Protein 5YOW (pdb70)

CATH classification: 2.60.40.3770

InterPro domains:
  IPR009878 Phlebovirus glycoprotein G2, fusion domain [PF07245] (567-874)
  IPR010826 Phlebovirus glycoprotein G1 [PF07243] (198-560)
  IPR043603 Phlebovirus glycoprotein G2, C-terminal domain [PF19019] (911-1069)

Solvent-accessible surface area: 21110 Å² total; per-residue (Å²): 52,28,17,111,6,14,110,43,100,57,128,52,114,55,71,162,140,203,128,135,46,64,70,12,8,107,0,62,0,52,54,0,28,13,29,35,13,2,6,0,44,7,4,103,110,73,59,123,62,38,162,13,0,72,0,40,0,104,27,2,17,6,79,21,132,98,34,79,45,10,40,1,2,13,14,93,16,71,17,9,32,25,45,76,35,58,159,39,44,56,0,100,97,5,43,22,142,141,18,64,48,121,21,40,7,130,54,27,96,64,159,41,81,136,32,5,12,14,56,5,9,28,35,101,11,47,16,11,97,107,21,69,5,191,19,85,32,61,0,0,9,0,34,6,15,9,2,36,8,81,59,79,71,3,6,73,0,6,0,3,72,58,38,76,45,8,6,57,4,27,5,22,14,27,98,45,90,85,76,74,63,88,21,103,90,51,107,55,66,162,26,59,156,9,4,14,8,20,8,78,19,37,69,46,113,58,141,76,67,86,89,6,0,12,0,61,17,42,94,65,37,94,4,2,3,2,76,3,5,73,44,52,107,23,111,83,54,51,3,1,6,6,10,2,91,42,64,85,10,0,56,83,0,82,55,110,13,9,76,39,57,22,75,0,1,11,40,74,53,119,65,114,64,29,40,50,91,73,116,34,41,48,8,66,60,38,14,118,157,13,78,5,79,23,36,21,81,38,0,90,0,31,64,80,84,113,2,50,0,33,10,48,19,20,40,66,3,22,1,54,0,24,0,26,8,125,48,30,135,19,103,69,33,78,108,93,5,72,4,97,17,97,34,74,75,4,48,38,18,46,64,33,93,57,7,0,29,0,6,0,83,1,96,1,64,24,47,23,16,0,64,1,130,11,133,48,45,85,9,2,20,54,4,100,102,27,78,65,57,31,149,19,45,2,52,4,108,116,43,90,3,77,28,114,0,37,2,50,0,24,63,100,74,47,153,26,87,0,121,24,87,8,105,108,177

Organism: Heartland virus (NCBI:txid1216928)

Structure (mmCIF, N/CA/C/O backbone):
data_5YOW
#
_entry.id   5YOW
#
_cell.length_a   117.875
_cell.length_b   117.875
_cell.length_c   117.875
_cell.angle_alpha   90.00
_cell.angle_beta   90.00
_cell.angle_gamma   90.00
#
_symmetry.space_group_name_H-M   'P 21 3'
#
loop_
_entity.id
_entity.type
_entity.pdbx_description
1 polymer 'Glycoprotein polyprotein'
2 branched alpha-L-fucopyranose-(1-3)-[2-acetamido-2-deoxy-beta-D-glucopyranose-(1-4)][alpha-L-fucopyranose-(1-6)]2-acetamido-2-deoxy-beta-D-glucopyranose
3 water water
#
loop_
_atom_site.group_PDB
_atom_site.id
_atom_site.type_symbol
_atom_site.label_atom_id
_atom_site.label_alt_id
_atom_site.label_comp_id
_atom_site.label_asym_id
_atom_site.label_entity_id
_atom_site.label_seq_id
_atom_site.pdbx_PDB_ins_code
_atom_site.Cartn_x
_atom_site.Cartn_y
_atom_site.Cartn_z
_atom_site.occupancy
_atom_site.B_iso_or_equiv
_atom_site.auth_seq_id
_atom_site.auth_comp_id
_atom_site.auth_asym_id
_atom_site.auth_atom_id
_atom_site.pdbx_PDB_model_num
ATOM 1 N N . GLN A 1 2 ? 145.467 118.852 115.363 1.00 51.95 0 GLN A N 1
ATOM 2 C CA . GLN A 1 2 ? 144.311 119.225 114.534 1.00 53.84 0 GLN A CA 1
ATOM 3 C C . GLN A 1 2 ? 143.616 120.538 114.960 1.00 46.44 0 GLN A C 1
ATOM 4 O O . GLN A 1 2 ? 143.416 121.438 114.135 1.00 39.29 0 GLN A O 1
ATOM 10 N N . CYS A 1 3 ? 143.241 120.636 116.236 1.00 40.67 1 CYS A N 1
ATOM 11 C CA . CYS A 1 3 ? 143.049 121.930 116.897 1.00 46.22 1 CYS A CA 1
ATOM 12 C C . CYS A 1 3 ? 141.882 122.726 116.301 1.00 44.93 1 CYS A C 1
ATOM 13 O O . CYS A 1 3 ? 142.025 123.883 115.903 1.00 45.87 1 CYS A O 1
ATOM 16 N N . ASP A 1 4 ? 140.713 122.107 116.271 1.00 41.99 2 ASP A N 1
ATOM 17 C CA . ASP A 1 4 ? 139.528 122.838 115.851 1.00 38.48 2 ASP A CA 1
ATOM 18 C C . ASP A 1 4 ? 139.026 123.745 116.968 1.00 43.49 2 ASP A C 1
ATOM 19 O O . ASP A 1 4 ? 139.175 123.445 118.155 1.00 40.93 2 ASP A O 1
ATOM 24 N N . GLU A 1 5 ? 138.429 124.868 116.576 1.00 34.58 3 GLU A N 1
ATOM 25 C CA . GLU A 1 5 ? 137.766 125.746 117.535 1.00 31.92 3 GLU A CA 1
ATOM 26 C C . GLU A 1 5 ? 136.424 125.123 117.907 1.00 33.93 3 GLU A C 1
ATOM 27 O O . GLU A 1 5 ? 135.478 125.147 117.109 1.00 39.52 3 GLU A O 1
ATOM 33 N N . LEU A 1 6 ? 136.334 124.580 119.117 1.00 35.23 4 LEU A N 1
ATOM 34 C CA . LEU A 1 6 ? 135.135 123.859 119.537 1.00 34.12 4 LEU A CA 1
ATOM 35 C C . LEU A 1 6 ? 134.661 124.200 120.943 1.00 27.69 4 LEU A C 1
ATOM 36 O O . LEU A 1 6 ? 133.484 123.983 121.241 1.00 31.64 4 LEU A O 1
ATOM 41 N N . VAL A 1 7 ? 135.503 124.739 121.815 1.00 26.25 5 VAL A N 1
ATOM 42 C CA . VAL A 1 7 ? 135.085 125.079 123.171 1.00 29.69 5 VAL A CA 1
ATOM 43 C C . VAL A 1 7 ? 134.439 126.464 123.100 1.00 36.48 5 VAL A C 1
ATOM 44 O O . VAL A 1 7 ? 135.117 127.460 122.852 1.00 33.94 5 VAL A O 1
ATOM 48 N N . HIS A 1 8 ? 133.134 126.534 123.320 1.00 24.86 6 HIS A N 1
ATOM 49 C CA . HIS A 1 8 ? 132.448 127.804 123.205 1.00 29.55 6 HIS A CA 1
ATOM 50 C C . HIS A 1 8 ? 131.961 128.346 124.531 1.00 32.25 6 HIS A C 1
ATOM 51 O O . HIS A 1 8 ? 131.362 129.424 124.552 1.00 28.89 6 HIS A O 1
ATOM 58 N N . ALA A 1 9 ? 132.230 127.655 125.640 1.00 33.97 7 ALA A N 1
ATOM 59 C CA . ALA A 1 9 ? 132.095 128.286 126.948 1.00 34.46 7 ALA A CA 1
ATOM 60 C C . ALA A 1 9 ? 133.125 127.701 127.896 1.00 34.77 7 ALA A C 1
ATOM 61 O O . ALA A 1 9 ? 133.454 126.517 127.814 1.00 31.11 7 ALA A O 1
ATOM 63 N N . GLU A 1 10 ? 133.627 128.545 128.790 1.00 33.76 8 GLU A N 1
ATOM 64 C CA . GLU A 1 10 ? 134.545 128.126 129.843 1.00 33.24 8 GLU A CA 1
ATOM 65 C C . GLU A 1 10 ? 134.145 128.848 131.116 1.00 32.33 8 GLU A C 1
ATOM 66 O O . GLU A 1 10 ? 133.985 130.074 131.112 1.00 30.37 8 GLU A O 1
ATOM 72 N N . SER A 1 11 ? 133.950 128.091 132.186 1.00 32.45 9 SER A N 1
ATOM 73 C CA . SER A 1 11 ? 133.361 128.656 133.380 1.00 30.47 9 SER A CA 1
ATOM 74 C C . SER A 1 11 ? 134.117 128.157 134.596 1.00 34.45 9 SER A C 1
ATOM 75 O O . SER A 1 11 ? 134.908 127.207 134.529 1.00 37.57 9 SER A O 1
ATOM 78 N N . LYS A 1 12 ? 133.846 128.805 135.723 1.00 37.28 10 LYS A N 1
ATOM 79 C CA . LYS A 1 12 ? 134.426 128.450 137.023 1.00 41.97 10 LYS A CA 1
ATOM 80 C C . LYS A 1 12 ? 133.253 128.495 137.992 1.00 48.91 10 LYS A C 1
ATOM 81 O O . LYS A 1 12 ? 132.740 129.572 138.300 1.00 64.51 10 LYS A O 1
ATOM 87 N N . SER A 1 13 ? 132.759 127.342 138.400 1.00 38.44 11 SER A N 1
ATOM 88 C CA . SER A 1 13 ? 131.663 127.311 139.348 1.00 32.63 11 SER A CA 1
ATOM 89 C C . SER A 1 13 ? 132.148 126.735 140.664 1.00 38.97 11 SER A C 1
ATOM 90 O O . SER A 1 13 ? 133.140 126.007 140.720 1.00 42.40 11 SER A O 1
ATOM 93 N N . ILE A 1 14 ? 131.415 127.055 141.716 1.00 42.86 12 ILE A N 1
ATOM 94 C CA . ILE A 1 14 ? 131.604 126.466 143.028 1.00 43.54 12 ILE A CA 1
ATOM 95 C C . ILE A 1 14 ? 130.664 125.278 143.136 1.00 42.11 12 ILE A C 1
ATOM 96 O O . ILE A 1 14 ? 129.449 125.420 142.983 1.00 38.15 12 ILE A O 1
ATOM 101 N N . THR A 1 15 ? 131.214 124.103 143.384 1.00 38.52 13 THR A N 1
ATOM 102 C CA . THR A 1 15 ? 130.403 122.910 143.550 1.00 34.49 13 THR A CA 1
ATOM 103 C C . THR A 1 15 ? 130.642 122.335 144.940 1.00 38.66 13 THR A C 1
ATOM 104 O O . THR A 1 15 ? 131.766 122.360 145.447 1.00 44.47 13 THR A O 1
ATOM 108 N N . CYS A 1 16 ? 129.570 121.830 145.544 1.00 43.45 14 CYS A N 1
ATOM 109 C CA . CYS A 1 16 ? 129.534 121.444 146.943 1.00 49.84 14 CYS A CA 1
ATOM 110 C C . CYS A 1 16 ? 129.037 120.014 147.091 1.00 51.32 14 CYS A C 1
ATOM 111 O O . CYS A 1 16 ? 128.191 119.548 146.329 1.00 51.33 14 CYS A O 1
ATOM 114 N N . LYS A 1 17 ? 129.564 119.339 148.105 1.00 58.95 15 LYS A N 1
ATOM 115 C CA . LYS A 1 17 ? 129.149 118.003 148.500 1.00 64.91 15 LYS A CA 1
ATOM 116 C C . LYS A 1 17 ? 128.464 118.084 149.856 1.00 72.40 15 LYS A C 1
ATOM 117 O O . LYS A 1 17 ? 128.959 118.761 150.765 1.00 73.06 15 LYS A O 1
ATOM 123 N N . SER A 1 18 ? 127.327 117.404 149.980 1.00 75.96 16 SER A N 1
ATOM 124 C CA . SER A 1 18 ? 126.550 117.348 151.226 1.00 87.85 16 SER A CA 1
ATOM 125 C C . SER A 1 18 ? 126.404 118.712 151.907 1.00 95.10 16 SER A C 1
ATOM 126 O O . SER A 1 18 ? 126.946 118.944 152.991 1.00 100.14 16 SER A O 1
ATOM 129 N N . GLU A 1 23 ? 127.998 119.998 157.733 1.00 108.99 21 GLU A N 1
ATOM 130 C CA . GLU A 1 23 ? 128.384 121.236 157.060 1.00 111.33 21 GLU A CA 1
ATOM 131 C C . GLU A 1 23 ? 128.297 121.114 155.531 1.00 113.13 21 GLU A C 1
ATOM 132 O O . GLU A 1 23 ? 127.222 120.875 154.975 1.00 114.23 21 GLU A O 1
ATOM 138 N N . LYS A 1 24 ? 129.441 121.275 154.868 1.00 108.65 22 LYS A N 1
ATOM 139 C CA . LYS A 1 24 ? 129.535 121.332 153.417 1.00 104.88 22 LYS A CA 1
ATOM 140 C C . LYS A 1 24 ? 131.006 121.315 153.022 1.00 101.92 22 LYS A C 1
ATOM 141 O O . LYS A 1 24 ? 131.871 121.787 153.768 1.00 111.17 22 LYS A O 1
ATOM 147 N N . GLU A 1 25 ? 131.277 120.771 151.844 1.00 87.21 23 GLU A N 1
ATOM 148 C CA . GLU A 1 25 ? 132.617 120.743 151.266 1.00 74.96 23 GLU A CA 1
ATOM 149 C C . GLU A 1 25 ? 132.485 121.365 149.879 1.00 63.34 23 GLU A C 1
ATOM 150 O O . GLU A 1 25 ? 131.967 120.713 148.969 1.00 60.24 23 GLU A O 1
ATOM 156 N N . CYS A 1 26 ? 132.917 122.616 149.719 1.00 55.81 24 CYS A N 1
ATOM 157 C CA . CYS A 1 26 ? 132.740 123.351 148.472 1.00 55.59 24 CYS A CA 1
ATOM 158 C C . CYS A 1 26 ? 134.098 123.652 147.852 1.00 53.00 24 CYS A C 1
ATOM 159 O O . CYS A 1 26 ? 135.033 124.027 148.555 1.00 49.93 24 CYS A O 1
ATOM 162 N N . SER A 1 27 ? 134.194 123.502 146.531 1.00 47.36 25 SER A N 1
ATOM 163 C CA . SER A 1 27 ? 135.429 123.803 145.818 1.00 48.72 25 SER A CA 1
ATOM 164 C C . SER A 1 27 ? 135.099 124.302 144.416 1.00 43.06 25 SER A C 1
ATOM 165 O O . SER A 1 27 ? 133.960 124.226 143.947 1.00 46.80 25 SER A O 1
ATOM 168 N N . VAL A 1 28 ? 136.124 124.810 143.757 1.00 40.03 26 VAL A N 1
ATOM 169 C CA . VAL A 1 28 ? 136.007 125.417 142.440 1.00 46.66 26 VAL A CA 1
ATOM 170 C C . VAL A 1 28 ? 136.198 124.333 141.384 1.00 45.92 26 VAL A C 1
ATOM 171 O O . VAL A 1 28 ? 137.176 123.571 141.425 1.00 46.11 26 VAL A O 1
ATOM 175 N N . THR A 1 29 ? 135.268 124.263 140.440 1.00 35.74 27 THR A N 1
ATOM 176 C CA . THR A 1 29 ? 135.358 123.355 139.307 1.00 40.76 27 THR A CA 1
ATOM 177 C C . THR A 1 29 ? 135.428 124.183 138.035 1.00 44.35 27 THR A C 1
ATOM 178 O O . THR A 1 29 ? 134.541 125.009 137.782 1.00 47.73 27 THR A O 1
ATOM 182 N N . GLY A 1 30 ? 136.477 123.975 137.241 1.00 35.84 28 GLY A N 1
ATOM 183 C CA . GLY A 1 30 ? 136.485 124.496 135.884 1.00 36.38 28 GLY A CA 1
ATOM 184 C C . GLY A 1 30 ? 135.616 123.617 134.997 1.00 34.90 28 GLY A C 1
ATOM 185 O O . GLY A 1 30 ? 135.594 122.394 135.134 1.00 33.35 28 GLY A O 1
ATOM 186 N N . ARG A 1 31 ? 134.894 124.250 134.075 1.00 35.09 29 ARG A N 1
ATOM 187 C CA . ARG A 1 31 ? 134.069 123.504 133.130 1.00 34.06 29 ARG A CA 1
ATOM 188 C C . ARG A 1 31 ? 134.116 124.128 131.750 1.00 34.68 29 ARG A C 1
ATOM 189 O O . ARG A 1 31 ? 133.966 125.343 131.615 1.00 35.89 29 ARG A O 1
ATOM 197 N N . ALA A 1 32 ? 134.265 123.283 130.734 1.00 29.47 30 ALA A N 1
ATOM 198 C CA . ALA A 1 32 ? 134.366 123.710 129.347 1.00 32.57 30 ALA A CA 1
ATOM 199 C C . ALA A 1 32 ? 133.280 123.015 128.545 1.00 31.74 30 ALA A C 1
ATOM 200 O O . ALA A 1 32 ? 133.160 121.788 128.579 1.00 34.96 30 ALA A O 1
ATOM 202 N N . LEU A 1 33 ? 132.492 123.798 127.829 1.00 24.22 31 LEU A N 1
ATOM 203 C CA . LEU A 1 33 ? 131.365 123.276 127.074 1.00 24.08 31 LEU A CA 1
ATOM 204 C C . LEU A 1 33 ? 131.702 123.289 125.594 1.00 31.95 31 LEU A C 1
ATOM 205 O O . LEU A 1 33 ? 132.143 124.318 125.067 1.00 29.06 31 LEU A O 1
ATOM 210 N N . LEU A 1 34 ? 131.484 122.149 124.934 1.00 26.48 32 LEU A N 1
ATOM 211 C CA . LEU A 1 34 ? 131.641 121.979 123.491 1.00 29.28 32 LEU A CA 1
ATOM 212 C C . LEU A 1 34 ? 130.246 121.700 122.977 1.00 28.37 32 LEU A C 1
ATOM 213 O O . LEU A 1 34 ? 129.787 120.546 122.988 1.00 30.51 32 LEU A O 1
ATOM 218 N N . PRO A 1 35 ? 129.507 122.719 122.558 1.00 29.85 33 PRO A N 1
ATOM 219 C CA . PRO A 1 35 ? 128.082 122.518 122.229 1.00 28.53 33 PRO A CA 1
ATOM 220 C C . PRO A 1 35 ? 127.829 121.641 121.006 1.00 32.70 33 PRO A C 1
ATOM 221 O O . PRO A 1 35 ? 126.763 121.014 120.939 1.00 29.79 33 PRO A O 1
ATOM 225 N N . ALA A 1 36 ? 128.732 121.615 120.020 1.00 28.54 34 ALA A N 1
ATOM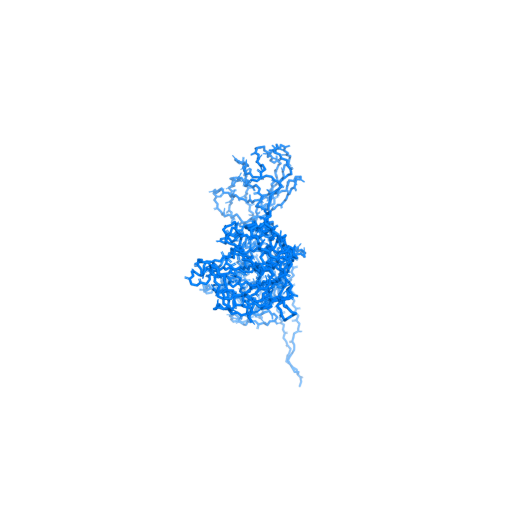 226 C CA . ALA A 1 36 ? 128.423 120.980 118.732 1.00 30.26 34 ALA A CA 1
ATOM 227 C C . ALA A 1 36 ? 129.727 120.562 118.057 1.00 28.52 34 ALA A C 1
ATOM 228 O O . ALA A 1 36 ? 130.496 121.414 117.611 1.00 33.50 34 ALA A O 1
ATOM 230 N N . VAL A 1 37 ? 129.982 119.265 117.985 1.00 27.04 35 VAL A N 1
ATOM 231 C CA . VAL A 1 37 ? 131.179 118.758 117.343 1.00 26.06 35 VAL A CA 1
ATOM 232 C C . VAL A 1 37 ? 130.722 117.826 116.221 1.00 33.79 35 VAL A C 1
ATOM 233 O O . VAL A 1 37 ? 130.037 116.833 116.476 1.00 32.55 35 VAL A O 1
ATOM 237 N N . ASN A 1 38 ? 131.116 118.140 114.981 1.00 31.59 36 ASN A N 1
ATOM 238 C CA . ASN A 1 38 ? 130.791 117.311 113.834 1.00 33.00 36 ASN A CA 1
ATOM 239 C C . ASN A 1 38 ? 131.796 116.179 113.692 1.00 33.56 36 ASN A C 1
ATOM 240 O O . ASN A 1 38 ? 132.957 116.324 114.090 1.00 33.22 36 ASN A O 1
ATOM 245 N N . PRO A 1 39 ? 131.355 115.063 113.113 1.00 30.07 37 PRO A N 1
ATOM 246 C CA . PRO A 1 39 ? 132.285 113.970 112.802 1.00 28.89 37 PRO A CA 1
ATOM 247 C C . PRO A 1 39 ? 133.524 114.466 112.059 1.00 35.75 37 PRO A C 1
ATOM 248 O O . PRO A 1 39 ? 133.449 115.319 111.170 1.00 31.55 37 PRO A O 1
ATOM 252 N N . GLY A 1 40 ? 134.673 113.915 112.436 1.00 34.04 38 GLY A N 1
ATOM 253 C CA . GLY A 1 40 ? 135.935 114.357 111.928 1.00 32.14 38 GLY A CA 1
ATOM 254 C C . GLY A 1 40 ? 136.570 115.490 112.701 1.00 38.34 38 GLY A C 1
ATOM 255 O O . GLY A 1 40 ? 137.774 115.694 112.577 1.00 35.62 38 GLY A O 1
ATOM 256 N N . GLN A 1 41 ? 135.813 116.237 113.497 1.00 38.54 39 GLN A N 1
ATOM 257 C CA . GLN A 1 41 ? 136.405 117.377 114.181 1.00 33.42 39 GLN A CA 1
ATOM 258 C C . GLN A 1 41 ? 137.032 116.940 115.503 1.00 39.90 39 GLN A C 1
ATOM 259 O O . GLN A 1 41 ? 136.590 115.970 116.129 1.00 37.43 39 GLN A O 1
ATOM 265 N N . GLU A 1 42 ? 138.055 117.681 115.934 1.00 35.66 40 GLU A N 1
ATOM 266 C CA . GLU A 1 42 ? 138.784 117.338 117.152 1.00 39.19 40 GLU A CA 1
ATOM 267 C C . GLU A 1 42 ? 139.249 118.601 117.861 1.00 31.27 40 GLU A C 1
ATOM 268 O O . GLU A 1 42 ? 139.781 119.503 117.227 1.00 35.21 40 GLU A O 1
ATOM 274 N N . ALA A 1 43 ? 139.044 118.663 119.161 1.00 31.62 41 ALA A N 1
ATOM 275 C CA . ALA A 1 43 ? 139.519 119.770 119.978 1.00 37.24 41 ALA A CA 1
ATOM 276 C C . ALA A 1 43 ? 140.792 119.361 120.706 1.00 36.49 41 ALA A C 1
ATOM 277 O O . ALA A 1 43 ? 141.053 118.174 120.913 1.00 37.93 41 ALA A O 1
ATOM 279 N N . CYS A 1 44 ? 141.591 120.359 121.096 1.00 36.98 42 CYS A N 1
ATOM 280 C CA . CYS A 1 44 ? 142.839 120.112 121.817 1.00 40.22 42 CYS A CA 1
ATOM 281 C C . CYS A 1 44 ? 142.855 121.017 123.044 1.00 38.65 42 CYS A C 1
ATOM 282 O O . CYS A 1 44 ? 142.895 122.244 122.913 1.00 40.97 42 CYS A O 1
ATOM 285 N N . LEU A 1 45 ? 142.788 120.411 124.228 1.00 32.62 43 LEU A N 1
ATOM 286 C CA . LEU A 1 45 ? 142.634 121.132 125.488 1.00 33.25 43 LEU A CA 1
ATOM 287 C C . LEU A 1 45 ? 143.895 120.944 126.315 1.00 35.21 43 LEU A C 1
ATOM 288 O O . LEU A 1 45 ? 144.268 119.808 126.626 1.00 36.23 43 LEU A O 1
ATOM 293 N N . HIS A 1 46 ? 144.540 122.050 126.677 1.00 34.80 44 HIS A N 1
ATOM 294 C CA . HIS A 1 46 ? 145.792 122.015 127.417 1.00 40.00 44 HIS A CA 1
ATOM 295 C C . HIS A 1 46 ? 145.514 122.399 128.862 1.00 42.24 44 HIS A C 1
ATOM 296 O O . HIS A 1 46 ? 144.962 123.467 129.124 1.00 43.05 44 HIS A O 1
ATOM 303 N N . PHE A 1 47 ? 145.884 121.523 129.788 1.00 39.27 45 PHE A N 1
ATOM 304 C CA . PHE A 1 47 ? 145.692 121.753 131.210 1.00 45.51 45 PHE A CA 1
ATOM 305 C C . PHE A 1 47 ? 147.048 121.976 131.857 1.00 50.49 45 PHE A C 1
ATOM 306 O O . PHE A 1 47 ? 147.988 121.216 131.612 1.00 51.82 45 PHE A O 1
ATOM 314 N N . SER A 1 48 ? 147.155 123.020 132.665 1.00 51.17 46 SER A N 1
ATOM 315 C CA . SER A 1 48 ? 148.380 123.296 133.400 1.00 57.85 46 SER 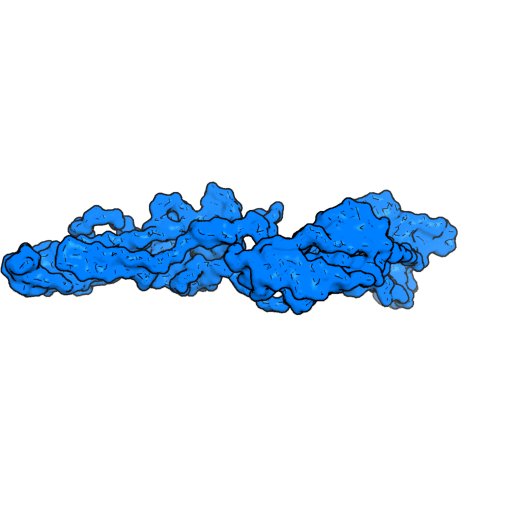A CA 1
ATOM 316 C C . SER A 1 48 ? 148.024 123.565 134.847 1.00 61.37 46 SER A C 1
ATOM 317 O O . SER A 1 48 ? 147.092 124.321 135.134 1.00 55.08 46 SER A O 1
ATOM 320 N N . MET A 1 49 ? 148.737 122.958 135.734 1.00 71.67 47 MET A N 1
ATOM 321 C CA . MET A 1 49 ? 148.502 123.402 137.091 1.00 82.29 47 MET A CA 1
ATOM 322 C C . MET A 1 49 ? 149.261 124.705 137.328 1.00 90.82 47 MET A C 1
ATOM 323 O O . MET A 1 49 ? 150.218 125.004 136.609 1.00 87.71 47 MET A O 1
ATOM 328 N N . PRO A 1 50 ? 148.793 125.539 138.273 1.00 103.70 48 PRO A N 1
ATOM 329 C CA . PRO A 1 50 ? 149.475 126.811 138.560 1.00 108.89 48 PRO A CA 1
ATOM 330 C C . PRO A 1 50 ? 150.994 126.722 138.617 1.00 113.24 48 PRO A C 1
ATOM 331 O O . PRO A 1 50 ? 151.684 127.634 138.147 1.00 113.76 48 PRO A O 1
ATOM 335 N N . GLY A 1 51 ? 151.526 125.633 139.180 1.00 116.22 49 GLY A N 1
ATOM 336 C CA . GLY A 1 51 ? 152.967 125.428 139.172 1.00 118.94 49 GLY A CA 1
ATOM 337 C C . GLY A 1 51 ? 153.529 125.108 137.798 1.00 120.32 49 GLY A C 1
ATOM 338 O O . GLY A 1 51 ? 154.665 125.483 137.489 1.00 119.17 49 GLY A O 1
ATOM 339 N N . SER A 1 52 ? 152.752 124.392 136.962 1.00 121.39 50 SER A N 1
ATOM 340 C CA . SER A 1 52 ? 153.046 124.132 135.553 1.00 117.99 50 SER A CA 1
ATOM 341 C C . SER A 1 52 ? 154.249 123.195 135.440 1.00 114.53 50 SER A C 1
ATOM 342 O O . SER A 1 52 ? 154.799 122.803 136.478 1.00 118.21 50 SER A O 1
ATOM 345 N N . PRO A 1 53 ? 154.724 122.807 134.231 1.00 106.70 51 PRO A N 1
ATOM 346 C CA . PRO A 1 53 ? 154.753 123.269 132.832 1.00 103.90 51 PRO A CA 1
ATOM 347 C C . PRO A 1 53 ? 153.426 123.269 132.087 1.00 103.35 51 PRO A C 1
ATOM 348 O O . PRO A 1 53 ? 152.619 124.177 132.250 1.00 106.14 51 PRO A O 1
ATOM 352 N N . ASP A 1 54 ? 153.232 122.276 131.227 1.00 99.52 52 ASP A N 1
ATOM 353 C CA . ASP A 1 54 ? 151.961 122.125 130.534 1.00 96.42 52 ASP A CA 1
ATOM 354 C C . ASP A 1 54 ? 151.863 120.733 129.930 1.00 90.71 52 ASP A C 1
ATOM 355 O O . ASP A 1 54 ? 152.805 120.252 129.289 1.00 81.68 52 ASP A O 1
ATOM 360 N N . SER A 1 55 ? 150.733 120.074 130.155 1.00 91.03 53 SER A N 1
ATOM 361 C CA . SER A 1 55 ? 150.523 118.748 129.605 1.00 88.29 53 SER A CA 1
ATOM 362 C C . SER A 1 55 ? 150.418 118.812 128.083 1.00 80.89 53 SER A C 1
ATOM 363 O O . SER A 1 55 ? 150.021 119.833 127.505 1.00 79.27 53 SER A O 1
ATOM 366 N N . LYS A 1 56 ? 150.782 117.707 127.432 1.00 70.97 54 LYS A N 1
ATOM 367 C CA . LYS A 1 56 ? 150.238 117.444 126.109 1.00 66.88 54 LYS A CA 1
ATOM 368 C C . LYS A 1 56 ? 148.708 117.493 126.184 1.00 60.09 54 LYS A C 1
ATOM 369 O O . LYS A 1 56 ? 148.107 117.364 127.257 1.00 54.09 54 LYS A O 1
ATOM 375 N N . CYS A 1 57 ? 148.062 117.711 125.051 1.00 53.27 55 CYS A N 1
ATOM 376 C CA . CYS A 1 57 ? 146.682 118.073 125.287 1.00 51.57 55 CYS A CA 1
ATOM 377 C C . CYS A 1 57 ? 145.783 116.845 125.386 1.00 49.39 55 CYS A C 1
ATOM 378 O O . CYS A 1 57 ? 146.156 115.716 125.040 1.00 44.83 55 CYS A O 1
ATOM 381 N N . LEU A 1 58 ? 144.616 117.083 125.971 1.00 38.95 56 LEU A N 1
ATOM 382 C CA . LEU A 1 58 ? 143.488 116.175 125.885 1.00 35.87 56 LEU A CA 1
ATOM 383 C C . LEU A 1 58 ? 142.805 116.401 124.547 1.00 36.17 56 LEU A C 1
ATOM 384 O O . LEU A 1 58 ? 142.392 117.525 124.238 1.00 33.31 56 LEU A O 1
ATOM 389 N N . LYS A 1 59 ? 142.718 115.364 123.728 1.00 34.04 57 LYS A N 1
ATOM 390 C CA . LYS A 1 59 ? 142.086 115.509 122.424 1.00 31.76 57 LYS A CA 1
ATOM 391 C C . LYS A 1 59 ? 140.725 114.831 122.459 1.00 32.07 57 LYS A C 1
ATOM 392 O O . LYS A 1 59 ? 140.586 113.712 122.972 1.00 32.99 57 LYS A O 1
ATOM 398 N N . ILE A 1 60 ? 139.720 115.531 121.943 1.00 31.59 58 ILE A N 1
ATOM 399 C CA . ILE A 1 60 ? 138.350 115.061 121.931 1.00 32.60 58 ILE A CA 1
ATOM 400 C C . ILE A 1 60 ? 137.895 115.136 120.485 1.00 31.60 58 ILE A C 1
ATOM 401 O O . ILE A 1 60 ? 137.768 116.236 119.927 1.00 32.67 58 ILE A O 1
ATOM 406 N N . LYS A 1 61 ? 137.674 113.985 119.872 1.00 33.48 59 LYS A N 1
ATOM 407 C CA . LYS A 1 61 ? 137.240 113.905 118.482 1.00 37.04 59 LYS A CA 1
ATOM 408 C C . LYS A 1 61 ? 135.940 113.111 118.388 1.00 37.90 59 LYS A C 1
ATOM 409 O O . LYS A 1 61 ? 135.776 112.102 119.076 1.00 32.00 59 LYS A O 1
ATOM 415 N N . VAL A 1 62 ? 135.010 113.567 117.550 1.00 29.74 60 VAL A N 1
ATOM 416 C CA . VAL A 1 62 ? 133.849 112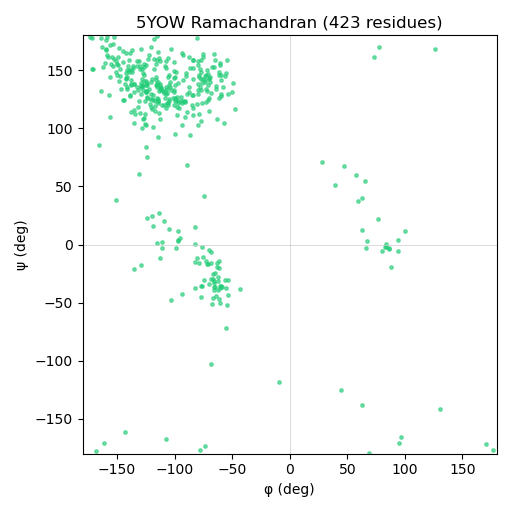.758 117.176 1.00 28.55 60 VAL A CA 1
ATOM 417 C C . VAL A 1 62 ? 134.238 111.944 115.938 1.00 33.26 60 VAL A C 1
ATOM 418 O O . VAL A 1 62 ? 134.509 112.505 114.871 1.00 35.38 60 VAL A O 1
ATOM 422 N N . LYS A 1 63 ? 134.310 110.615 116.077 1.00 31.54 61 LYS A N 1
ATOM 423 C CA . LYS A 1 63 ? 134.628 109.801 114.908 1.00 37.73 61 LYS A CA 1
ATOM 424 C C . LYS A 1 63 ? 133.415 109.661 114.001 1.00 41.76 61 LYS A C 1
ATOM 425 O O . LYS A 1 63 ? 133.528 109.791 112.777 1.00 34.31 61 LYS A O 1
ATOM 431 N N . SER A 1 64 ? 132.248 109.389 114.582 1.00 35.54 62 SER A N 1
ATOM 432 C CA . SER A 1 64 ? 131.050 109.246 113.775 1.00 37.34 62 SER A CA 1
ATOM 433 C C . SER A 1 64 ? 129.822 109.374 114.661 1.00 35.93 62 SER A C 1
ATOM 434 O O . SER A 1 64 ? 129.849 109.038 115.853 1.00 31.24 62 SER A O 1
ATOM 437 N N . ILE A 1 65 ? 128.736 109.822 114.045 1.00 32.40 63 ILE A N 1
ATOM 438 C CA . ILE A 1 65 ? 127.414 109.803 114.651 1.00 33.30 63 ILE A CA 1
ATOM 439 C C . ILE A 1 65 ? 126.496 109.087 113.671 1.00 38.55 63 ILE A C 1
ATOM 440 O O . ILE A 1 65 ? 126.145 109.634 112.614 1.00 38.39 63 ILE A O 1
ATOM 445 N N . ASN A 1 66 ? 126.091 107.879 114.028 1.00 39.06 64 ASN A N 1
ATOM 446 C CA . ASN A 1 66 ? 125.433 106.975 113.107 1.00 32.99 64 ASN A CA 1
ATOM 447 C C . ASN A 1 66 ? 123.989 106.731 113.522 1.00 32.64 64 ASN A C 1
ATOM 448 O O . ASN A 1 66 ? 123.595 106.954 114.665 1.00 32.42 64 ASN A O 1
ATOM 453 N N . LEU A 1 67 ? 123.212 106.273 112.551 1.00 32.66 65 LEU A N 1
ATOM 454 C CA . LEU A 1 67 ? 121.818 105.908 112.717 1.00 32.25 65 LEU A CA 1
ATOM 455 C C . LEU A 1 67 ? 121.708 104.390 112.847 1.00 37.44 65 LEU A C 1
ATOM 456 O O . LEU A 1 67 ? 122.100 103.662 111.926 1.00 43.16 65 LEU A O 1
ATOM 461 N N . ARG A 1 68 ? 121.175 103.911 113.971 1.00 36.85 66 ARG A N 1
ATOM 462 C CA . ARG A 1 68 ? 120.957 102.480 114.179 1.00 39.19 66 ARG A CA 1
ATOM 463 C C . ARG A 1 68 ? 119.484 102.144 114.033 1.00 36.41 66 ARG A C 1
ATOM 464 O O . ARG A 1 68 ? 118.618 102.836 114.575 1.00 34.56 66 ARG A O 1
ATOM 472 N N . CYS A 1 69 ? 119.211 101.042 113.348 1.00 40.94 67 CYS A N 1
ATOM 473 C CA . CYS A 1 69 ? 117.846 100.643 113.031 1.00 37.65 67 CYS A CA 1
ATOM 474 C C . CYS A 1 69 ? 117.184 100.060 114.276 1.00 37.22 67 CYS A C 1
ATOM 475 O O . CYS A 1 69 ? 117.690 99.100 114.856 1.00 41.19 67 CYS A O 1
ATOM 478 N N . LYS A 1 70 ? 116.069 100.650 114.702 1.00 39.84 68 LYS A N 1
ATOM 479 C CA . LYS A 1 70 ? 115.248 100.093 115.770 1.00 44.21 68 LYS A CA 1
ATOM 480 C C . LYS A 1 70 ? 114.103 99.334 115.105 1.00 42.56 68 LYS A C 1
ATOM 481 O O . LYS A 1 70 ? 113.212 99.942 114.504 1.00 45.61 68 LYS A O 1
ATOM 487 N N . GLN A 1 71 ? 114.120 98.010 115.228 1.00 42.93 69 GLN A N 1
ATOM 488 C CA . GLN A 1 71 ? 113.260 97.161 114.411 1.00 46.73 69 GLN A CA 1
ATOM 489 C C . GLN A 1 71 ? 111.813 97.102 114.909 1.00 46.74 69 GLN A C 1
ATOM 490 O O . GLN A 1 71 ? 111.549 97.075 116.117 1.00 47.08 69 GLN A O 1
ATOM 496 N N . ALA A 1 72 ? 110.877 97.037 113.962 1.00 45.66 70 ALA A N 1
ATOM 497 C CA . ALA A 1 72 ? 109.547 96.498 114.236 1.00 43.75 70 ALA A CA 1
ATOM 498 C C . ALA A 1 72 ? 109.644 94.970 114.375 1.00 44.73 70 ALA A C 1
ATOM 499 O O . ALA A 1 72 ? 110.734 94.385 114.390 1.00 45.70 70 ALA A O 1
ATOM 501 N N . SER A 1 73 ? 108.491 94.307 114.489 1.00 37.18 71 SER A N 1
ATOM 502 C CA . SER A 1 73 ? 108.469 92.846 114.431 1.00 38.98 71 SER A CA 1
ATOM 503 C C . SER A 1 73 ? 108.983 92.368 113.070 1.00 42.88 71 SER A C 1
ATOM 504 O O . SER A 1 73 ? 108.796 93.037 112.049 1.00 40.62 71 SER A O 1
ATOM 507 N N . SER A 1 74 ? 109.625 91.199 113.057 1.00 37.94 72 SER A N 1
ATOM 508 C CA . SER A 1 74 ? 110.144 90.582 111.835 1.00 36.34 72 SER A CA 1
ATOM 509 C C . SER A 1 74 ? 109.154 89.589 111.201 1.00 39.48 72 SER A C 1
ATOM 510 O O . SER A 1 74 ? 108.176 89.157 111.812 1.00 35.24 72 SER A O 1
ATOM 513 N N . TYR A 1 75 ? 109.424 89.246 109.940 1.00 36.67 73 TYR A N 1
ATOM 514 C CA . TYR A 1 75 ? 108.739 88.154 109.263 1.00 37.78 73 TYR A CA 1
ATOM 515 C C . TYR A 1 75 ? 109.670 87.621 108.179 1.00 40.01 73 TYR A C 1
ATOM 516 O O . TYR A 1 75 ? 110.747 88.182 107.927 1.00 36.74 73 TYR A O 1
ATOM 525 N N . TYR A 1 76 ? 109.268 86.507 107.556 1.00 32.46 74 TYR A N 1
ATOM 526 C CA . TYR A 1 76 ? 110.058 85.859 106.513 1.00 31.07 74 TYR A CA 1
ATOM 527 C C . TYR A 1 76 ? 109.308 85.879 105.180 1.00 35.29 74 TYR A C 1
ATOM 528 O O . TYR A 1 76 ? 108.084 85.717 105.138 1.00 34.08 74 TYR A O 1
ATOM 537 N N . VAL A 1 77 ? 110.043 86.036 104.084 1.00 32.79 75 VAL A N 1
ATOM 538 C CA . VAL A 1 77 ? 109.385 86.094 102.787 1.00 29.44 75 VAL A CA 1
ATOM 539 C C . VAL A 1 77 ? 110.044 85.086 101.858 1.00 32.76 75 VAL A C 1
ATOM 540 O O . VAL A 1 77 ? 111.261 84.870 101.923 1.00 34.06 75 VAL A O 1
ATOM 544 N N . PRO A 1 78 ? 109.261 84.430 101.011 1.00 34.32 76 PRO A N 1
ATOM 545 C CA . PRO A 1 78 ? 109.805 83.509 100.009 1.00 32.48 76 PRO A CA 1
ATOM 546 C C . PRO A 1 78 ? 110.050 84.225 98.682 1.00 33.56 76 PRO A C 1
ATOM 547 O O . PRO A 1 78 ? 109.530 85.311 98.423 1.00 33.36 76 PRO A O 1
ATOM 551 N N . GLU A 1 79 ? 110.849 83.585 97.830 1.00 36.88 77 GLU A N 1
ATOM 552 C CA . GLU A 1 79 ? 110.860 83.927 96.403 1.00 32.47 77 GLU A CA 1
ATOM 553 C C . GLU A 1 79 ? 109.748 83.110 95.756 1.00 36.04 77 GLU A C 1
ATOM 554 O O . GLU A 1 79 ? 109.931 81.950 95.384 1.00 40.92 77 GLU A O 1
ATOM 560 N N . ALA A 1 80 ? 108.581 83.721 95.648 1.00 34.27 78 ALA A N 1
ATOM 561 C CA . ALA A 1 80 ? 107.354 83.018 95.323 1.00 37.85 78 ALA A CA 1
ATOM 562 C C . ALA A 1 80 ? 107.153 82.974 93.820 1.00 40.24 78 ALA A C 1
ATOM 563 O O . ALA A 1 80 ? 107.508 83.909 93.103 1.00 34.04 78 ALA A O 1
ATOM 565 N N . LYS A 1 81 ? 106.585 81.861 93.357 1.00 37.99 79 LYS A N 1
ATOM 566 C CA . LYS A 1 81 ? 106.229 81.648 91.961 1.00 39.93 79 LYS A CA 1
ATOM 567 C C . LYS A 1 81 ? 104.772 81.193 91.870 1.00 41.49 79 LYS A C 1
ATOM 568 O O . LYS A 1 81 ? 104.325 80.350 92.656 1.00 41.36 79 LYS A O 1
ATOM 574 N N . ALA A 1 82 ? 104.049 81.749 90.897 1.00 31.23 80 ALA A N 1
ATOM 575 C CA . ALA A 1 82 ? 102.634 81.486 90.707 1.00 38.27 80 ALA A CA 1
ATOM 576 C C . ALA A 1 82 ? 102.408 80.160 89.985 1.00 40.28 80 ALA A C 1
ATOM 577 O O . ALA A 1 82 ? 103.124 79.821 89.042 1.00 35.87 80 ALA A O 1
ATOM 579 N N . ARG A 1 83 ? 101.418 79.396 90.445 1.00 40.43 81 ARG A N 1
ATOM 580 C CA . ARG A 1 83 ? 101.004 78.172 89.765 1.00 36.72 81 ARG A CA 1
ATOM 581 C C . ARG A 1 83 ? 99.476 78.101 89.714 1.00 45.98 81 ARG A C 1
ATOM 582 O O . ARG A 1 83 ? 98.780 78.685 90.552 1.00 42.61 81 ARG A O 1
ATOM 590 N N . CYS A 1 84 ? 98.966 77.391 88.705 1.00 41.54 82 CYS A N 1
ATOM 591 C CA . CYS A 1 84 ? 97.543 77.194 88.484 1.00 41.30 82 CYS A CA 1
ATOM 592 C C . CYS A 1 84 ? 97.328 75.768 87.989 1.00 40.31 82 CYS A C 1
ATOM 593 O O . CYS A 1 84 ? 98.177 75.213 87.280 1.00 37.29 82 CYS A O 1
ATOM 596 N N . THR A 1 85 ? 96.187 75.175 88.354 1.00 38.09 83 THR A N 1
ATOM 597 C CA . THR A 1 85 ? 95.761 73.935 87.710 1.00 38.19 83 THR A CA 1
ATOM 598 C C . THR A 1 85 ? 94.241 73.878 87.680 1.00 43.50 83 THR A C 1
ATOM 599 O O . THR A 1 85 ? 93.558 74.600 88.406 1.00 43.73 83 THR A O 1
ATOM 603 N N . SER A 1 86 ? 93.720 73.022 86.806 1.00 37.61 84 SER A N 1
ATOM 604 C CA . SER A 1 86 ? 92.290 72.766 86.761 1.00 41.31 84 SER A CA 1
ATOM 605 C C . SER A 1 86 ? 92.071 71.391 86.170 1.00 40.70 84 SER A C 1
ATOM 606 O O . SER A 1 86 ? 92.929 70.864 85.459 1.00 37.54 84 SER A O 1
ATOM 609 N N . VAL A 1 87 ? 90.930 70.803 86.515 1.00 35.81 85 VAL A N 1
ATOM 610 C CA . VAL A 1 87 ? 90.417 69.590 85.873 1.00 33.65 85 VAL A CA 1
ATOM 611 C C . VAL A 1 87 ? 88.912 69.752 85.777 1.00 31.79 85 VAL A C 1
ATOM 612 O O . VAL A 1 87 ? 88.283 70.325 86.671 1.00 34.08 85 VAL A O 1
ATOM 616 N N . ARG A 1 88 ? 88.340 69.280 84.674 1.00 36.37 86 ARG A N 1
ATOM 617 C CA . ARG A 1 88 ? 86.922 69.392 84.402 1.00 35.56 86 ARG A CA 1
ATOM 618 C C . ARG A 1 88 ? 86.313 67.995 84.430 1.00 41.75 86 ARG A C 1
ATOM 619 O O . ARG A 1 88 ? 86.878 67.056 83.860 1.00 40.05 86 ARG A O 1
ATOM 627 N N . ARG A 1 89 ? 85.185 67.844 85.118 1.00 36.72 87 ARG A N 1
ATOM 628 C CA . ARG A 1 89 ? 84.480 66.564 85.178 1.00 35.52 87 ARG A CA 1
ATOM 629 C C . ARG A 1 89 ? 83.048 66.788 84.724 1.00 32.11 87 ARG A C 1
ATOM 630 O O . ARG A 1 89 ? 82.392 67.740 85.164 1.00 34.25 87 ARG A O 1
ATOM 638 N N . CYS A 1 90 ? 82.578 65.945 83.817 1.00 34.96 88 CYS A N 1
ATOM 639 C CA . CYS A 1 90 ? 81.216 66.058 83.326 1.00 42.70 88 CYS A CA 1
ATOM 640 C C . CYS A 1 90 ? 80.236 65.886 84.471 1.00 39.95 88 CYS A C 1
ATOM 641 O O . CYS A 1 90 ? 80.544 65.265 85.492 1.00 34.77 88 CYS A O 1
ATOM 644 N N . ARG A 1 91 ? 79.036 66.428 84.291 1.00 34.92 89 ARG A N 1
ATOM 645 C CA . ARG A 1 91 ? 78.020 66.195 85.308 1.00 33.22 89 ARG A CA 1
ATOM 646 C C . ARG A 1 91 ? 77.696 64.705 85.351 1.00 35.98 89 ARG A C 1
ATOM 647 O O . ARG A 1 91 ? 77.579 64.056 84.311 1.00 32.09 89 ARG A O 1
ATOM 655 N N . TRP A 1 92 ? 77.591 64.166 86.569 1.00 39.62 90 TRP A N 1
ATOM 656 C CA . TRP A 1 92 ? 77.414 62.755 86.935 1.00 43.43 90 TRP A CA 1
ATOM 657 C C . TRP A 1 92 ? 78.741 62.003 86.973 1.00 48.25 90 TRP A C 1
ATOM 658 O O . TRP A 1 92 ? 78.741 60.821 87.327 1.00 49.16 90 TRP A O 1
ATOM 669 N N . ALA A 1 93 ? 79.867 62.633 86.649 1.00 45.01 91 ALA A N 1
ATOM 670 C CA . ALA A 1 93 ? 81.172 61.990 86.765 1.00 47.83 91 ALA A CA 1
ATOM 671 C C . ALA A 1 93 ? 81.915 62.504 87.991 1.00 50.46 91 ALA A C 1
ATOM 672 O O . ALA A 1 93 ? 81.873 63.697 88.295 1.00 43.97 91 ALA A O 1
ATOM 674 N N . GLY A 1 94 ? 82.594 61.596 88.694 1.00 53.17 92 GLY A N 1
ATOM 675 C CA . GLY A 1 94 ? 83.485 62.014 89.768 1.00 49.44 92 GLY A CA 1
ATOM 676 C C . GLY A 1 94 ? 82.739 62.711 90.885 1.00 51.19 92 GLY A C 1
ATOM 677 O O . GLY A 1 94 ? 81.638 62.308 91.275 1.00 50.55 92 GLY A O 1
ATOM 678 N N . ASP A 1 95 ? 83.331 63.793 91.400 1.00 57.53 93 ASP A N 1
ATOM 679 C CA . ASP A 1 95 ? 82.645 64.576 92.421 1.00 71.08 93 ASP A CA 1
ATOM 680 C C . ASP A 1 95 ? 81.410 65.273 91.869 1.00 70.42 93 ASP A C 1
ATOM 681 O O . ASP A 1 95 ? 80.468 65.540 92.625 1.00 78.10 93 ASP A O 1
ATOM 686 N N . CYS A 1 96 ? 81.380 65.537 90.559 1.00 58.05 94 CYS A N 1
ATOM 687 C CA . CYS A 1 96 ? 80.352 66.364 89.928 1.00 45.63 94 CYS A CA 1
ATOM 688 C C . CYS A 1 96 ? 79.025 65.633 89.802 1.00 43.45 94 CYS A C 1
ATOM 689 O O . CYS A 1 96 ? 78.347 65.724 88.765 1.00 39.08 94 CYS A O 1
ATOM 692 N N . GLN A 1 97 ? 78.649 64.904 90.851 1.00 45.35 95 GLN A N 1
ATOM 693 C CA . GLN A 1 97 ? 77.446 64.082 90.771 1.00 53.02 95 GLN A CA 1
ATOM 694 C C . GLN A 1 97 ? 76.204 64.928 90.537 1.00 50.10 95 GLN A C 1
ATOM 695 O O . GLN A 1 97 ? 75.251 64.453 89.912 1.00 57.28 95 GLN A O 1
ATOM 701 N N . SER A 1 98 ? 76.212 66.185 90.978 1.00 43.17 96 SER A N 1
ATOM 702 C CA . SER A 1 98 ? 75.017 67.021 90.899 1.00 50.18 96 SER A CA 1
ATOM 703 C C . SER A 1 98 ? 75.395 68.495 90.762 1.00 50.80 96 SER A C 1
ATOM 704 O O . SER A 1 98 ? 74.725 69.372 91.313 1.00 52.74 96 SER A O 1
ATOM 707 N N . GLY A 1 99 ? 76.449 68.784 89.995 1.00 51.20 97 GLY A N 1
ATOM 708 C CA . GLY A 1 99 ? 77.030 70.115 89.947 1.00 40.59 97 GLY A CA 1
ATOM 709 C C . GLY A 1 99 ? 78.198 70.220 90.914 1.00 39.35 97 GLY A C 1
ATOM 710 O O . GLY A 1 99 ? 78.680 69.226 91.462 1.00 40.74 97 GLY A O 1
ATOM 711 N N . CYS A 1 100 ? 78.686 71.439 91.099 1.00 34.10 98 CYS A N 1
ATOM 712 C CA . CYS A 1 100 ? 79.802 71.643 92.017 1.00 33.61 98 CYS A CA 1
ATOM 713 C C . CYS A 1 100 ? 79.396 71.176 93.410 1.00 43.01 98 CYS A C 1
ATOM 714 O O . CYS A 1 100 ? 78.332 71.565 93.904 1.00 35.81 98 CYS A O 1
ATOM 717 N N . PRO A 1 101 ? 80.180 70.323 94.060 1.00 41.08 99 PRO A N 1
ATOM 718 C CA . PRO A 1 101 ? 79.799 69.901 95.404 1.00 38.85 99 PRO A CA 1
ATOM 719 C C . PRO A 1 101 ? 79.932 71.045 96.391 1.00 38.22 99 PRO A C 1
ATOM 720 O O . PRO A 1 101 ? 80.877 71.841 96.344 1.00 35.37 99 PRO A O 1
ATOM 724 N N . THR A 1 102 ? 78.955 71.119 97.298 1.00 38.74 100 THR A N 1
ATOM 725 C CA . THR A 1 102 ? 78.850 72.268 98.182 1.00 38.77 100 THR A CA 1
ATOM 726 C C . THR A 1 102 ? 80.104 72.443 99.038 1.00 38.21 100 THR A C 1
ATOM 727 O O . THR A 1 102 ? 80.521 73.572 99.298 1.00 40.72 100 THR A O 1
ATOM 731 N N . TYR A 1 103 ? 80.733 71.351 99.466 1.00 35.17 101 TYR A N 1
ATOM 732 C CA . TYR A 1 103 ? 81.890 71.486 100.344 1.00 30.72 101 TYR A CA 1
ATOM 733 C C . TYR A 1 103 ? 83.130 72.035 99.624 1.00 30.31 101 TYR A C 1
ATOM 734 O O . TYR A 1 103 ? 84.087 72.421 100.286 1.00 33.06 101 TYR A O 1
ATOM 743 N N . PHE A 1 104 ? 83.177 72.016 98.294 1.00 29.62 102 PHE A N 1
ATOM 744 C CA . PHE A 1 104 ? 84.443 72.264 97.619 1.00 29.22 102 PHE A CA 1
ATOM 745 C C . PHE A 1 104 ? 84.687 73.755 97.617 1.00 31.12 102 PHE A C 1
ATOM 746 O O . PHE A 1 104 ? 83.997 74.500 96.908 1.00 37.18 102 PHE A O 1
ATOM 754 N N . SER A 1 105 ? 85.699 74.183 98.355 1.00 32.24 103 SER A N 1
ATOM 755 C CA . SER A 1 105 ? 85.872 75.592 98.678 1.00 35.79 103 SER A CA 1
ATOM 756 C C . SER A 1 105 ? 87.368 75.889 98.664 1.00 31.96 103 SER A C 1
ATOM 757 O O . SER A 1 105 ? 88.162 75.143 98.082 1.00 41.32 103 SER A O 1
ATOM 760 N N . SER A 1 106 ? 87.788 76.993 99.300 1.00 34.90 104 SER A N 1
ATOM 761 C CA . SER A 1 106 ? 89.118 77.505 98.970 1.00 38.34 104 SER A CA 1
ATOM 762 C C . SER A 1 106 ? 90.233 76.633 99.511 1.00 39.39 104 SER A C 1
ATOM 763 O O . SER A 1 106 ? 91.368 76.743 99.029 1.00 36.11 104 SER A O 1
ATOM 766 N N . ASN A 1 107 ? 89.943 75.749 100.473 1.00 35.72 105 ASN A N 1
ATOM 767 C CA . ASN A 1 107 ? 90.961 74.851 101.010 1.00 32.47 105 ASN A CA 1
ATOM 768 C C . ASN A 1 107 ? 90.805 73.429 100.500 1.00 30.46 105 ASN A C 1
ATOM 769 O O . ASN A 1 107 ? 91.418 72.509 101.052 1.00 37.31 105 ASN A O 1
ATOM 774 N N . SER A 1 108 ? 89.992 73.224 99.479 1.00 37.02 106 SER A N 1
ATOM 775 C CA . SER A 1 108 ? 89.697 71.883 99.005 1.00 37.41 106 SER A CA 1
ATOM 776 C C . SER A 1 108 ? 90.691 71.464 97.927 1.00 34.53 106 SER A C 1
ATOM 777 O O . SER A 1 108 ? 91.156 72.275 97.122 1.00 33.58 106 SER A O 1
ATOM 780 N N . PHE A 1 109 ? 90.980 70.175 97.888 1.00 40.19 107 PHE A N 1
ATOM 781 C CA . PHE A 1 109 ? 91.885 69.617 96.900 1.00 35.48 107 PHE A CA 1
ATOM 782 C C . PHE A 1 109 ? 91.177 68.501 96.143 1.00 35.80 107 PHE A C 1
ATOM 783 O O . PHE A 1 109 ? 90.543 67.639 96.749 1.00 38.62 107 PHE A O 1
ATOM 791 N N . SER A 1 110 ? 91.249 68.544 94.819 1.00 35.32 108 SER A N 1
ATOM 792 C CA . SER A 1 110 ? 90.740 67.453 93.999 1.00 36.76 108 SER A CA 1
ATOM 793 C C . SER A 1 110 ? 91.830 66.402 93.810 1.00 48.11 108 SER A C 1
ATOM 794 O O . SER A 1 110 ? 92.966 66.736 93.455 1.00 42.79 108 SER A O 1
ATOM 797 N N . ASP A 1 111 ? 91.477 65.137 94.049 1.00 48.41 109 ASP A N 1
ATOM 798 C CA . ASP A 1 111 ? 92.352 64.026 93.690 1.00 49.44 109 ASP A CA 1
ATOM 799 C C . ASP A 1 111 ? 92.584 63.937 92.186 1.00 49.19 109 ASP A C 1
ATOM 800 O O . ASP A 1 111 ? 93.540 63.289 91.752 1.00 47.77 109 ASP A O 1
ATOM 805 N N . ASP A 1 112 ? 91.729 64.551 91.376 1.00 47.08 110 ASP A N 1
ATOM 806 C CA . ASP A 1 112 ? 91.911 64.465 89.936 1.00 51.35 110 ASP A CA 1
ATOM 807 C C . ASP A 1 112 ? 93.028 65.368 89.430 1.00 53.85 110 ASP A C 1
ATOM 808 O O . ASP A 1 112 ? 93.314 65.358 88.228 1.00 51.24 110 ASP A O 1
ATOM 813 N N . TRP A 1 113 ? 93.665 66.143 90.304 1.00 52.49 111 TRP A N 1
ATOM 814 C CA . TRP A 1 113 ? 94.589 67.170 89.849 1.00 54.58 111 TRP A CA 1
ATOM 815 C C . TRP A 1 113 ? 95.945 66.593 89.459 1.00 66.53 111 TRP A C 1
ATOM 816 O O . TRP A 1 113 ? 96.452 65.657 90.088 1.00 58.43 111 TRP A O 1
ATOM 827 N N . ALA A 1 114 ? 96.549 67.209 88.444 1.00 82.38 112 ALA A N 1
ATOM 828 C CA . ALA A 1 114 ? 97.805 66.759 87.861 1.00 103.67 112 ALA A CA 1
ATOM 829 C C . ALA A 1 114 ? 99.029 67.436 88.468 1.00 115.62 112 ALA A C 1
ATOM 830 O O . ALA A 1 114 ? 100.032 66.764 88.730 1.00 120.38 112 ALA A O 1
ATOM 832 N N . ASN A 1 115 ? 98.972 68.748 88.698 1.00 119.43 113 ASN A N 1
ATOM 833 C CA . ASN A 1 115 ? 100.167 69.543 88.948 1.00 122.36 113 ASN A CA 1
ATOM 834 C C . ASN A 1 115 ? 100.670 69.367 90.385 1.00 122.79 113 ASN A C 1
ATOM 835 O O . ASN A 1 115 ? 100.142 68.573 91.172 1.00 122.52 113 ASN A O 1
ATOM 840 N N . ARG A 1 116 ? 101.725 70.123 90.716 1.00 123.33 114 ARG A N 1
ATOM 841 C CA . ARG A 1 116 ? 102.336 70.155 92.044 1.00 122.11 114 ARG A CA 1
ATOM 842 C C . ARG A 1 116 ? 101.322 70.526 93.105 1.00 119.81 114 ARG A C 1
ATOM 843 O O . ARG A 1 116 ? 101.004 71.709 93.231 1.00 127.30 114 ARG A O 1
ATOM 851 N N . MET A 1 117 ? 100.839 69.591 93.915 1.00 109.08 115 MET A N 1
ATOM 852 C CA . MET A 1 117 ? 99.909 70.000 94.965 1.00 93.60 115 MET A CA 1
ATOM 853 C C . MET A 1 117 ? 100.402 69.547 96.331 1.00 88.96 115 MET A C 1
ATOM 854 O O . MET A 1 117 ? 100.011 68.492 96.841 1.00 95.27 115 MET A O 1
ATOM 859 N N . ASP A 1 118 ? 101.282 70.363 96.910 1.00 77.98 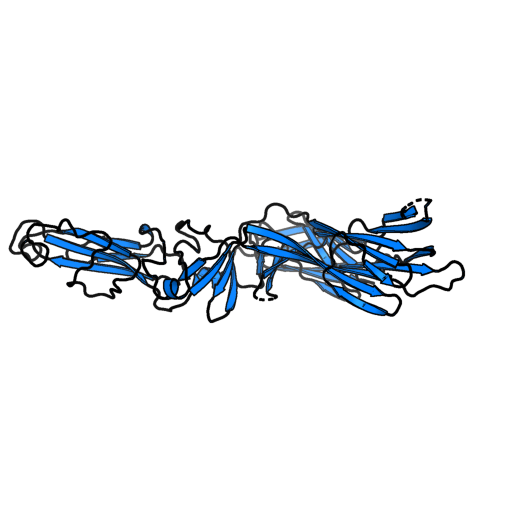116 ASP A N 1
ATOM 860 C CA . ASP A 1 118 ? 101.470 70.387 98.351 1.00 76.54 116 ASP A CA 1
ATOM 861 C C . ASP A 1 118 ? 100.150 70.834 98.974 1.00 68.86 116 ASP A C 1
ATOM 862 O O . ASP A 1 118 ? 99.758 72.006 98.862 1.00 65.41 116 ASP A O 1
ATOM 867 N N . ARG A 1 119 ? 99.447 69.900 99.617 1.00 52.20 117 ARG A N 1
ATOM 868 C CA . ARG A 1 119 ? 98.177 70.227 100.247 1.00 47.99 117 ARG A CA 1
ATOM 869 C C . ARG A 1 119 ? 98.341 71.139 101.449 1.00 46.65 117 ARG A C 1
ATOM 870 O O . ARG A 1 119 ? 97.334 71.566 102.029 1.00 43.66 117 ARG A O 1
ATOM 878 N N . ALA A 1 120 ? 99.572 71.421 101.852 1.00 48.84 118 ALA A N 1
ATOM 879 C CA . ALA A 1 120 ? 99.838 72.343 102.942 1.00 49.49 118 ALA A CA 1
ATOM 880 C C . ALA A 1 120 ? 100.207 73.742 102.447 1.00 47.09 118 ALA A C 1
ATOM 881 O O . ALA A 1 120 ? 100.394 74.657 103.265 1.00 42.67 118 ALA A O 1
ATOM 883 N N . GLY A 1 121 ? 100.297 73.935 101.134 1.00 40.38 119 GLY A N 1
ATOM 884 C CA . GLY A 1 121 ? 100.734 75.206 100.610 1.00 37.15 119 GLY A CA 1
ATOM 885 C C . GLY A 1 121 ? 99.661 76.270 100.654 1.00 42.05 119 GLY A C 1
ATOM 886 O O . GLY A 1 121 ? 98.462 75.992 100.710 1.00 39.96 119 GLY A O 1
ATOM 887 N N . LEU A 1 122 ? 100.127 77.517 100.610 1.00 35.11 120 LEU A N 1
ATOM 888 C CA . LEU A 1 122 ? 99.245 78.670 100.539 1.00 32.78 120 LEU A CA 1
ATOM 889 C C . LEU A 1 122 ? 98.612 78.779 99.150 1.00 33.83 120 LEU A C 1
ATOM 890 O O . LEU A 1 122 ? 99.308 78.700 98.129 1.00 34.50 120 LEU A O 1
ATOM 895 N N . GLY A 1 123 ? 97.307 79.009 99.102 1.00 32.81 121 GLY A N 1
ATOM 896 C CA . GLY A 1 123 ? 96.639 79.118 97.822 1.00 35.70 121 GLY A CA 1
ATOM 897 C C . GLY A 1 123 ? 95.134 79.153 97.991 1.00 40.01 121 GLY A C 1
ATOM 898 O O . GLY A 1 123 ? 94.609 79.250 99.111 1.00 34.73 121 GLY A O 1
ATOM 899 N N . MET A 1 124 ? 94.446 79.082 96.852 1.00 34.00 122 MET A N 1
ATOM 900 C CA . MET A 1 124 ? 92.992 79.184 96.863 1.00 34.18 122 MET A CA 1
ATOM 901 C C . MET A 1 124 ? 92.404 78.272 95.798 1.00 38.96 122 MET A C 1
ATOM 902 O O . MET A 1 124 ? 92.758 78.367 94.614 1.00 32.07 122 MET A O 1
ATOM 907 N N . SER A 1 125 ? 91.511 77.383 96.235 1.00 37.81 123 SER A N 1
ATOM 908 C CA . SER A 1 125 ? 90.813 76.456 95.356 1.00 30.09 123 SER A CA 1
ATOM 909 C C . SER A 1 125 ? 89.385 76.921 95.123 1.00 31.62 123 SER A C 1
ATOM 910 O O . SER A 1 125 ? 88.864 77.806 95.824 1.00 34.46 123 SER A O 1
ATOM 913 N N . GLY A 1 126 ? 88.730 76.286 94.150 1.00 30.05 124 GLY A N 1
ATOM 914 C CA . GLY A 1 126 ? 87.293 76.458 94.039 1.00 33.44 124 GLY A CA 1
ATOM 915 C C . GLY A 1 126 ? 86.756 75.533 92.971 1.00 32.03 124 GLY A C 1
ATOM 916 O O . GLY A 1 126 ? 87.507 74.789 92.337 1.00 31.06 124 GLY A O 1
ATOM 917 N N . CYS A 1 127 ? 85.430 75.563 92.774 1.00 29.62 125 CYS A N 1
ATOM 918 C CA . CYS A 1 127 ? 84.957 74.918 91.564 1.00 37.94 125 CYS A CA 1
ATOM 919 C C . CYS A 1 127 ? 83.861 75.753 90.936 1.00 39.45 125 CYS A C 1
ATOM 920 O O . CYS A 1 127 ? 83.103 76.461 91.611 1.00 37.54 125 CYS A O 1
ATOM 923 N N . SER A 1 128 ? 83.825 75.662 89.619 1.00 33.71 126 SER A N 1
ATOM 924 C CA . SER A 1 128 ? 83.106 76.567 88.755 1.00 36.65 126 SER A CA 1
ATOM 925 C C . SER A 1 128 ? 82.345 75.705 87.779 1.00 34.17 126 SER A C 1
ATOM 926 O O . SER A 1 128 ? 82.679 74.537 87.576 1.00 32.02 126 SER A O 1
ATOM 929 N N . ASP A 1 129 ? 81.294 76.274 87.214 1.00 36.63 127 ASP A N 1
ATOM 930 C CA . ASP A 1 129 ? 80.555 75.588 86.171 1.00 38.56 127 ASP A CA 1
ATOM 931 C C . ASP A 1 129 ? 81.334 75.662 84.866 1.00 40.38 127 ASP A C 1
ATOM 932 O O . ASP A 1 129 ? 81.964 76.673 84.564 1.00 45.61 127 ASP A O 1
ATOM 937 N N . GLY A 1 130 ? 81.350 74.550 84.129 1.00 36.39 128 GLY A N 1
ATOM 938 C CA . GLY A 1 130 ? 81.904 74.502 82.795 1.00 38.08 128 GLY A CA 1
ATOM 939 C C . GLY A 1 130 ? 80.810 74.070 81.826 1.00 35.63 128 GLY A C 1
ATOM 940 O O . GLY A 1 130 ? 79.725 73.648 82.235 1.00 35.84 128 GLY A O 1
ATOM 941 N N . CYS A 1 131 ? 81.098 74.177 80.538 1.00 40.49 129 CYS A N 1
ATOM 942 C CA . CYS A 1 131 ? 80.083 73.811 79.557 1.00 43.47 129 CYS A CA 1
ATOM 943 C C . CYS A 1 131 ? 79.911 72.301 79.508 1.00 38.83 129 CYS A C 1
ATOM 944 O O . CYS A 1 131 ? 80.855 71.542 79.713 1.00 42.39 129 CYS A O 1
ATOM 947 N N . GLY A 1 132 ? 78.678 71.866 79.271 1.00 41.88 130 GLY A N 1
ATOM 948 C CA . GLY A 1 132 ? 78.350 70.467 79.162 1.00 48.67 130 GLY A CA 1
ATOM 949 C C . GLY A 1 132 ? 78.046 70.067 77.733 1.00 46.28 130 GLY A C 1
ATOM 950 O O . GLY A 1 132 ? 78.320 70.797 76.780 1.00 40.08 130 GLY A O 1
ATOM 951 N N . GLY A 1 133 ? 77.492 68.865 77.593 1.00 43.48 131 GLY A N 1
ATOM 952 C CA . GLY A 1 133 ? 77.039 68.407 76.297 1.00 43.35 131 GLY A CA 1
ATOM 953 C C . GLY A 1 133 ? 78.158 67.929 75.386 1.00 44.01 131 GLY A C 1
ATOM 954 O O . GLY A 1 133 ? 79.354 68.078 75.654 1.00 42.11 131 GLY A O 1
ATOM 955 N N . ALA A 1 134 ? 77.734 67.308 74.280 1.00 39.42 132 ALA A N 1
ATOM 956 C CA . ALA A 1 134 ? 78.669 66.753 73.308 1.00 45.70 132 ALA A CA 1
ATOM 957 C C . ALA A 1 134 ? 79.651 67.806 72.814 1.00 48.24 132 ALA A C 1
ATOM 958 O O . ALA A 1 134 ? 80.822 67.503 72.566 1.00 47.88 132 ALA A O 1
ATOM 960 N N . ALA A 1 135 ? 79.180 69.042 72.641 1.00 43.58 133 ALA A N 1
ATOM 961 C CA . ALA A 1 135 ? 80.046 70.116 72.165 1.00 51.35 133 ALA A CA 1
ATOM 962 C C . ALA A 1 135 ? 81.263 70.298 73.060 1.00 52.71 133 ALA A C 1
ATOM 963 O O . ALA A 1 135 ? 82.325 70.705 72.579 1.00 49.73 133 ALA A O 1
ATOM 965 N N . CYS A 1 136 ? 81.131 70.001 74.356 1.00 47.58 134 CYS A N 1
ATOM 966 C CA . CYS A 1 136 ? 82.238 70.078 75.303 1.00 46.52 134 CYS A CA 1
ATOM 967 C C . CYS A 1 136 ? 82.633 68.697 75.830 1.00 49.88 134 CYS A C 1
ATOM 968 O O . CYS A 1 136 ? 83.143 68.570 76.945 1.00 52.80 134 CYS A O 1
ATOM 971 N N . GLY A 1 137 ? 82.395 67.649 75.044 1.00 49.72 135 GLY A N 1
ATOM 972 C CA . GLY A 1 137 ? 82.918 66.338 75.380 1.00 42.36 135 GLY A CA 1
ATOM 973 C C . GLY A 1 137 ? 82.191 65.599 76.476 1.00 48.18 135 GLY A C 1
ATOM 974 O O . GLY A 1 137 ? 82.775 64.704 77.099 1.00 49.31 135 GLY A O 1
ATOM 975 N N . CYS A 1 138 ? 80.932 65.933 76.738 1.00 44.07 136 CYS A N 1
ATOM 976 C CA . CYS A 1 138 ? 80.197 65.336 77.840 1.00 40.17 136 CYS A CA 1
ATOM 977 C C . CYS A 1 138 ? 78.891 64.767 77.322 1.00 48.35 136 CYS A C 1
ATOM 978 O O . CYS A 1 138 ? 78.242 65.377 76.476 1.00 46.56 136 CYS A O 1
ATOM 981 N N . PHE A 1 139 ? 78.505 63.601 77.840 1.00 52.79 137 PHE A N 1
ATOM 982 C CA . PHE A 1 139 ? 77.203 63.044 77.499 1.00 48.26 137 PHE A CA 1
ATOM 983 C C . PHE A 1 139 ? 76.082 63.891 78.073 1.00 47.42 137 PHE A C 1
ATOM 984 O O . PHE A 1 139 ? 75.136 64.250 77.363 1.00 51.90 137 PHE A O 1
ATOM 992 N N . ASN A 1 140 ? 76.149 64.183 79.368 1.00 43.57 138 ASN A N 1
ATOM 993 C CA . ASN A 1 140 ? 75.126 64.981 80.028 1.00 43.43 138 ASN A CA 1
ATOM 994 C C . ASN A 1 140 ? 75.232 66.444 79.590 1.00 47.81 138 ASN A C 1
ATOM 995 O O . ASN A 1 140 ? 76.314 67.041 79.628 1.00 43.79 138 ASN A O 1
ATOM 1000 N N . ALA A 1 141 ? 74.095 67.039 79.229 1.00 45.24 139 ALA A N 1
ATOM 1001 C CA . ALA A 1 141 ? 74.105 68.380 78.668 1.00 43.82 139 ALA A CA 1
ATOM 1002 C C . ALA A 1 141 ? 74.161 69.458 79.734 1.00 38.44 139 ALA A C 1
ATOM 1003 O O . ALA A 1 141 ? 74.440 70.611 79.402 1.00 42.77 139 ALA A O 1
ATOM 1005 N N . ALA A 1 142 ? 73.889 69.117 80.998 1.00 38.33 140 ALA A N 1
ATOM 1006 C CA . ALA A 1 142 ? 73.985 70.092 82.081 1.00 36.59 140 ALA A CA 1
ATOM 1007 C C . ALA A 1 142 ? 75.436 70.533 82.274 1.00 33.86 140 ALA A C 1
ATOM 1008 O O . ALA A 1 142 ? 76.367 69.898 81.762 1.00 36.40 140 ALA A O 1
ATOM 1010 N N . PRO A 1 143 ? 75.654 71.642 82.982 1.00 39.08 141 PRO A N 1
ATOM 1011 C CA . PRO A 1 143 ? 77.025 72.153 83.144 1.00 43.56 141 PRO A CA 1
ATOM 1012 C C . PRO A 1 143 ? 77.953 71.146 83.822 1.00 40.28 141 PRO A C 1
ATOM 1013 O O . PRO A 1 143 ? 77.552 70.412 84.727 1.00 35.74 141 PRO A O 1
ATOM 1017 N N . SER A 1 144 ? 79.198 71.100 83.348 1.00 32.81 142 SER A N 1
ATOM 1018 C CA . SER A 1 144 ? 80.240 70.298 83.970 1.00 35.36 142 SER A CA 1
ATOM 1019 C C . SER A 1 144 ? 80.809 71.049 85.174 1.00 39.27 142 SER A C 1
ATOM 1020 O O . SER A 1 144 ? 80.410 72.178 85.476 1.00 36.96 142 SER A O 1
ATOM 1023 N N . CYS A 1 145 ? 81.750 70.420 85.876 1.00 31.51 143 CYS A N 1
ATOM 1024 C CA . CYS A 1 145 ? 82.428 71.021 87.016 1.00 30.60 143 CYS A CA 1
ATOM 1025 C C . CYS A 1 145 ? 83.888 71.277 86.663 1.00 34.93 143 CYS A C 1
ATOM 1026 O O . CYS A 1 145 ? 84.554 70.394 86.126 1.00 33.09 143 CYS A O 1
ATOM 1029 N N . ILE A 1 146 ? 84.396 72.457 86.988 1.00 32.53 144 ILE A N 1
ATOM 1030 C CA . ILE A 1 146 ? 85.819 72.742 86.852 1.00 28.56 144 ILE A CA 1
ATOM 1031 C C . ILE A 1 146 ? 86.392 72.923 88.246 1.00 36.31 144 ILE A C 1
ATOM 1032 O O . ILE A 1 146 ? 86.099 73.909 88.929 1.00 34.67 144 ILE A O 1
ATOM 1037 N N . PHE A 1 147 ? 87.179 71.955 88.691 1.00 28.80 145 PHE A N 1
ATOM 1038 C CA . PHE A 1 147 ? 87.863 72.043 89.977 1.00 28.75 145 PHE A CA 1
ATOM 1039 C C . PHE A 1 147 ? 89.227 72.671 89.739 1.00 38.34 145 PHE A C 1
ATOM 1040 O O . PHE A 1 147 ? 90.009 72.147 88.939 1.00 35.82 145 PHE A O 1
ATOM 1048 N N . TRP A 1 148 ? 89.526 73.771 90.430 1.00 31.86 146 TRP A N 1
ATOM 1049 C CA . TRP A 1 148 ? 90.731 74.532 90.107 1.00 31.46 146 TRP A CA 1
ATOM 1050 C C . TRP A 1 148 ? 91.421 75.011 91.373 1.00 37.86 146 TRP A C 1
ATOM 1051 O O . TRP A 1 148 ? 90.810 75.130 92.438 1.00 32.72 146 TRP A O 1
ATOM 1062 N N . ARG A 1 149 ? 92.711 75.316 91.239 1.00 31.43 147 ARG A N 1
ATOM 1063 C CA . ARG A 1 149 ? 93.428 75.976 92.313 1.00 33.02 147 ARG A CA 1
ATOM 1064 C C . ARG A 1 149 ? 94.516 76.885 91.742 1.00 36.00 147 ARG A C 1
ATOM 1065 O O . ARG A 1 149 ? 95.208 76.525 90.783 1.00 33.99 147 ARG A O 1
ATOM 1073 N N . LYS A 1 150 ? 94.685 78.046 92.364 1.00 30.77 148 LYS A N 1
ATOM 1074 C CA . LYS A 1 150 ? 95.846 78.899 92.144 1.00 32.92 148 LYS A CA 1
ATOM 1075 C C . LYS A 1 150 ? 96.613 78.997 93.452 1.00 34.81 148 LYS A C 1
ATOM 1076 O O . LYS A 1 150 ? 96.011 79.137 94.524 1.00 32.76 148 LYS A O 1
ATOM 1082 N N . TRP A 1 151 ? 97.938 78.903 93.377 1.00 34.20 149 TRP A N 1
ATOM 1083 C CA . TRP A 1 151 ? 98.734 78.906 94.596 1.00 35.12 149 TRP A CA 1
ATOM 1084 C C . TRP A 1 151 ? 100.123 79.466 94.309 1.00 41.37 149 TRP A C 1
ATOM 1085 O O . TRP A 1 151 ? 100.446 79.844 93.180 1.00 34.85 149 TRP A O 1
ATOM 1096 N N . VAL A 1 152 ? 100.942 79.547 95.353 1.00 36.90 150 VAL A N 1
ATOM 1097 C CA . VAL A 1 152 ? 102.316 80.021 95.223 1.00 38.00 150 VAL A CA 1
ATOM 1098 C C . VAL A 1 152 ? 103.228 78.959 95.796 1.00 42.43 150 VAL A C 1
ATOM 1099 O O . VAL A 1 152 ? 102.911 78.337 96.814 1.00 43.45 150 VAL A O 1
ATOM 1103 N N . GLU A 1 153 ? 104.352 78.744 95.138 1.00 34.02 151 GLU A N 1
ATOM 1104 C CA . GLU A 1 153 ? 105.368 77.872 95.683 1.00 44.48 151 GLU A CA 1
ATOM 1105 C C . GLU A 1 153 ? 106.698 78.608 95.660 1.00 42.01 151 GLU A C 1
ATOM 1106 O O . GLU A 1 153 ? 106.839 79.676 95.045 1.00 38.78 151 GLU A O 1
ATOM 1112 N N . ASN A 1 154 ? 107.672 78.009 96.351 1.00 39.19 152 ASN A N 1
ATOM 1113 C CA . ASN A 1 154 ? 109.023 78.541 96.511 1.00 39.58 152 ASN A CA 1
ATOM 1114 C C . ASN A 1 154 ? 110.010 77.489 96.012 1.00 44.40 152 ASN A C 1
ATOM 1115 O O . ASN A 1 154 ? 110.688 76.830 96.818 1.00 44.96 152 ASN A O 1
ATOM 1120 N N . PRO A 1 155 ? 110.139 77.322 94.690 1.00 49.21 153 PRO A N 1
ATOM 1121 C CA . PRO A 1 155 ? 111.026 76.262 94.174 1.00 44.91 153 PRO A CA 1
ATOM 1122 C C . PRO A 1 155 ? 112.486 76.443 94.549 1.00 51.64 153 PRO A C 1
ATOM 1123 O O . PRO A 1 155 ? 113.185 75.439 94.725 1.00 52.16 153 PRO A O 1
ATOM 1127 N N . SER A 1 156 ? 112.976 77.683 94.686 1.00 46.02 154 SER A N 1
ATOM 1128 C CA . SER A 1 156 ? 114.383 77.878 95.018 1.00 38.36 154 SER A CA 1
ATOM 1129 C C . SER A 1 156 ? 114.676 77.701 96.503 1.00 47.54 154 SER A C 1
ATOM 1130 O O . SER A 1 156 ? 115.852 77.618 96.866 1.00 54.64 154 SER A O 1
ATOM 1133 N N . ASN A 1 157 ? 113.651 77.625 97.359 1.00 40.92 155 ASN A N 1
ATOM 1134 C CA . ASN A 1 157 ? 113.785 77.529 98.815 1.00 45.65 155 ASN A CA 1
ATOM 1135 C C . ASN A 1 157 ? 114.461 78.753 99.420 1.00 43.20 155 ASN A C 1
ATOM 1136 O O . ASN A 1 157 ? 114.829 78.734 100.592 1.00 53.30 155 ASN A O 1
ATOM 1141 N N . ARG A 1 158 ? 114.607 79.821 98.650 1.00 44.38 156 ARG A N 1
ATOM 1142 C CA . ARG A 1 158 ? 115.230 81.042 99.135 1.00 42.21 156 ARG A CA 1
ATOM 1143 C C . ARG A 1 158 ? 114.266 81.842 99.995 1.00 43.10 156 ARG A C 1
ATOM 1144 O O . ARG A 1 158 ? 113.087 81.989 99.649 1.00 40.46 156 ARG A O 1
ATOM 1152 N N . VAL A 1 159 ? 114.767 82.332 101.134 1.00 42.93 157 VAL A N 1
ATOM 1153 C CA . VAL A 1 159 ? 113.977 83.000 102.163 1.00 36.49 157 VAL A CA 1
ATOM 1154 C C . VAL A 1 159 ? 114.760 84.204 102.661 1.00 40.68 157 VAL A C 1
ATOM 1155 O O . VAL A 1 159 ? 115.969 84.110 102.879 1.00 41.22 157 VAL A O 1
ATOM 1159 N N . TRP A 1 160 ? 114.075 85.327 102.870 1.00 34.88 158 TRP A N 1
ATOM 1160 C CA . TRP A 1 160 ? 114.670 86.479 103.526 1.00 34.29 158 TRP A CA 1
ATOM 1161 C C . TRP A 1 160 ? 113.968 86.750 104.850 1.00 36.32 158 TRP A C 1
ATOM 1162 O O . TRP A 1 160 ? 112.735 86.734 104.930 1.00 32.74 158 TRP A O 1
ATOM 1173 N N . LYS A 1 161 ? 114.753 87.010 105.884 1.00 34.93 159 LYS A N 1
ATOM 1174 C CA . LYS A 1 161 ? 114.211 87.642 107.078 1.00 31.17 159 LYS A CA 1
ATOM 1175 C C . LYS A 1 161 ? 114.098 89.139 106.827 1.00 34.97 159 LYS A C 1
ATOM 1176 O O . LYS A 1 161 ? 115.053 89.769 106.376 1.00 38.93 159 LYS A O 1
ATOM 1182 N N . VAL A 1 162 ? 112.930 89.695 107.108 1.00 30.19 160 VAL A N 1
ATOM 1183 C CA . VAL A 1 162 ? 112.612 91.092 106.840 1.00 31.73 160 VAL A CA 1
ATOM 1184 C C . VAL A 1 162 ? 112.316 91.730 108.187 1.00 36.44 160 VAL A C 1
ATOM 1185 O O . VAL A 1 162 ? 111.446 91.252 108.927 1.00 35.52 160 VAL A O 1
ATOM 1189 N N . SER A 1 163 ? 113.034 92.797 108.518 1.00 33.20 161 SER A N 1
ATOM 1190 C CA . SER A 1 163 ? 112.795 93.498 109.779 1.00 32.19 161 SER A CA 1
ATOM 1191 C C . SER A 1 163 ? 112.615 94.981 109.495 1.00 28.21 161 SER A C 1
ATOM 1192 O O . SER A 1 163 ? 113.609 95.691 109.273 1.00 33.94 161 SER A O 1
ATOM 1195 N N . PRO A 1 164 ? 111.378 95.467 109.458 1.00 33.12 162 PRO A N 1
ATOM 1196 C CA . PRO A 1 164 ? 111.157 96.895 109.239 1.00 33.67 162 PRO A CA 1
ATOM 1197 C C . PRO A 1 164 ? 111.904 97.693 110.302 1.00 42.99 162 PRO A C 1
ATOM 1198 O O . PRO A 1 164 ? 112.042 97.251 111.448 1.00 36.60 162 PRO A O 1
ATOM 1202 N N . CYS A 1 165 ? 112.424 98.853 109.906 1.00 34.17 163 CYS A N 1
ATOM 1203 C CA . CYS A 1 165 ? 113.049 99.759 110.865 1.00 40.85 163 CYS A CA 1
ATOM 1204 C C . CYS A 1 165 ? 111.978 100.745 111.323 1.00 40.55 163 CYS A C 1
ATOM 1205 O O . CYS A 1 165 ? 111.610 101.660 110.586 1.00 50.03 163 CYS A O 1
ATOM 1208 N N . ALA A 1 166 ? 111.440 100.535 112.528 1.00 38.99 164 ALA A N 1
ATOM 1209 C CA . ALA A 1 166 ? 110.395 101.423 113.038 1.00 42.09 164 ALA A CA 1
ATOM 1210 C C . ALA A 1 166 ? 110.916 102.835 113.279 1.00 52.40 164 ALA A C 1
ATOM 1211 O O . ALA A 1 166 ? 110.162 103.808 113.140 1.00 54.16 164 ALA A O 1
ATOM 1213 N N . SER A 1 167 ? 112.191 102.966 113.636 1.00 45.60 165 SER A N 1
ATOM 1214 C CA . SER A 1 167 ? 112.852 104.261 113.699 1.00 44.55 165 SER A CA 1
ATOM 1215 C C . SER A 1 167 ? 114.344 104.011 113.723 1.00 41.70 165 SER A C 1
ATOM 1216 O O . SER A 1 167 ? 114.810 102.872 113.852 1.00 44.76 165 SER A O 1
ATOM 1219 N N . TRP A 1 168 ? 115.091 105.084 113.575 1.00 37.72 166 TRP A N 1
ATOM 1220 C CA . TRP A 1 168 ? 116.534 105.038 113.674 1.00 36.54 166 TRP A CA 1
ATOM 1221 C C . TRP A 1 168 ? 116.946 105.880 114.871 1.00 42.63 166 TRP A C 1
ATOM 1222 O O . TRP A 1 168 ? 116.327 106.912 115.153 1.00 38.53 166 TRP A O 1
ATOM 1233 N N . VAL A 1 169 ? 117.951 105.413 115.602 1.00 35.06 167 VAL A N 1
ATOM 1234 C CA . VAL A 1 169 ? 118.405 106.059 116.824 1.00 31.94 167 VAL A CA 1
ATOM 1235 C C . VAL A 1 169 ? 119.870 106.433 116.634 1.00 36.09 167 VAL A C 1
ATOM 1236 O O . VAL A 1 169 ? 120.629 105.676 116.023 1.00 28.32 167 VAL A O 1
ATOM 1240 N N . LEU A 1 170 ? 120.254 107.612 117.118 1.00 30.65 168 LEU A N 1
ATOM 1241 C CA . LEU A 1 170 ? 121.633 108.057 116.962 1.00 28.98 168 LEU A CA 1
ATOM 1242 C C . LEU A 1 170 ? 122.530 107.275 117.909 1.00 32.78 168 LEU A C 1
ATOM 1243 O O . LEU A 1 170 ? 122.139 106.947 119.033 1.00 31.75 168 LEU A O 1
ATOM 1248 N N . ALA A 1 171 ? 123.752 107.002 117.456 1.00 34.54 169 ALA A N 1
ATOM 1249 C CA . ALA A 1 171 ? 124.768 106.338 118.267 1.00 34.01 169 ALA A CA 1
ATOM 1250 C C . ALA A 1 171 ? 126.116 106.933 117.894 1.00 38.41 169 ALA A C 1
ATOM 1251 O O . ALA A 1 171 ? 126.497 106.919 116.718 1.00 39.02 169 ALA A O 1
ATOM 1253 N N . ALA A 1 172 ? 126.820 107.447 118.892 1.00 36.14 170 ALA A N 1
ATOM 1254 C CA . ALA A 1 172 ? 128.051 108.194 118.698 1.00 34.16 170 ALA A CA 1
ATOM 1255 C C . ALA A 1 172 ? 129.250 107.300 118.953 1.00 31.98 170 ALA A C 1
ATOM 1256 O O . ALA A 1 172 ? 129.223 106.442 119.838 1.00 35.19 170 ALA A O 1
ATOM 1258 N N . ILE A 1 173 ? 130.304 107.509 118.176 1.00 28.74 171 ILE A N 1
ATOM 1259 C CA . ILE A 1 173 ? 131.612 106.964 118.482 1.00 32.66 171 ILE A CA 1
ATOM 1260 C C . ILE A 1 173 ? 132.582 108.129 118.592 1.00 32.38 171 ILE A C 1
ATOM 1261 O O . ILE A 1 173 ? 132.692 108.952 117.667 1.00 33.27 171 ILE A O 1
ATOM 1266 N N . ILE A 1 174 ? 133.266 108.213 119.726 1.00 29.08 172 ILE A N 1
ATOM 1267 C CA . ILE A 1 174 ? 134.212 109.287 119.985 1.00 28.43 172 ILE A CA 1
ATOM 1268 C C . ILE A 1 174 ? 135.583 108.672 120.153 1.00 36.81 172 ILE A C 1
ATOM 1269 O O . ILE A 1 174 ? 135.721 107.476 120.416 1.00 37.96 172 ILE A O 1
ATOM 1274 N N . GLU A 1 175 ? 136.602 109.508 119.969 1.00 33.74 173 GLU A N 1
ATOM 1275 C CA . GLU A 1 175 ? 137.991 109.109 120.131 1.00 38.79 173 GLU A CA 1
ATOM 1276 C C . GLU A 1 175 ? 138.645 110.149 121.016 1.00 36.62 173 GLU A C 1
ATOM 1277 O O . GLU A 1 175 ? 138.591 111.343 120.715 1.00 37.43 173 GLU A O 1
ATOM 1283 N N . LEU A 1 176 ? 139.213 109.702 122.123 1.00 31.28 174 LEU A N 1
ATOM 1284 C CA . LEU A 1 176 ? 139.858 110.578 123.083 1.00 38.60 174 LEU A CA 1
ATOM 1285 C C . LEU A 1 176 ? 141.340 110.240 123.125 1.00 43.15 174 LEU A C 1
ATOM 1286 O O . LEU A 1 176 ? 141.715 109.064 123.102 1.00 42.46 174 LEU A O 1
ATOM 1291 N N . THR A 1 177 ? 142.177 111.266 123.155 1.00 38.13 175 THR A N 1
ATOM 1292 C CA . THR A 1 177 ? 143.609 111.076 123.347 1.00 40.61 175 THR A CA 1
ATOM 1293 C C . THR A 1 177 ? 143.956 111.767 124.654 1.00 37.13 175 THR A C 1
ATOM 1294 O O . THR A 1 177 ? 143.811 112.989 124.770 1.00 35.99 175 THR A O 1
ATOM 1298 N N . LEU A 1 178 ? 144.382 110.985 125.643 1.00 37.12 176 LEU A N 1
ATOM 1299 C CA . LEU A 1 178 ? 144.766 111.557 126.922 1.00 37.59 176 LEU A CA 1
ATOM 1300 C C . LEU A 1 178 ? 146.171 112.137 126.827 1.00 47.35 176 LEU A C 1
ATOM 1301 O O . LEU A 1 178 ? 146.945 111.763 125.942 1.00 44.65 176 LEU A O 1
ATOM 1306 N N . PRO A 1 179 ? 146.515 113.081 127.712 1.00 45.78 177 PRO A N 1
ATOM 1307 C CA . PRO A 1 179 ? 147.869 113.665 127.675 1.00 47.89 177 PRO A CA 1
ATOM 1308 C C . PRO A 1 179 ? 148.980 112.626 127.731 1.00 50.77 177 PRO A C 1
ATOM 1309 O O . PRO A 1 179 ? 150.046 112.827 127.142 1.00 46.22 177 PRO A O 1
ATOM 1313 N N . SER A 1 180 ? 148.733 111.497 128.388 1.00 46.90 178 SER A N 1
ATOM 1314 C CA . SER A 1 180 ? 149.649 110.370 128.355 1.00 50.76 178 SER A CA 1
ATOM 1315 C C . SER A 1 180 ? 149.849 109.806 126.955 1.00 54.68 178 SER A C 1
ATOM 1316 O O . SER A 1 180 ? 150.756 108.998 126.760 1.00 50.34 178 SER A O 1
ATOM 1319 N N . GLY A 1 181 ? 148.999 110.159 125.988 1.00 49.33 179 GLY A N 1
ATOM 1320 C CA . GLY A 1 181 ? 149.064 109.547 124.679 1.00 47.08 179 GLY A CA 1
ATOM 1321 C C . GLY A 1 181 ? 148.157 108.350 124.465 1.00 47.15 179 GLY A C 1
ATOM 1322 O O . GLY A 1 181 ? 148.093 107.846 123.339 1.00 45.13 179 GLY A O 1
ATOM 1323 N N . GLU A 1 182 ? 147.457 107.873 125.496 1.00 48.71 180 GLU A N 1
ATOM 1324 C CA . GLU A 1 182 ? 146.530 106.762 125.302 1.00 49.00 180 GLU A CA 1
ATOM 1325 C C . GLU A 1 182 ? 145.332 107.211 124.458 1.00 43.28 180 GLU A C 1
ATOM 1326 O O . GLU A 1 182 ? 144.700 108.238 124.734 1.00 40.82 180 GLU A O 1
ATOM 1332 N N . VAL A 1 183 ? 145.024 106.438 123.429 1.00 42.54 181 VAL A N 1
ATOM 1333 C CA . VAL A 1 183 ? 143.880 106.682 122.561 1.00 47.34 181 VAL A CA 1
ATOM 1334 C C . VAL A 1 183 ? 142.761 105.753 122.989 1.00 46.21 181 VAL A C 1
ATOM 1335 O O . VAL A 1 183 ? 142.984 104.555 123.165 1.00 45.46 181 VAL A O 1
ATOM 1339 N N . LYS A 1 184 ? 141.563 106.300 123.169 1.00 41.31 182 LYS A N 1
ATOM 1340 C CA . LYS A 1 184 ? 140.407 105.518 123.575 1.00 41.36 182 LYS A CA 1
ATOM 1341 C C . LYS A 1 184 ? 139.305 105.773 122.567 1.00 41.16 182 LYS A C 1
ATOM 1342 O O . LYS A 1 184 ? 138.915 106.924 122.348 1.00 35.84 182 LYS A O 1
ATOM 1348 N N . THR A 1 185 ? 138.811 104.713 121.956 1.00 37.59 183 THR A N 1
ATOM 1349 C CA . THR A 1 185 ? 137.720 104.808 120.997 1.00 38.97 183 THR A CA 1
ATOM 1350 C C . THR A 1 185 ? 136.526 104.092 121.602 1.00 45.98 183 THR A C 1
ATOM 1351 O O . THR A 1 185 ? 136.633 102.919 121.975 1.00 51.52 183 THR A O 1
ATOM 1355 N N . LEU A 1 186 ? 135.404 104.796 121.733 1.00 36.32 184 LEU A N 1
ATOM 1356 C CA . LEU A 1 186 ? 134.309 104.211 122.488 1.00 35.30 184 LEU A CA 1
ATOM 1357 C C . LEU A 1 186 ? 133.003 104.906 122.142 1.00 32.49 184 LEU A C 1
ATOM 1358 O O . LEU A 1 186 ? 132.972 106.048 121.659 1.00 33.26 184 LEU A O 1
ATOM 1363 N N . GLU A 1 187 ? 131.928 104.185 122.369 1.00 27.73 185 GLU A N 1
ATOM 1364 C CA . GLU A 1 187 ? 130.631 104.820 122.470 1.00 31.12 185 GLU A CA 1
ATOM 1365 C C . GLU A 1 187 ? 130.480 105.315 123.896 1.00 36.85 185 GLU A C 1
ATOM 1366 O O . GLU A 1 187 ? 130.533 104.508 124.822 1.00 33.43 185 GLU A O 1
ATOM 1372 N N . PRO A 1 188 ? 130.343 106.616 124.120 1.00 39.02 186 PRO A N 1
ATOM 1373 C CA . PRO A 1 188 ? 130.245 107.121 125.488 1.00 36.74 186 PRO A CA 1
ATOM 1374 C C . PRO A 1 188 ? 128.871 106.844 126.080 1.00 32.55 186 PRO A C 1
ATOM 1375 O O . PRO A 1 188 ? 127.913 106.531 125.380 1.00 35.76 186 PRO A O 1
ATOM 1379 N N . VAL A 1 189 ? 128.808 106.971 127.400 1.00 33.72 187 VAL A N 1
ATOM 1380 C CA . VAL A 1 189 ? 127.573 106.838 128.160 1.00 38.37 187 VAL A CA 1
ATOM 1381 C C . VAL A 1 189 ? 126.959 108.231 128.279 1.00 32.33 187 VAL A C 1
ATOM 1382 O O . VAL A 1 189 ? 127.476 109.081 129.005 1.00 35.47 187 VAL A O 1
ATOM 1386 N N . THR A 1 190 ? 125.852 108.463 127.583 1.00 31.20 188 THR A N 1
ATOM 1387 C CA . THR A 1 190 ? 125.273 109.802 127.556 1.00 25.15 188 THR A CA 1
ATOM 1388 C C . THR A 1 190 ? 124.905 110.279 128.956 1.00 24.82 188 THR A C 1
ATOM 1389 O O . THR A 1 190 ? 124.255 109.564 129.719 1.00 34.11 188 THR A O 1
ATOM 1393 N N . GLY A 1 191 ? 125.347 111.491 129.300 1.00 28.24 189 GLY A N 1
ATOM 1394 C CA . GLY A 1 191 ? 124.920 112.123 130.524 1.00 32.20 189 GLY A CA 1
ATOM 1395 C C . GLY A 1 191 ? 125.685 111.709 131.768 1.00 34.91 189 GLY A C 1
ATOM 1396 O O . GLY A 1 191 ? 125.386 112.216 132.855 1.00 35.42 189 GLY A O 1
ATOM 1397 N N . GLN A 1 192 ? 126.671 110.826 131.659 1.00 40.98 190 GLN A N 1
ATOM 1398 C CA . GLN A 1 192 ? 127.428 110.400 132.835 1.00 42.75 190 GLN A CA 1
ATOM 1399 C C . GLN A 1 192 ? 128.848 110.936 132.758 1.00 33.39 190 GLN A C 1
ATOM 1400 O O . GLN A 1 192 ? 129.578 110.631 131.806 1.00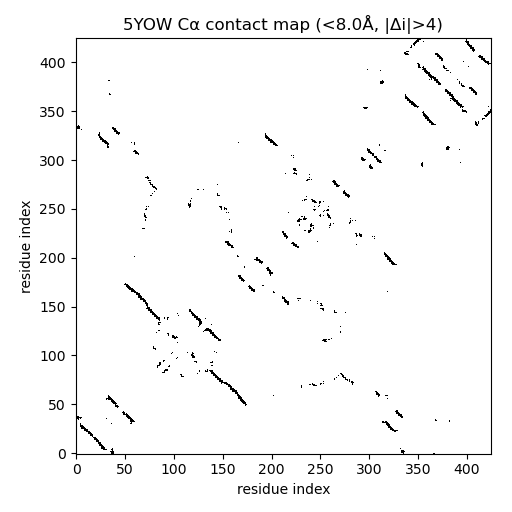 38.23 190 GLN A O 1
ATOM 1406 N N . ALA A 1 193 ? 129.226 111.744 133.753 1.00 27.96 191 ALA A N 1
ATOM 1407 C CA . ALA A 1 193 ? 130.581 112.256 133.876 1.00 34.29 191 ALA A CA 1
ATOM 1408 C C . ALA A 1 193 ? 131.544 111.093 134.049 1.00 41.75 191 ALA A C 1
ATOM 1409 O O . ALA A 1 193 ? 131.340 110.233 134.913 1.00 43.33 191 ALA A O 1
ATOM 1411 N N . THR A 1 194 ? 132.569 111.031 133.196 1.00 32.79 192 THR A N 1
ATOM 1412 C CA . THR A 1 194 ? 133.515 109.923 133.229 1.00 32.02 192 THR A CA 1
ATOM 1413 C C . THR A 1 194 ? 134.890 110.476 133.575 1.00 32.34 192 THR A C 1
ATOM 1414 O O . THR A 1 194 ? 135.419 111.338 132.862 1.00 32.17 192 THR A O 1
ATOM 1418 N N . GLN A 1 195 ? 135.448 110.015 134.683 1.00 30.95 193 GLN A N 1
ATOM 1419 C CA . GLN A 1 195 ? 136.767 110.481 135.094 1.00 34.13 193 GLN A CA 1
ATOM 1420 C C . GLN A 1 195 ? 137.812 109.936 134.135 1.00 34.20 193 GLN A C 1
ATOM 1421 O O . GLN A 1 195 ? 137.906 108.722 133.958 1.00 35.54 193 GLN A O 1
ATOM 1427 N N . MET A 1 196 ? 138.628 110.818 133.557 1.00 37.90 194 MET A N 1
ATOM 1428 C CA . MET A 1 196 ? 139.582 110.441 132.512 1.00 36.31 194 MET A CA 1
ATOM 1429 C C . MET A 1 196 ? 141.013 110.340 133.018 1.00 33.73 194 MET A C 1
ATOM 1430 O O . MET A 1 196 ? 141.713 109.377 132.714 1.00 32.16 194 MET A O 1
ATOM 1435 N N . PHE A 1 197 ? 141.459 111.343 133.757 1.00 31.61 195 PHE A N 1
ATOM 1436 C CA . PHE A 1 197 ? 142.767 111.356 134.383 1.00 32.32 195 PHE A CA 1
ATOM 1437 C C . PHE A 1 197 ? 142.668 112.359 135.524 1.00 31.78 195 PHE A C 1
ATOM 1438 O O . PHE A 1 197 ? 141.624 112.992 135.721 1.00 34.10 195 PHE A O 1
ATOM 1446 N N . LYS A 1 198 ? 143.757 112.511 136.259 1.00 33.01 196 LYS A N 1
ATOM 1447 C CA . LYS A 1 198 ? 143.773 113.314 137.480 1.00 37.21 196 LYS A CA 1
ATOM 1448 C C . LYS A 1 198 ? 143.111 114.676 137.287 1.00 40.55 196 LYS A C 1
ATOM 1449 O O . LYS A 1 198 ? 143.567 115.499 136.487 1.00 39.88 196 LYS A O 1
ATOM 1455 N N . GLY A 1 199 ? 142.014 114.904 138.008 1.00 37.99 197 GLY A N 1
ATOM 1456 C CA . GLY A 1 199 ? 141.321 116.167 137.997 1.00 29.95 197 GLY A CA 1
ATOM 1457 C C . GLY A 1 199 ? 140.385 116.418 136.819 1.00 37.59 197 GLY A C 1
ATOM 1458 O O . GLY A 1 199 ? 139.690 117.442 136.824 1.00 32.74 197 GLY A O 1
ATOM 1459 N N . VAL A 1 200 ? 140.328 115.537 135.817 1.00 30.06 198 VAL A N 1
ATOM 1460 C CA . VAL A 1 200 ? 139.579 115.814 134.594 1.00 30.20 198 VAL A CA 1
ATOM 1461 C C . VAL A 1 200 ? 138.562 114.714 134.347 1.00 28.50 198 VAL A C 1
ATOM 1462 O O . VAL A 1 200 ? 138.871 113.520 134.478 1.00 28.38 198 VAL A O 1
ATOM 1466 N N . ALA A 1 201 ? 137.324 115.132 134.048 1.00 32.16 199 ALA A N 1
ATOM 1467 C CA . ALA A 1 201 ? 136.230 114.245 133.688 1.00 31.34 199 ALA A CA 1
ATOM 1468 C C . ALA A 1 201 ? 135.560 114.807 132.450 1.00 34.54 199 ALA A C 1
ATOM 1469 O O . ALA A 1 201 ? 135.616 116.011 132.197 1.00 31.61 199 ALA A O 1
ATOM 1471 N N . ILE A 1 202 ? 134.942 113.930 131.678 1.00 29.01 200 ILE A N 1
ATOM 1472 C CA . ILE A 1 202 ? 134.234 114.322 130.466 1.00 32.21 200 ILE A CA 1
ATOM 1473 C C . ILE A 1 202 ? 132.823 113.752 130.524 1.00 31.95 200 ILE A C 1
ATOM 1474 O O . ILE A 1 202 ? 132.639 112.588 130.885 1.00 34.74 200 ILE A O 1
ATOM 1479 N N . THR A 1 203 ? 131.831 114.569 130.154 1.00 30.23 201 THR A N 1
ATOM 1480 C CA . THR A 1 203 ? 130.446 114.130 129.991 1.00 31.78 201 THR A CA 1
ATOM 1481 C C . THR A 1 203 ? 130.068 114.260 128.523 1.00 29.74 201 THR A C 1
ATOM 1482 O O . THR A 1 203 ? 130.177 115.353 127.956 1.00 34.10 201 THR A O 1
ATOM 1486 N N . TYR A 1 204 ? 129.593 113.172 127.916 1.00 29.93 202 TYR A N 1
ATOM 1487 C CA . TYR A 1 204 ? 128.924 113.284 126.615 1.00 29.90 202 TYR A CA 1
ATOM 1488 C C . TYR A 1 204 ? 127.456 113.632 126.843 1.00 31.44 202 TYR A C 1
ATOM 1489 O O . TYR A 1 204 ? 126.721 112.876 127.494 1.00 29.51 202 TYR A O 1
ATOM 1498 N N . LEU A 1 205 ? 127.019 114.773 126.312 1.00 27.57 203 LEU A N 1
ATOM 1499 C CA . LEU A 1 205 ? 125.686 115.262 126.609 1.00 31.14 203 LEU A CA 1
ATOM 1500 C C . LEU A 1 205 ? 124.653 114.904 125.543 1.00 33.71 203 LEU A C 1
ATOM 1501 O O . LEU A 1 205 ? 123.503 115.329 125.662 1.00 33.30 203 LEU A O 1
ATOM 1506 N N . GLY A 1 206 ? 125.011 114.158 124.505 1.00 30.60 204 GLY A N 1
ATOM 1507 C CA . GLY A 1 206 ? 124.021 113.714 123.539 1.00 27.46 204 GLY A CA 1
ATOM 1508 C C . GLY A 1 206 ? 124.391 114.080 122.115 1.00 30.46 204 GLY A C 1
ATOM 1509 O O . GLY A 1 206 ? 125.298 114.866 121.848 1.00 29.06 204 GLY A O 1
ATOM 1510 N N . SER A 1 207 ? 123.638 113.487 121.193 1.00 32.27 205 SER A N 1
ATOM 1511 C CA . SER A 1 207 ? 123.795 113.700 119.761 1.00 30.00 205 SER A CA 1
ATOM 1512 C C . SER A 1 207 ? 122.544 114.353 119.215 1.00 30.48 205 SER A C 1
ATOM 1513 O O . SER A 1 207 ? 121.457 114.202 119.770 1.00 29.11 205 SER A O 1
ATOM 1516 N N . SER A 1 208 ? 122.706 115.057 118.100 1.00 25.03 206 SER A N 1
ATOM 1517 C CA . SER A 1 208 ? 121.626 115.779 117.454 1.00 36.17 206 SER A CA 1
ATOM 1518 C C . SER A 1 208 ? 121.773 115.594 115.954 1.00 31.73 206 SER A C 1
ATOM 1519 O O . SER A 1 208 ? 122.886 115.416 115.458 1.00 33.63 206 SER A O 1
ATOM 1522 N N . ILE A 1 209 ? 120.655 115.618 115.232 1.00 29.19 207 ILE A N 1
ATOM 1523 C CA . ILE A 1 209 ? 120.693 115.438 113.781 1.00 30.24 207 ILE A CA 1
ATOM 1524 C C . ILE A 1 209 ? 119.683 116.380 113.153 1.00 33.87 207 ILE A C 1
ATOM 1525 O O . ILE A 1 209 ? 118.630 116.660 113.735 1.00 30.67 207 ILE A O 1
ATOM 1530 N N . GLU A 1 210 ? 120.040 116.902 111.982 1.00 23.81 208 GLU A N 1
ATOM 1531 C CA . GLU A 1 210 ? 119.229 117.850 111.243 1.00 31.49 208 GLU A CA 1
ATOM 1532 C C . GLU A 1 210 ? 118.380 117.189 110.149 1.00 39.45 208 GLU A C 1
ATOM 1533 O O . GLU A 1 210 ? 117.818 117.897 109.307 1.00 35.25 208 GLU A O 1
ATOM 1539 N N . ILE A 1 211 ? 118.280 115.860 110.145 1.00 48.47 209 ILE A N 1
ATOM 1540 C CA . ILE A 1 211 ? 117.534 115.099 109.133 1.00 47.65 209 ILE A CA 1
ATOM 1541 C C . ILE A 1 211 ? 116.245 114.602 109.772 1.00 50.23 209 ILE A C 1
ATOM 1542 O O . ILE A 1 211 ? 116.287 113.873 110.766 1.00 48.49 209 ILE A O 1
ATOM 1547 N N . VAL A 1 212 ? 115.109 114.976 109.190 1.00 45.85 210 VAL A N 1
ATOM 1548 C CA . VAL A 1 212 ? 113.783 114.779 109.773 1.00 51.53 210 VAL A CA 1
ATOM 1549 C C . VAL A 1 212 ? 113.007 113.742 108.960 1.00 50.61 210 VAL A C 1
ATOM 1550 O O . VAL A 1 212 ? 112.971 113.810 107.726 1.00 54.45 210 VAL A O 1
ATOM 1554 N N . GLY A 1 213 ? 112.390 112.791 109.648 1.00 53.63 211 GLY A N 1
ATOM 1555 C CA . GLY A 1 213 ? 111.397 111.913 109.045 1.00 57.41 211 GLY A CA 1
ATOM 1556 C C . GLY A 1 213 ? 111.794 111.083 107.838 1.00 53.37 211 GLY A C 1
ATOM 1557 O O . GLY A 1 213 ? 111.158 111.188 106.789 1.00 49.84 211 GLY A O 1
ATOM 1558 N N . MET A 1 214 ? 112.797 110.222 107.987 1.00 53.58 212 MET A N 1
ATOM 1559 C CA . MET A 1 214 ? 113.287 109.412 106.880 1.00 58.16 212 MET A CA 1
ATOM 1560 C C . MET A 1 214 ? 112.230 108.422 106.398 1.00 62.22 212 MET A C 1
ATOM 1561 O O . MET A 1 214 ? 111.297 108.043 107.119 1.00 74.28 212 MET A O 1
ATOM 1566 N N . THR A 1 215 ? 112.421 107.990 105.155 1.00 62.16 213 THR A N 1
ATOM 1567 C CA . THR A 1 215 ? 111.530 107.044 104.501 1.00 67.71 213 THR A CA 1
ATOM 1568 C C . THR A 1 215 ? 111.682 105.648 105.102 1.00 57.98 213 THR A C 1
ATOM 1569 O O . THR A 1 215 ? 112.769 105.235 105.525 1.00 54.46 213 THR A O 1
ATOM 1573 N N . ARG A 1 216 ? 110.571 104.920 105.141 1.00 48.70 214 ARG A N 1
ATOM 1574 C CA . ARG A 1 216 ? 110.567 103.643 105.829 1.00 53.25 214 ARG A CA 1
ATOM 1575 C C . ARG A 1 216 ? 111.384 102.620 105.045 1.00 46.10 214 ARG A C 1
ATOM 1576 O O . ARG A 1 216 ? 111.205 102.425 103.833 1.00 46.20 214 ARG A O 1
ATOM 1584 N N . LEU A 1 217 ? 112.365 102.052 105.733 1.00 37.73 215 LEU A N 1
ATOM 1585 C CA . LEU A 1 217 ? 113.264 101.053 105.184 1.00 46.42 215 LEU A CA 1
ATOM 1586 C C . LEU A 1 217 ? 113.259 99.826 106.082 1.00 43.89 215 LEU A C 1
ATOM 1587 O O . LEU A 1 217 ? 112.973 99.914 107.279 1.00 38.20 215 LEU A O 1
ATOM 1592 N N . CYS A 1 218 ? 113.595 98.682 105.503 1.00 38.55 216 CYS A N 1
ATOM 1593 C CA . CYS A 1 218 ? 113.527 97.432 106.242 1.00 31.45 216 CYS A CA 1
ATOM 1594 C C . CYS A 1 218 ? 114.781 96.635 105.967 1.00 34.60 216 CYS A C 1
ATOM 1595 O O . CYS A 1 218 ? 115.246 96.575 104.825 1.00 32.66 216 CYS A O 1
ATOM 1598 N N . GLU A 1 219 ? 115.326 96.027 107.014 1.00 29.98 217 GLU A N 1
ATOM 1599 C CA . GLU A 1 219 ? 116.458 95.147 106.809 1.00 37.72 217 GLU A CA 1
ATOM 1600 C C . GLU A 1 219 ? 115.964 93.865 106.176 1.00 35.15 217 GLU A C 1
ATOM 1601 O O . GLU A 1 219 ? 114.894 93.357 106.514 1.00 36.07 217 GLU A O 1
ATOM 1607 N N . MET A 1 220 ? 116.739 93.357 105.241 1.00 32.21 218 MET A N 1
ATOM 1608 C CA . MET A 1 220 ? 116.466 92.077 104.621 1.00 37.76 218 MET A CA 1
ATOM 1609 C C . MET A 1 220 ? 117.734 91.258 104.737 1.00 42.19 218 MET A C 1
ATOM 1610 O O . MET A 1 220 ? 118.826 91.771 104.470 1.00 35.05 218 MET A O 1
ATOM 1615 N N . LYS A 1 221 ? 117.601 90.008 105.166 1.00 37.61 219 LYS A N 1
ATOM 1616 C CA . LYS A 1 221 ? 118.750 89.120 105.249 1.00 41.93 219 LYS A CA 1
ATOM 1617 C C . LYS A 1 221 ? 118.380 87.801 104.601 1.00 38.14 219 LYS A C 1
ATOM 1618 O O . LYS A 1 221 ? 117.478 87.113 105.081 1.00 38.32 219 LYS A O 1
ATOM 1624 N N . GLU A 1 222 ? 119.082 87.429 103.542 1.00 35.18 220 GLU A N 1
ATOM 1625 C CA . GLU A 1 222 ? 118.785 86.139 102.941 1.00 44.84 220 GLU A CA 1
ATOM 1626 C C . GLU A 1 222 ? 119.301 85.025 103.840 1.00 48.03 220 GLU A C 1
ATOM 1627 O O . GLU A 1 222 ? 120.493 84.973 104.159 1.00 43.60 220 GLU A O 1
ATOM 1633 N N . MET A 1 223 ? 118.405 84.137 104.252 1.00 39.72 221 MET A N 1
ATOM 1634 C CA . MET A 1 223 ? 118.775 83.078 105.176 1.00 51.11 221 MET A CA 1
ATOM 1635 C C . MET A 1 223 ? 119.700 82.071 104.511 1.00 57.90 221 MET A C 1
ATOM 1636 O O . MET A 1 223 ? 119.581 81.766 103.321 1.00 58.03 221 MET A O 1
ATOM 1641 N N . GLY A 1 224 ? 120.638 81.554 105.295 1.00 62.99 222 GLY A N 1
ATOM 1642 C CA . GLY A 1 224 ? 121.607 80.632 104.747 1.00 69.07 222 GLY A CA 1
ATOM 1643 C C . GLY A 1 224 ? 122.574 81.231 103.756 1.00 71.12 222 GLY A C 1
ATOM 1644 O O . GLY A 1 224 ? 123.374 80.491 103.179 1.00 80.81 222 GLY A O 1
ATOM 1645 N N . THR A 1 225 ? 122.507 82.535 103.509 1.00 70.33 223 THR A N 1
ATOM 1646 C CA . THR A 1 225 ? 123.583 83.255 102.848 1.00 70.71 223 THR A CA 1
ATOM 1647 C C . THR A 1 225 ? 124.009 84.499 103.611 1.00 66.08 223 THR A C 1
ATOM 1648 O O . THR A 1 225 ? 125.114 84.998 103.367 1.00 67.90 223 THR A O 1
ATOM 1652 N N . GLY A 1 226 ? 123.186 85.001 104.531 1.00 56.99 224 GLY A N 1
ATOM 1653 C CA . GLY A 1 226 ? 123.510 86.142 105.352 1.00 51.67 224 GLY A CA 1
ATOM 1654 C C . GLY A 1 226 ? 123.651 87.462 104.628 1.00 51.40 224 GLY A C 1
ATOM 1655 O O . GLY A 1 226 ? 123.890 88.479 105.285 1.00 61.56 224 GLY A O 1
ATOM 1656 N N . ILE A 1 227 ? 123.524 87.484 103.303 1.00 46.17 225 ILE A N 1
ATOM 1657 C CA . ILE A 1 227 ? 123.664 88.723 102.546 1.00 48.45 225 ILE A CA 1
ATOM 1658 C C . ILE A 1 227 ? 122.471 89.635 102.805 1.00 47.32 225 ILE A C 1
ATOM 1659 O O . ILE A 1 227 ? 121.313 89.194 102.804 1.00 39.08 225 ILE A O 1
ATOM 1664 N N . MET A 1 228 ? 122.756 90.921 102.995 1.00 42.78 226 MET A N 1
ATOM 1665 C CA . MET A 1 228 ? 121.830 91.904 103.533 1.00 43.52 226 MET A CA 1
ATOM 1666 C C . MET A 1 228 ? 121.384 92.866 102.448 1.00 43.65 226 MET A C 1
ATOM 1667 O O . MET A 1 228 ? 122.109 93.126 101.491 1.00 43.47 226 MET A O 1
ATOM 1672 N N . ALA A 1 229 ? 120.197 93.429 102.628 1.00 38.55 227 ALA A N 1
ATOM 1673 C CA . ALA A 1 229 ? 119.712 94.495 101.772 1.00 37.62 227 ALA A CA 1
ATOM 1674 C C . ALA A 1 229 ? 118.909 95.430 102.651 1.00 38.88 227 ALA A C 1
ATOM 1675 O O . ALA A 1 229 ? 118.564 95.097 103.781 1.00 35.87 227 ALA A O 1
ATOM 1677 N N . LEU A 1 230 ? 118.613 96.609 102.133 1.00 32.67 228 LEU A N 1
ATOM 1678 C CA . LEU A 1 230 ? 117.848 97.596 102.883 1.00 35.32 228 LEU A CA 1
ATOM 1679 C C . LEU A 1 230 ? 116.849 98.195 101.909 1.00 35.30 228 LEU A C 1
ATOM 1680 O O . LEU A 1 230 ? 117.260 98.868 100.960 1.00 36.10 228 LEU A O 1
ATOM 1685 N N . ALA A 1 231 ? 115.552 97.971 102.131 1.00 34.79 229 ALA A N 1
ATOM 1686 C CA . ALA A 1 231 ? 114.584 98.333 101.104 1.00 31.30 229 ALA A CA 1
ATOM 1687 C C . ALA A 1 231 ? 113.219 98.502 101.753 1.00 29.61 229 ALA A C 1
ATOM 1688 O O . ALA A 1 231 ? 112.996 98.021 102.865 1.00 28.99 229 ALA A O 1
ATOM 1690 N N . PRO A 1 232 ? 112.287 99.190 101.083 1.00 44.17 230 PRO A N 1
ATOM 1691 C CA . PRO A 1 232 ? 110.915 99.289 101.610 1.00 39.27 230 PRO A CA 1
ATOM 1692 C C . PRO A 1 232 ? 110.269 97.916 101.738 1.00 30.90 230 PRO A C 1
ATOM 1693 O O . PRO A 1 232 ? 110.624 96.979 101.031 1.00 32.94 230 PRO A O 1
ATOM 1697 N N . CYS A 1 233 ? 109.304 97.815 102.643 1.00 29.35 231 CYS A N 1
ATOM 1698 C CA . CYS A 1 233 ? 108.582 96.574 102.892 1.00 29.01 231 CYS A CA 1
ATOM 1699 C C . CYS A 1 233 ? 107.260 96.896 103.570 1.00 38.26 231 CYS A C 1
ATOM 1700 O O . CYS A 1 233 ? 107.036 98.013 104.041 1.00 34.44 231 CYS A O 1
ATOM 1703 N N . ASN A 1 234 ? 106.390 95.885 103.627 1.00 34.22 232 ASN A N 1
ATOM 1704 C CA . ASN A 1 234 ? 105.100 96.009 104.289 1.00 32.21 232 ASN A CA 1
ATOM 1705 C C . ASN A 1 234 ? 105.230 95.908 105.811 1.00 35.21 232 ASN A C 1
ATOM 1706 O O . ASN A 1 234 ? 106.118 95.223 106.351 1.00 30.66 232 ASN A O 1
ATOM 1711 N N . ASP A 1 235 ? 104.309 96.579 106.500 1.00 31.36 233 ASP A N 1
ATOM 1712 C CA . ASP A 1 235 ? 104.166 96.369 107.930 1.00 31.80 233 ASP A CA 1
ATOM 1713 C C . ASP A 1 235 ? 103.826 94.906 108.210 1.00 35.76 233 ASP A C 1
ATOM 1714 O O . ASP A 1 235 ? 103.118 94.255 107.428 1.00 34.31 233 ASP A O 1
ATOM 1719 N N . PRO A 1 236 ? 104.311 94.366 109.329 1.00 37.09 234 PRO A N 1
ATOM 1720 C CA . PRO A 1 236 ? 103.979 92.984 109.684 1.00 34.12 234 PRO A CA 1
ATOM 1721 C C . PRO A 1 236 ? 102.474 92.807 109.804 1.00 40.15 234 PRO A C 1
ATOM 1722 O O . PRO A 1 236 ? 101.774 93.639 110.391 1.00 36.20 234 PRO A O 1
ATOM 1726 N N . GLY A 1 237 ? 101.980 91.713 109.228 1.00 40.55 235 GLY A N 1
ATOM 1727 C CA . GLY A 1 237 ? 100.567 91.402 109.218 1.00 36.39 235 GLY A CA 1
ATOM 1728 C C . GLY A 1 237 ? 99.742 92.076 108.139 1.00 32.53 235 GLY A C 1
ATOM 1729 O O . GLY A 1 237 ? 98.530 91.840 108.083 1.00 38.64 235 GLY A O 1
ATOM 1730 N N . HIS A 1 238 ? 100.338 92.921 107.304 1.00 29.47 236 HIS A N 1
ATOM 1731 C CA . HIS A 1 238 ? 99.614 93.641 106.251 1.00 37.51 236 HIS A CA 1
ATOM 1732 C C . HIS A 1 238 ? 100.204 93.215 104.911 1.00 42.56 236 HIS A C 1
ATOM 1733 O O . HIS A 1 238 ? 101.286 93.667 104.519 1.00 36.01 236 HIS A O 1
ATOM 1740 N N . ALA A 1 239 ? 99.488 92.314 104.238 1.00 38.11 237 ALA A N 1
ATOM 1741 C CA . ALA A 1 239 ? 99.923 91.693 102.984 1.00 35.62 237 ALA A CA 1
ATOM 1742 C C . ALA A 1 239 ? 99.459 92.548 101.808 1.00 36.80 237 ALA A C 1
ATOM 1743 O O . ALA A 1 239 ? 98.572 92.188 101.040 1.00 39.68 237 ALA A O 1
ATOM 1745 N N . ILE A 1 240 ? 100.063 93.721 101.700 1.00 31.73 238 ILE A N 1
ATOM 1746 C CA . ILE A 1 240 ? 99.683 94.671 100.663 1.00 32.78 238 ILE A CA 1
ATOM 1747 C C . ILE A 1 240 ? 100.429 94.310 99.393 1.00 33.01 238 ILE A C 1
ATOM 1748 O O . ILE A 1 240 ? 101.657 94.162 99.406 1.00 33.49 238 ILE A O 1
ATOM 1753 N N . MET A 1 241 ? 99.698 94.187 98.294 1.00 30.05 239 MET A N 1
ATOM 1754 C CA . MET A 1 241 ? 100.301 93.725 97.050 1.00 32.69 239 MET A CA 1
ATOM 1755 C C . MET A 1 241 ? 101.239 94.784 96.475 1.00 32.76 239 MET A C 1
ATOM 1756 O O . MET A 1 241 ? 100.966 95.979 96.556 1.00 32.81 239 MET A O 1
ATOM 1761 N N . GLY A 1 242 ? 102.357 94.339 95.904 1.00 32.74 240 GLY A N 1
ATOM 1762 C CA . GLY A 1 242 ? 103.309 95.230 95.274 1.00 30.39 240 GLY A CA 1
ATOM 1763 C C . GLY A 1 242 ? 104.534 95.578 96.095 1.00 31.32 240 GLY A C 1
ATOM 1764 O O . GLY A 1 242 ? 105.275 96.489 95.717 1.00 35.26 240 GLY A O 1
ATOM 1765 N N . ASN A 1 243 ? 104.769 94.892 97.201 1.00 34.87 241 ASN A N 1
ATOM 1766 C CA . ASN A 1 243 ? 105.865 95.211 98.104 1.00 30.20 241 ASN A CA 1
ATOM 1767 C C . ASN A 1 243 ? 106.469 93.904 98.587 1.00 35.87 241 ASN A C 1
ATOM 1768 O O . ASN A 1 243 ? 105.782 92.877 98.641 1.00 33.97 241 ASN A O 1
ATOM 1773 N N . VAL A 1 244 ? 107.756 93.953 98.944 1.00 32.23 242 VAL A N 1
ATOM 1774 C CA . VAL A 1 244 ? 108.296 92.936 99.840 1.00 32.83 242 VAL A CA 1
ATOM 1775 C C . VAL A 1 244 ? 107.385 92.831 101.043 1.00 34.87 242 VAL A C 1
ATOM 1776 O O . VAL A 1 244 ? 107.003 93.845 101.635 1.00 30.53 242 VAL A O 1
ATOM 1780 N N . GLY A 1 245 ? 107.000 91.609 101.394 1.00 32.44 243 GLY A N 1
ATOM 1781 C CA . GLY A 1 245 ? 106.016 91.453 102.437 1.00 30.84 243 GLY A CA 1
ATOM 1782 C C . GLY A 1 245 ? 104.595 91.336 101.933 1.00 29.06 243 GLY A C 1
ATOM 1783 O O . GLY A 1 245 ? 103.658 91.321 102.745 1.00 30.86 243 GLY A O 1
ATOM 1784 N N . GLU A 1 246 ? 104.402 91.300 100.616 1.00 30.05 244 GLU A N 1
ATOM 1785 C CA . GLU A 1 246 ? 103.093 90.965 100.071 1.00 31.57 244 GLU A CA 1
ATOM 1786 C C . GLU A 1 246 ? 102.714 89.520 100.416 1.00 33.26 244 GLU A C 1
ATOM 1787 O O . GLU A 1 246 ? 101.526 89.194 100.482 1.00 35.36 244 GLU A O 1
ATOM 1793 N N . ILE A 1 247 ? 103.700 88.672 100.661 1.00 28.76 245 ILE A N 1
ATOM 1794 C CA . ILE A 1 247 ? 103.531 87.376 101.317 1.00 28.70 245 ILE A CA 1
ATOM 1795 C C . ILE A 1 247 ? 104.394 87.399 102.575 1.00 32.12 245 ILE A C 1
ATOM 1796 O O . ILE A 1 247 ? 105.577 87.761 102.511 1.00 32.15 245 ILE A O 1
ATOM 1801 N N . GLN A 1 248 ? 103.812 87.032 103.723 1.00 29.11 246 GLN A N 1
ATOM 1802 C CA . GLN A 1 248 ? 104.566 87.047 104.972 1.00 32.93 246 GLN A CA 1
ATOM 1803 C C . GLN A 1 248 ? 104.415 85.720 105.694 1.00 35.46 246 GLN A C 1
ATOM 1804 O O . GLN A 1 248 ? 103.312 85.166 105.785 1.00 40.76 246 GLN A O 1
ATOM 1810 N N . CYS A 1 249 ? 105.524 85.213 106.209 1.00 33.31 247 CYS A N 1
ATOM 1811 C CA . CYS A 1 249 ? 105.534 83.927 106.891 1.00 35.26 247 CYS A CA 1
ATOM 1812 C C . CYS A 1 249 ? 106.160 84.089 108.270 1.00 34.73 247 CYS A C 1
ATOM 1813 O O . CYS A 1 249 ? 106.979 84.980 108.487 1.00 38.63 247 CYS A O 1
ATOM 1816 N N . SER A 1 250 ? 105.766 83.226 109.199 1.00 37.61 248 SER A N 1
ATOM 1817 C CA . SER A 1 250 ? 106.179 83.338 110.590 1.00 41.85 248 SER A CA 1
ATOM 1818 C C . SER A 1 250 ? 107.372 82.459 110.932 1.00 46.69 248 SER A C 1
ATOM 1819 O O . SER A 1 250 ? 107.775 82.421 112.095 1.00 50.48 248 SER A O 1
ATOM 1822 N N . SER A 1 251 ? 107.951 81.762 109.956 1.00 35.65 249 SER A N 1
ATOM 1823 C CA . SER A 1 251 ? 109.157 80.986 110.209 1.00 37.20 249 SER A CA 1
ATOM 1824 C C . SER A 1 251 ? 109.877 80.749 108.897 1.00 42.45 249 SER A C 1
ATOM 1825 O O . SER A 1 251 ? 109.302 80.895 107.814 1.00 44.45 249 SER A O 1
ATOM 1828 N N . ILE A 1 252 ? 111.146 80.362 109.017 1.00 39.06 250 ILE A N 1
ATOM 1829 C CA . ILE A 1 252 ? 111.957 80.053 107.843 1.00 39.08 250 ILE A CA 1
ATOM 1830 C C . ILE A 1 252 ? 111.336 78.904 107.056 1.00 45.19 250 ILE A C 1
ATOM 1831 O O . ILE A 1 252 ? 111.134 78.995 105.836 1.00 43.20 250 ILE A O 1
ATOM 1836 N N . GLU A 1 253 ? 111.018 77.806 107.747 1.00 44.89 251 GLU A N 1
ATOM 1837 C CA . GLU A 1 253 ? 110.443 76.645 107.072 1.00 44.72 251 GLU A CA 1
ATOM 1838 C C . GLU A 1 253 ? 109.103 76.983 106.436 1.00 41.86 251 GLU A C 1
ATOM 1839 O O . GLU A 1 253 ? 108.790 76.516 105.336 1.00 46.28 251 GLU A O 1
ATOM 1845 N N . SER A 1 254 ? 108.286 77.781 107.115 1.00 38.50 252 SER A N 1
ATOM 1846 C CA . SER A 1 254 ? 107.008 78.160 106.525 1.00 38.51 252 SER A CA 1
ATOM 1847 C C . SER A 1 254 ? 107.214 78.914 105.218 1.00 42.09 252 SER A C 1
ATOM 1848 O O . SER A 1 254 ? 106.434 78.752 104.282 1.00 41.11 252 SER A O 1
ATOM 1851 N N . ALA A 1 255 ? 108.267 79.735 105.143 1.00 39.98 253 ALA A N 1
ATOM 1852 C CA . ALA A 1 255 ? 108.570 80.502 103.938 1.00 35.84 253 ALA A CA 1
ATOM 1853 C C . ALA A 1 255 ? 109.193 79.629 102.859 1.00 40.87 253 ALA A C 1
ATOM 1854 O O . ALA A 1 255 ? 108.969 79.854 101.663 1.00 38.89 253 ALA A O 1
ATOM 1856 N N . LYS A 1 256 ? 110.009 78.652 103.268 1.00 43.58 254 LYS A N 1
ATOM 1857 C CA . LYS A 1 256 ? 110.668 77.759 102.317 1.00 44.42 254 LYS A CA 1
ATOM 1858 C C . LYS A 1 256 ? 109.654 77.019 101.460 1.00 44.73 254 LYS A C 1
ATOM 1859 O O . LYS A 1 256 ? 109.897 76.766 100.275 1.00 48.77 254 LYS A O 1
ATOM 1865 N N . HIS A 1 257 ? 108.521 76.645 102.047 1.00 38.47 255 HIS A N 1
ATOM 1866 C CA . HIS A 1 257 ? 107.495 75.879 101.357 1.00 44.02 255 HIS A CA 1
ATOM 1867 C C . HIS A 1 257 ? 106.176 76.629 101.283 1.00 46.49 255 HIS A C 1
ATOM 1868 O O . HIS A 1 257 ? 105.156 76.015 100.962 1.00 44.17 255 HIS A O 1
ATOM 1875 N N . ILE A 1 258 ? 106.189 77.948 101.529 1.00 38.65 256 ILE A N 1
ATOM 1876 C CA . ILE A 1 258 ? 105.009 78.797 101.687 1.00 37.70 256 ILE A CA 1
ATOM 1877 C C . ILE A 1 258 ? 103.811 78.002 102.216 1.00 38.66 256 ILE A C 1
ATOM 1878 O O . ILE A 1 258 ? 102.838 77.750 101.493 1.00 40.25 256 ILE A O 1
ATOM 1883 N N . ARG A 1 259 ? 103.873 77.612 103.487 1.00 42.25 257 ARG A N 1
ATOM 1884 C CA . ARG A 1 259 ? 102.793 76.845 104.104 1.00 37.13 257 ARG A CA 1
ATOM 1885 C C . ARG A 1 259 ? 101.589 77.728 104.362 1.00 41.89 257 ARG A C 1
ATOM 1886 O O . ARG A 1 259 ? 101.719 78.881 104.782 1.00 40.45 257 ARG A O 1
ATOM 1894 N N . SER A 1 260 ? 100.406 77.158 104.149 1.00 38.18 258 SER A N 1
ATOM 1895 C CA . SER A 1 260 ? 99.169 77.869 104.438 1.00 41.84 258 SER A CA 1
ATOM 1896 C C . SER A 1 260 ? 99.065 78.246 105.916 1.00 41.95 258 SER A C 1
ATOM 1897 O O . SER A 1 260 ? 98.543 79.312 106.263 1.00 42.43 258 SER A O 1
ATOM 1900 N N . ASP A 1 261 ? 99.520 77.380 106.806 1.00 43.42 259 ASP A N 1
ATOM 1901 C CA . ASP A 1 261 ? 99.278 77.666 108.214 1.00 50.63 259 ASP A CA 1
ATOM 1902 C C . ASP A 1 261 ? 100.248 78.696 108.773 1.00 55.74 259 ASP A C 1
ATOM 1903 O O . ASP A 1 261 ? 99.985 79.253 109.841 1.00 65.26 259 ASP A O 1
ATOM 1908 N N . GLY A 1 262 ? 101.350 78.965 108.079 1.00 48.47 260 GLY A N 1
ATOM 1909 C CA . GLY A 1 262 ? 102.330 79.905 108.589 1.00 49.50 260 GLY A CA 1
ATOM 1910 C C . GLY A 1 262 ? 102.517 81.173 107.779 1.00 46.72 260 GLY A C 1
ATOM 1911 O O . GLY A 1 262 ? 103.352 82.001 108.141 1.00 43.75 260 GLY A O 1
ATOM 1912 N N . CYS A 1 263 ? 101.760 81.347 106.695 1.00 42.22 261 CYS A N 1
ATOM 1913 C CA . CYS A 1 263 ? 101.941 82.471 105.793 1.00 32.94 261 CYS A CA 1
ATOM 1914 C C . CYS A 1 263 ? 100.615 83.172 105.530 1.00 34.97 261 CYS A C 1
ATOM 1915 O O . CYS A 1 263 ? 99.543 82.570 105.628 1.00 42.67 261 CYS A O 1
ATOM 1918 N N . ILE A 1 264 ? 100.694 84.464 105.206 1.00 31.99 262 ILE A N 1
ATOM 1919 C CA . ILE A 1 264 ? 99.527 85.227 104.764 1.00 33.76 262 ILE A CA 1
ATOM 1920 C C . ILE A 1 264 ? 99.829 85.830 103.391 1.00 36.47 262 ILE A C 1
ATOM 1921 O O . ILE A 1 264 ? 100.987 85.988 102.998 1.00 35.44 262 ILE A O 1
ATOM 1926 N N . TRP A 1 265 ? 98.769 86.179 102.666 1.00 32.53 263 TRP A N 1
ATOM 1927 C CA . TRP A 1 265 ? 98.913 86.834 101.367 1.00 31.59 263 TRP A CA 1
ATOM 1928 C C . TRP A 1 265 ? 97.577 87.447 100.988 1.00 32.32 263 TRP A C 1
ATOM 1929 O O . TRP A 1 265 ? 96.570 87.264 101.674 1.00 40.42 263 TRP A O 1
ATOM 1940 N N . ASN A 1 266 ? 97.557 88.122 99.850 1.00 31.46 264 ASN A N 1
ATOM 1941 C CA . ASN A 1 266 ? 96.314 88.427 99.158 1.00 33.37 264 ASN A CA 1
ATOM 1942 C C . ASN A 1 266 ? 96.254 87.522 97.934 1.00 36.05 264 ASN A C 1
ATOM 1943 O O . ASN A 1 266 ? 97.156 87.548 97.084 1.00 34.15 264 ASN A O 1
ATOM 1948 N N . ALA A 1 267 ? 95.195 86.720 97.850 1.00 33.73 265 ALA A N 1
ATOM 1949 C CA . ALA A 1 267 ? 95.079 85.744 96.779 1.00 33.21 265 ALA A CA 1
ATOM 1950 C C . ALA A 1 267 ? 95.000 86.378 95.388 1.00 30.29 265 ALA A C 1
ATOM 1951 O O . ALA A 1 267 ? 95.216 85.657 94.402 1.00 34.51 265 ALA A O 1
ATOM 1953 N N . ASP A 1 268 ? 94.727 87.691 95.270 1.00 29.40 266 ASP A N 1
ATOM 1954 C CA . ASP A 1 268 ? 94.781 88.333 93.954 1.00 29.76 266 ASP A CA 1
ATOM 1955 C C . ASP A 1 268 ? 96.198 88.450 93.413 1.00 34.77 266 ASP A C 1
ATOM 1956 O O . ASP A 1 268 ? 96.361 88.902 92.280 1.00 34.39 266 ASP A O 1
ATOM 1961 N N . LEU A 1 269 ? 97.213 88.063 94.181 1.00 33.88 267 LEU A N 1
ATOM 1962 C CA . LEU A 1 269 ? 98.570 88.043 93.644 1.00 34.54 267 LEU A CA 1
ATOM 1963 C C . LEU A 1 269 ? 98.703 87.076 92.470 1.00 39.99 267 LEU A C 1
ATOM 1964 O O . LEU A 1 269 ? 99.653 87.194 91.681 1.00 32.35 267 LEU A O 1
ATOM 1969 N N . VAL A 1 270 ? 97.784 86.111 92.348 1.00 37.06 268 VAL A N 1
ATOM 1970 C CA . VAL A 1 270 ? 97.776 85.143 91.253 1.00 39.25 268 VAL A CA 1
ATOM 1971 C C . VAL A 1 270 ? 96.412 85.209 90.585 1.00 37.43 268 VAL A C 1
ATOM 1972 O O . VAL A 1 270 ? 95.381 85.201 91.268 1.00 34.81 268 VAL A O 1
ATOM 1976 N N . GLY A 1 271 ? 96.407 85.286 89.260 1.00 39.47 269 GLY A N 1
ATOM 1977 C CA . GLY A 1 271 ? 95.182 85.263 88.482 1.00 38.63 269 GLY A CA 1
ATOM 1978 C C . GLY A 1 271 ? 95.002 83.916 87.808 1.00 38.36 269 GLY A C 1
ATOM 1979 O O . GLY A 1 271 ? 95.972 83.260 87.419 1.00 39.52 269 GLY A O 1
ATOM 1980 N N . ILE A 1 272 ? 93.756 83.489 87.686 1.00 39.51 270 ILE A N 1
ATOM 1981 C CA . ILE A 1 272 ? 93.456 82.262 86.972 1.00 40.45 270 ILE A CA 1
ATOM 1982 C C . ILE A 1 272 ? 92.296 82.535 86.021 1.00 36.38 270 ILE A C 1
ATOM 1983 O O . ILE A 1 272 ? 91.354 83.258 86.367 1.00 42.88 270 ILE A O 1
ATOM 1988 N N . GLU A 1 273 ? 92.417 82.043 84.792 1.00 29.74 271 GLU A N 1
ATOM 1989 C CA . GLU A 1 273 ? 91.360 82.164 83.799 1.00 37.39 271 GLU A CA 1
ATOM 1990 C C . GLU A 1 273 ? 90.964 80.757 83.402 1.00 33.11 271 GLU A C 1
ATOM 1991 O O . GLU A 1 273 ? 91.798 80.005 82.897 1.00 36.79 271 GLU A O 1
ATOM 1997 N N . LEU A 1 274 ? 89.707 80.394 83.649 1.00 39.30 272 LEU A N 1
ATOM 1998 C CA . LEU A 1 274 ? 89.236 79.056 83.315 1.00 39.84 272 LEU A CA 1
ATOM 1999 C C . LEU A 1 274 ? 88.810 79.049 81.862 1.00 44.75 272 LEU A C 1
ATOM 2000 O O . LEU A 1 274 ? 88.051 79.924 81.424 1.00 44.02 272 LEU A O 1
ATOM 2005 N N . ARG A 1 275 ? 89.317 78.087 81.114 1.00 32.44 273 ARG A N 1
ATOM 2006 C CA . ARG A 1 275 ? 88.808 77.834 79.788 1.00 40.61 273 ARG A CA 1
ATOM 2007 C C . ARG A 1 275 ? 88.199 76.449 79.814 1.00 51.58 273 ARG A C 1
ATOM 2008 O O . ARG A 1 275 ? 88.198 75.778 80.855 1.00 47.93 273 ARG A O 1
ATOM 2016 N N . VAL A 1 276 ? 87.651 76.032 78.675 1.00 47.07 274 VAL A N 1
ATOM 2017 C CA . VAL A 1 276 ? 86.880 74.800 78.674 1.00 48.77 274 VAL A CA 1
ATOM 2018 C C . VAL A 1 276 ? 87.769 73.637 79.086 1.00 53.23 274 VAL A C 1
ATOM 2019 O O . VAL A 1 276 ? 87.431 72.873 79.999 1.00 52.26 274 VAL A O 1
ATOM 2023 N N . ASP A 1 277 ? 88.966 73.549 78.499 1.00 54.16 275 ASP A N 1
ATOM 2024 C CA . ASP A 1 277 ? 89.843 72.413 78.754 1.00 58.13 275 ASP A CA 1
ATOM 20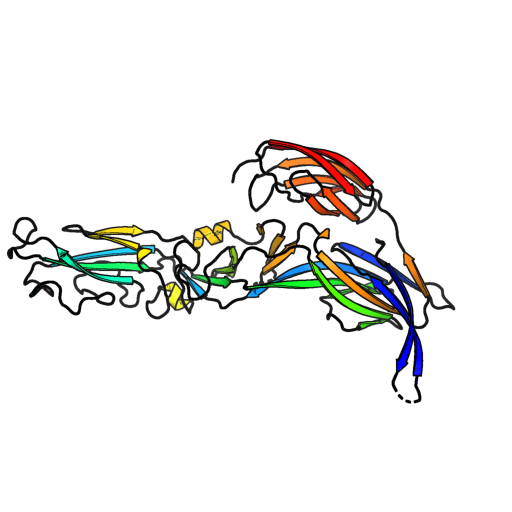25 C C . ASP A 1 277 ? 91.234 72.799 79.261 1.00 55.19 275 ASP A C 1
ATOM 2026 O O . ASP A 1 277 ? 92.164 72.005 79.124 1.00 56.18 275 ASP A O 1
ATOM 2031 N N . ASP A 1 278 ? 91.397 73.975 79.858 1.00 49.35 276 ASP A N 1
ATOM 2032 C CA . ASP A 1 278 ? 92.662 74.347 80.499 1.00 44.53 276 ASP A CA 1
ATOM 2033 C C . ASP A 1 278 ? 92.431 75.605 81.317 1.00 47.51 276 ASP A C 1
ATOM 2034 O O . ASP A 1 278 ? 91.311 76.124 81.415 1.00 45.29 276 ASP A O 1
ATOM 2039 N N . ALA A 1 279 ? 93.507 76.087 81.926 1.00 41.00 277 ALA A N 1
ATOM 2040 C CA . ALA A 1 279 ? 93.414 77.328 82.651 1.00 38.28 277 ALA A CA 1
ATOM 2041 C C . ALA A 1 279 ? 94.663 78.143 82.343 1.00 43.64 277 ALA A C 1
ATOM 2042 O O . ALA A 1 279 ? 95.721 77.607 82.003 1.00 40.36 277 ALA A O 1
ATOM 2044 N N . VAL A 1 280 ? 94.503 79.451 82.382 1.00 39.38 278 VAL A N 1
ATOM 2045 C CA . VAL A 1 280 ? 95.591 80.376 82.141 1.00 42.00 278 VAL A CA 1
ATOM 2046 C C . VAL A 1 280 ? 95.921 81.023 83.470 1.00 37.52 278 VAL A C 1
ATOM 2047 O O . VAL A 1 280 ? 95.020 81.491 84.179 1.00 33.53 278 VAL A O 1
ATOM 2051 N N . CYS A 1 281 ? 97.206 81.020 83.802 1.00 37.93 279 CYS A N 1
ATOM 2052 C CA . CYS A 1 281 ? 97.745 81.520 85.055 1.00 41.08 279 CYS A CA 1
ATOM 2053 C C . CYS A 1 281 ? 98.400 82.880 84.837 1.00 43.73 279 CYS A C 1
ATOM 2054 O O . CYS A 1 281 ? 99.133 83.077 83.862 1.00 45.20 279 CYS A O 1
ATOM 2057 N N . PHE A 1 282 ? 98.131 83.822 85.738 1.00 35.90 280 PHE A N 1
ATOM 2058 C CA . PHE A 1 282 ? 98.712 85.157 85.670 1.00 40.59 280 PHE A CA 1
ATOM 2059 C C . PHE A 1 282 ? 99.427 85.439 86.976 1.00 44.54 280 PHE A C 1
ATOM 2060 O O . PHE A 1 282 ? 98.832 85.310 88.045 1.00 52.60 280 PHE A O 1
ATOM 2068 N N . SER A 1 283 ? 100.690 85.818 86.897 1.00 44.44 281 SER A N 1
ATOM 2069 C CA . SER A 1 283 ? 101.445 86.188 88.085 1.00 45.68 281 SER A CA 1
ATOM 2070 C C . SER A 1 283 ? 101.468 87.699 88.208 1.00 47.29 281 SER A C 1
ATOM 2071 O O . SER A 1 283 ? 101.846 88.398 87.268 1.00 39.41 281 SER A O 1
ATOM 2074 N N . LYS A 1 284 ? 101.013 88.196 89.351 1.00 45.76 282 LYS A N 1
ATOM 2075 C CA . LYS A 1 284 ? 101.207 89.583 89.726 1.00 43.65 282 LYS A CA 1
ATOM 2076 C C . LYS A 1 284 ? 102.200 89.707 90.869 1.00 40.15 282 LYS A C 1
ATOM 2077 O O . LYS A 1 284 ? 102.197 90.710 91.572 1.00 41.08 282 LYS A O 1
ATOM 2083 N N . LEU A 1 285 ? 103.028 88.685 91.073 1.00 37.41 283 LEU A N 1
ATOM 2084 C CA . LEU A 1 285 ? 103.964 88.648 92.184 1.00 34.75 283 LEU A CA 1
ATOM 2085 C C . LEU A 1 285 ? 105.107 89.626 91.974 1.00 43.49 283 LEU A C 1
ATOM 2086 O O . LEU A 1 285 ? 105.518 89.903 90.850 1.00 44.31 283 LEU A O 1
ATOM 2091 N N . THR A 1 286 ? 105.637 90.129 93.081 1.00 41.38 284 THR A N 1
ATOM 2092 C CA . THR A 1 286 ? 106.828 90.968 93.085 1.00 46.83 284 THR A CA 1
ATOM 2093 C C . THR A 1 286 ? 108.017 90.101 93.471 1.00 42.17 284 THR A C 1
ATOM 2094 O O . THR A 1 286 ? 107.975 89.409 94.487 1.00 43.28 284 THR A O 1
ATOM 2098 N N . SER A 1 287 ? 109.054 90.108 92.651 1.00 34.37 285 SER A N 1
ATOM 2099 C CA . SER A 1 287 ? 110.231 89.298 92.945 1.00 35.99 285 SER A CA 1
ATOM 2100 C C . SER A 1 287 ? 110.987 89.866 94.144 1.00 43.03 285 SER A C 1
ATOM 2101 O O . SER A 1 287 ? 111.527 90.973 94.074 1.00 41.56 285 SER A O 1
ATOM 2104 N N . VAL A 1 288 ? 111.040 89.103 95.239 1.00 44.42 286 VAL A N 1
ATOM 2105 C CA . VAL A 1 288 ? 111.818 89.532 96.397 1.00 41.32 286 VAL A CA 1
ATOM 2106 C C . VAL A 1 288 ? 113.291 89.596 96.041 1.00 47.91 286 VAL A C 1
ATOM 2107 O O . VAL A 1 288 ? 113.997 90.548 96.402 1.00 40.82 286 VAL A O 1
ATOM 2111 N N . GLU A 1 289 ? 113.776 88.569 95.336 1.00 46.53 287 GLU A N 1
ATOM 2112 C CA . GLU A 1 289 ? 115.165 88.519 94.901 1.00 46.91 287 GLU A CA 1
ATOM 2113 C C . GLU A 1 289 ? 115.563 89.770 94.139 1.00 47.50 287 GLU A C 1
ATOM 2114 O O . GLU A 1 289 ? 116.639 90.326 94.370 1.00 49.71 287 GLU A O 1
ATOM 2120 N N . ALA A 1 290 ? 114.705 90.240 93.236 1.00 47.22 288 ALA A N 1
ATOM 2121 C CA . ALA A 1 290 ? 115.068 91.407 92.442 1.00 51.79 288 ALA A CA 1
ATOM 2122 C C . ALA A 1 290 ? 115.195 92.648 93.309 1.00 49.41 288 ALA A C 1
ATOM 2123 O O . ALA A 1 290 ? 116.059 93.492 93.061 1.00 45.47 288 ALA A O 1
ATOM 2125 N N . VAL A 1 291 ? 114.337 92.784 94.322 1.00 46.07 289 VAL A N 1
ATOM 2126 C CA . VAL A 1 291 ? 114.424 93.937 95.216 1.00 40.34 289 VAL A CA 1
ATOM 2127 C C . VAL A 1 291 ? 115.722 93.880 96.019 1.00 41.91 289 VAL A C 1
ATOM 2128 O O . VAL A 1 291 ? 116.460 94.863 96.101 1.00 46.63 289 VAL A O 1
ATOM 2132 N N . ALA A 1 292 ? 116.046 92.711 96.580 1.00 42.18 290 ALA A N 1
ATOM 2133 C CA . ALA A 1 292 ? 117.258 92.590 97.390 1.00 45.10 290 ALA A CA 1
ATOM 2134 C C . ALA A 1 292 ? 118.507 92.794 96.547 1.00 49.21 290 ALA A C 1
ATOM 2135 O O . ALA A 1 292 ? 119.476 93.411 97.004 1.00 49.42 290 ALA A O 1
ATOM 2137 N N . ASN A 1 293 ? 118.506 92.272 95.318 1.00 44.21 291 ASN A N 1
ATOM 2138 C CA . ASN A 1 293 ? 119.606 92.526 94.392 1.00 50.75 291 ASN A CA 1
ATOM 2139 C C . ASN A 1 293 ? 119.826 94.026 94.234 1.00 55.21 291 ASN A C 1
ATOM 2140 O O . ASN A 1 293 ? 120.931 94.534 94.449 1.00 59.62 291 ASN A O 1
ATOM 2145 N N . PHE A 1 294 ? 118.760 94.759 93.926 1.00 48.94 292 PHE A N 1
ATOM 2146 C CA . PHE A 1 294 ? 118.848 96.192 93.687 1.00 54.10 292 PHE A CA 1
ATOM 2147 C C . PHE A 1 294 ? 119.178 96.975 94.949 1.00 49.97 292 PHE A C 1
ATOM 2148 O O . PHE A 1 294 ? 119.584 98.136 94.854 1.00 58.13 292 PHE A O 1
ATOM 2156 N N . SER A 1 295 ? 119.032 96.377 96.128 1.00 45.06 293 SER A N 1
ATOM 2157 C CA . SER A 1 295 ? 119.071 97.138 97.373 1.00 48.14 293 SER A CA 1
ATOM 2158 C C . SER A 1 295 ? 120.192 96.677 98.298 1.00 42.15 293 SER A C 1
ATOM 2159 O O . SER A 1 295 ? 120.115 96.861 99.513 1.00 42.76 293 SER A O 1
ATOM 2162 N N . LYS A 1 296 ? 121.227 96.077 97.731 1.00 41.84 294 LYS A N 1
ATOM 2163 C CA . LYS A 1 296 ? 122.339 95.553 98.507 1.00 44.86 294 LYS A CA 1
ATOM 2164 C C . LYS A 1 296 ? 123.043 96.667 99.274 1.00 41.07 294 LYS A C 1
ATOM 2165 O O . LYS A 1 296 ? 123.163 97.799 98.811 1.00 44.45 294 LYS A O 1
ATOM 2171 N N . ILE A 1 297 ? 123.521 96.306 100.458 1.00 38.40 295 ILE A N 1
ATOM 2172 C CA . ILE A 1 297 ? 124.391 97.079 101.338 1.00 41.67 295 ILE A CA 1
ATOM 2173 C C . ILE A 1 297 ? 125.837 96.873 100.898 1.00 43.74 295 ILE A C 1
ATOM 2174 O O . ILE A 1 297 ? 126.186 95.761 100.511 1.00 45.96 295 ILE A O 1
ATOM 2179 N N . PRO A 1 298 ? 126.722 97.882 100.928 1.00 42.44 296 PRO A N 1
ATOM 2180 C CA . PRO A 1 298 ? 126.537 99.297 101.270 1.00 38.68 296 PRO A CA 1
ATOM 2181 C C . PRO A 1 298 ? 125.731 99.991 100.186 1.00 43.04 296 PRO A C 1
ATOM 2182 O O . PRO A 1 298 ? 125.863 99.642 99.012 1.00 42.51 296 PRO A O 1
ATOM 2186 N N . ALA A 1 299 ? 124.874 100.924 100.586 1.00 39.32 297 ALA A N 1
ATOM 2187 C CA . ALA A 1 299 ? 124.067 101.679 99.643 1.00 45.39 297 ALA A CA 1
ATOM 2188 C C . ALA A 1 299 ? 123.965 103.116 100.127 1.00 47.08 297 ALA A C 1
ATOM 2189 O O . ALA A 1 299 ? 123.907 103.374 101.333 1.00 42.45 297 ALA A O 1
ATOM 2191 N N . ILE A 1 300 ? 123.971 104.053 99.194 1.00 42.14 298 ILE A N 1
ATOM 2192 C CA . ILE A 1 300 ? 123.687 105.439 99.512 1.00 37.50 298 ILE A CA 1
ATOM 2193 C C . ILE A 1 300 ? 122.224 105.683 99.191 1.00 38.60 298 ILE A C 1
ATOM 2194 O O . ILE A 1 300 ? 121.784 105.477 98.052 1.00 45.54 298 ILE A O 1
ATOM 2199 N N . ILE A 1 301 ? 121.461 106.101 100.184 1.00 32.32 299 ILE A N 1
ATOM 2200 C CA . ILE A 1 301 ? 120.062 106.421 99.991 1.00 38.85 299 ILE A CA 1
ATOM 2201 C C . ILE A 1 301 ? 119.850 107.849 100.482 1.00 40.87 299 ILE A C 1
ATOM 2202 O O . ILE A 1 301 ? 119.774 108.088 101.689 1.00 33.94 299 ILE A O 1
ATOM 2207 N N . SER A 1 302 ? 119.748 108.792 99.543 1.00 46.29 300 SER A N 1
ATOM 2208 C CA . SER A 1 302 ? 119.352 110.163 99.845 1.00 51.33 300 SER A CA 1
ATOM 2209 C C . SER A 1 302 ? 120.110 110.713 101.046 1.00 48.29 300 SER A C 1
ATOM 2210 O O . SER A 1 302 ? 119.539 110.882 102.132 1.00 45.44 300 SER A O 1
ATOM 2213 N N . GLY A 1 303 ? 121.412 110.913 100.885 1.00 45.16 301 GLY A N 1
ATOM 2214 C CA . GLY A 1 303 ? 122.201 111.604 101.881 1.00 42.59 301 GLY A CA 1
ATOM 2215 C C . GLY A 1 303 ? 122.760 110.769 103.012 1.00 36.65 301 GLY A C 1
ATOM 2216 O O . GLY A 1 303 ? 123.514 111.310 103.826 1.00 35.62 301 GLY A O 1
ATOM 2217 N N . VAL A 1 304 ? 122.435 109.477 103.083 1.00 34.85 302 VAL A N 1
ATOM 2218 C CA . VAL A 1 304 ? 122.887 108.594 104.149 1.00 30.89 302 VAL A CA 1
ATOM 2219 C C . VAL A 1 304 ? 123.497 107.346 103.541 1.00 40.10 302 VAL A C 1
ATOM 2220 O O . VAL A 1 304 ? 122.880 106.697 102.688 1.00 37.74 302 VAL A O 1
ATOM 2224 N N . ARG A 1 305 ? 124.689 106.993 103.987 1.00 35.15 303 ARG A N 1
ATOM 2225 C CA . ARG A 1 305 ? 125.313 105.754 103.548 1.00 37.95 303 ARG A CA 1
ATOM 2226 C C . ARG A 1 305 ? 124.965 104.653 104.540 1.00 38.69 303 ARG A C 1
ATOM 2227 O O . ARG A 1 305 ? 125.218 104.795 105.738 1.00 37.86 303 ARG A O 1
ATOM 2235 N N . PHE A 1 306 ? 124.362 103.570 104.060 1.00 33.36 304 PHE A N 1
ATOM 2236 C CA . PHE A 1 306 ? 124.025 102.460 104.945 1.00 30.23 304 PHE A CA 1
ATOM 2237 C C . PHE A 1 306 ? 125.027 101.332 104.752 1.00 36.70 304 PHE A C 1
ATOM 2238 O O . PHE A 1 306 ? 125.347 100.958 103.614 1.00 37.96 304 PHE A O 1
ATOM 2246 N N . ASP A 1 307 ? 125.530 100.806 105.864 1.00 40.00 305 ASP A N 1
ATOM 2247 C CA . ASP A 1 307 ? 126.542 99.766 105.837 1.00 40.66 305 ASP A CA 1
ATOM 2248 C C . ASP A 1 307 ? 126.290 98.760 106.953 1.00 43.05 305 ASP A C 1
ATOM 2249 O O . ASP A 1 307 ? 125.544 99.018 107.896 1.00 38.23 305 ASP A O 1
ATOM 2254 N N . GLN A 1 308 ? 126.946 97.610 106.841 1.00 47.97 306 GLN A N 1
ATOM 2255 C CA . GLN A 1 308 ? 126.798 96.511 107.785 1.00 62.59 306 GLN A CA 1
ATOM 2256 C C . GLN A 1 308 ? 127.966 96.486 108.760 1.00 67.16 306 GLN A C 1
ATOM 2257 O O . GLN A 1 308 ? 129.105 96.761 108.375 1.00 70.67 306 GLN A O 1
ATOM 2263 N N . GLY A 1 309 ? 127.684 96.137 110.014 1.00 72.27 307 GLY A N 1
ATOM 2264 C CA . GLY A 1 309 ? 128.731 95.973 111.016 1.00 80.39 307 GLY A CA 1
ATOM 2265 C C . GLY A 1 309 ? 129.839 94.997 110.631 1.00 84.38 307 GLY A C 1
ATOM 2266 O O . GLY A 1 309 ? 130.642 94.558 111.465 1.00 87.18 307 GLY A O 1
ATOM 2267 N N . SER A 1 314 ? 125.962 91.921 111.473 1.00 88.73 312 SER A N 1
ATOM 2268 C CA . SER A 1 314 ? 124.718 91.610 110.776 1.00 88.92 312 SER A CA 1
ATOM 2269 C C . SER A 1 314 ? 123.619 92.635 111.079 1.00 86.48 312 SER A C 1
ATOM 2270 O O . SER A 1 314 ? 122.440 92.395 110.821 1.00 80.59 312 SER A O 1
ATOM 2273 N N . ARG A 1 315 ? 124.017 93.769 111.643 1.00 86.53 313 ARG A N 1
ATOM 2274 C CA . ARG A 1 315 ? 123.140 94.911 111.846 1.00 84.59 313 ARG A CA 1
ATOM 2275 C C . ARG A 1 315 ? 123.525 96.011 110.865 1.00 78.29 313 ARG A C 1
ATOM 2276 O O . ARG A 1 315 ? 124.676 96.105 110.430 1.00 88.96 313 ARG A O 1
ATOM 2284 N N . ILE A 1 316 ? 122.558 96.839 110.505 1.00 60.91 314 ILE A N 1
ATOM 2285 C CA . ILE A 1 316 ? 122.768 97.894 109.524 1.00 55.38 314 ILE A CA 1
ATOM 2286 C C . ILE A 1 316 ? 122.781 99.239 110.235 1.00 50.80 314 ILE A C 1
ATOM 2287 O O . ILE A 1 316 ? 121.947 99.497 111.109 1.00 50.95 314 ILE A O 1
ATOM 2292 N N . TYR A 1 317 ? 123.740 100.087 109.871 1.00 48.44 315 TYR A N 1
ATOM 2293 C CA . TYR A 1 317 ? 123.802 101.452 110.375 1.00 46.54 315 TYR A CA 1
ATOM 2294 C C . TYR A 1 317 ? 123.925 102.432 109.218 1.00 38.63 315 TYR A C 1
ATOM 2295 O O . TYR A 1 317 ? 124.492 102.114 108.167 1.00 44.55 315 TYR A O 1
ATOM 2304 N N . GLY A 1 318 ? 123.411 103.636 109.432 1.00 37.40 316 GLY A N 1
ATOM 2305 C CA . GLY A 1 318 ? 123.473 104.710 108.450 1.00 31.33 316 GLY A CA 1
ATOM 2306 C C . GLY A 1 318 ? 124.374 105.842 108.918 1.00 38.89 316 GLY A C 1
ATOM 2307 O O . GLY A 1 318 ? 124.314 106.253 110.081 1.00 41.66 316 GLY A O 1
ATOM 2308 N N . SER A 1 319 ? 125.204 106.345 107.998 1.00 34.78 317 SER A N 1
ATOM 2309 C CA . SER A 1 319 ? 126.088 107.487 108.240 1.00 40.96 317 SER A CA 1
ATOM 2310 C C . SER A 1 319 ? 125.645 108.659 107.383 1.00 34.61 317 SER A C 1
ATOM 2311 O O . SER A 1 319 ? 125.761 108.590 106.154 1.00 41.72 317 SER A O 1
ATOM 2314 N N . PRO A 1 320 ? 125.150 109.740 107.971 1.00 34.95 318 PRO A N 1
ATOM 2315 C CA . PRO A 1 320 ? 124.851 110.945 107.188 1.00 36.21 318 PRO A CA 1
ATOM 2316 C C . PRO A 1 320 ? 126.069 111.379 106.397 1.00 35.69 318 PRO A C 1
ATOM 2317 O O . PRO A 1 320 ? 127.180 111.485 106.937 1.00 37.07 318 PRO A O 1
ATOM 2321 N N . LEU A 1 321 ? 125.871 111.604 105.100 1.00 31.77 319 LEU A N 1
ATOM 2322 C CA . LEU A 1 321 ? 127.016 111.998 104.282 1.00 34.03 319 LEU A CA 1
ATOM 2323 C C . LEU A 1 321 ? 127.382 113.456 104.489 1.00 30.77 319 LEU A C 1
ATOM 2324 O O . LEU A 1 321 ? 128.568 113.804 104.430 1.00 37.09 319 LEU A O 1
ATOM 2329 N N . ASP A 1 322 ? 126.401 114.327 104.694 1.00 30.83 320 ASP A N 1
ATOM 2330 C CA . ASP A 1 322 ? 126.698 115.724 105.026 1.00 30.81 320 ASP A CA 1
ATOM 2331 C C . ASP A 1 322 ? 127.033 115.758 106.503 1.00 32.50 320 ASP A C 1
ATOM 2332 O O . ASP A 1 322 ? 126.139 115.718 107.356 1.00 34.79 320 ASP A O 1
ATOM 2337 N N . ILE A 1 323 ? 128.326 115.854 106.815 1.00 28.50 321 ILE A N 1
ATOM 2338 C CA . ILE A 1 323 ? 128.733 115.676 108.200 1.00 37.28 321 ILE A CA 1
ATOM 2339 C C . ILE A 1 323 ? 128.402 116.886 109.047 1.00 31.79 321 ILE A C 1
ATOM 2340 O O . ILE A 1 323 ? 128.475 116.801 110.270 1.00 31.83 321 ILE A O 1
ATOM 2345 N N . THR A 1 324 ? 128.018 118.006 108.446 1.00 27.58 322 THR A N 1
ATOM 2346 C CA . THR A 1 324 ? 127.549 119.084 109.304 1.00 33.66 322 THR A CA 1
ATOM 2347 C C . THR A 1 324 ? 126.097 118.919 109.723 1.00 34.37 322 THR A C 1
ATOM 2348 O O . THR A 1 324 ? 125.587 119.776 110.446 1.00 35.60 322 THR A O 1
ATOM 2352 N N . LYS A 1 325 ? 125.414 117.855 109.308 1.00 33.05 323 LYS A N 1
ATOM 2353 C CA . LYS A 1 325 ? 124.022 117.654 109.712 1.00 26.39 323 LYS A CA 1
ATOM 2354 C C . LYS A 1 325 ? 123.869 116.750 110.938 1.00 29.86 323 LYS A C 1
ATOM 2355 O O . LYS A 1 325 ? 122.743 116.365 111.256 1.00 29.90 323 LYS A O 1
ATOM 2361 N N . VAL A 1 326 ? 124.974 116.342 111.576 1.00 30.81 324 VAL A N 1
ATOM 2362 C CA . VAL A 1 326 ? 124.955 115.629 112.855 1.00 31.73 324 VAL A CA 1
ATOM 2363 C C . VAL A 1 326 ? 126.046 116.211 113.733 1.00 34.77 324 VAL A C 1
ATOM 2364 O O . VAL A 1 326 ? 127.103 116.626 113.241 1.00 30.17 324 VAL A O 1
ATOM 2368 N N . SER A 1 327 ? 125.802 116.207 115.044 1.00 27.95 325 SER A N 1
ATOM 2369 C CA . SER A 1 327 ? 126.790 116.756 115.966 1.00 32.27 325 SER A CA 1
ATOM 2370 C C . SER A 1 327 ? 126.662 116.112 117.338 1.00 32.65 325 SER A C 1
ATOM 2371 O O . SER A 1 327 ? 125.580 115.675 117.732 1.00 32.92 325 SER A O 1
ATOM 2374 N N . GLY A 1 328 ? 127.774 116.083 118.078 1.00 29.27 326 GLY A N 1
ATOM 2375 C CA . GLY A 1 328 ? 127.707 115.698 119.472 1.00 29.40 326 GLY A CA 1
ATOM 2376 C C . GLY A 1 328 ? 128.091 116.829 120.407 1.00 35.03 326 GLY A C 1
ATOM 2377 O O . GLY A 1 328 ? 128.769 117.780 119.994 1.00 33.68 326 GLY A O 1
ATOM 2378 N N . GLU A 1 329 ? 127.672 116.748 121.671 1.00 29.38 327 GLU A N 1
ATOM 2379 C CA . GLU A 1 329 ? 127.936 117.799 122.644 1.00 25.26 327 GLU A CA 1
ATOM 2380 C C . GLU A 1 329 ? 128.702 117.229 123.837 1.00 25.03 327 GLU A C 1
ATOM 2381 O O . GLU A 1 329 ? 128.367 116.151 124.331 1.00 28.86 327 GLU A O 1
ATOM 2387 N N . PHE A 1 330 ? 129.752 117.923 124.268 1.00 30.47 328 PHE A N 1
ATOM 2388 C CA . PHE A 1 330 ? 130.558 117.485 125.406 1.00 24.33 328 PHE A CA 1
ATOM 2389 C C . PHE A 1 330 ? 130.645 118.572 126.470 1.00 29.78 328 PHE A C 1
ATOM 2390 O O . PHE A 1 330 ? 130.596 119.763 126.169 1.00 32.59 328 PHE A O 1
ATOM 2398 N N . SER A 1 331 ? 130.868 118.139 127.702 1.00 28.30 329 SER A N 1
ATOM 2399 C CA . SER A 1 331 ? 131.290 119.013 128.783 1.00 28.92 329 SER A CA 1
ATOM 2400 C C . SER A 1 331 ? 132.512 118.395 129.456 1.00 30.93 329 SER A C 1
ATOM 2401 O O . SER A 1 331 ? 132.539 117.183 129.708 1.00 30.62 329 SER A O 1
ATOM 2404 N N . VAL A 1 332 ? 133.521 119.222 129.740 1.00 30.55 330 VAL A N 1
ATOM 2405 C CA . VAL A 1 332 ? 134.763 118.785 130.384 1.00 30.18 330 VAL A CA 1
ATOM 2406 C C . VAL A 1 332 ? 134.912 119.532 131.699 1.00 34.16 330 VAL A C 1
ATOM 2407 O O . VAL A 1 332 ? 134.908 120.764 131.713 1.00 35.84 330 VAL A O 1
ATOM 2411 N N . SER A 1 333 ? 135.081 118.805 132.798 1.00 32.64 331 SER A N 1
ATOM 2412 C CA . SER A 1 333 ? 135.377 119.464 134.062 1.00 34.04 331 SER A CA 1
ATOM 2413 C C . SER A 1 333 ? 136.844 119.266 134.414 1.00 33.87 331 SER A C 1
ATOM 2414 O O . SER A 1 333 ? 137.444 118.244 134.076 1.00 32.83 331 SER A O 1
ATOM 2417 N N . PHE A 1 334 ? 137.442 120.286 135.024 1.00 34.60 332 PHE A N 1
ATOM 2418 C CA . PHE A 1 334 ? 138.843 120.244 135.394 1.00 35.41 332 PHE A CA 1
ATOM 2419 C C . PHE A 1 334 ? 138.978 120.928 136.745 1.00 39.19 332 PHE A C 1
ATOM 2420 O O . PHE A 1 334 ? 138.379 121.979 136.979 1.00 40.29 332 PHE A O 1
ATOM 2428 N N . ARG A 1 335 ? 139.714 120.286 137.634 1.00 40.16 333 ARG A N 1
ATOM 2429 C CA . ARG A 1 335 ? 139.767 120.609 139.051 1.00 46.27 333 ARG A CA 1
ATOM 2430 C C . ARG A 1 335 ? 141.183 121.095 139.314 1.00 46.90 333 ARG A C 1
ATOM 2431 O O . ARG A 1 335 ? 142.145 120.391 138.985 1.00 42.39 333 ARG A O 1
ATOM 2439 N N . GLY A 1 336 ? 141.316 122.306 139.840 1.00 45.08 334 GLY A N 1
ATOM 2440 C CA . GLY A 1 336 ? 142.646 122.772 140.223 1.00 50.44 334 GLY A CA 1
ATOM 2441 C C . GLY A 1 336 ? 143.620 122.903 139.071 1.00 55.11 334 GLY A C 1
ATOM 2442 O O . GLY A 1 336 ? 144.799 122.560 139.213 1.00 52.19 334 GLY A O 1
ATOM 2443 N N . MET A 1 337 ? 143.149 123.392 137.928 1.00 49.23 335 MET A N 1
ATOM 2444 C CA . MET A 1 337 ? 143.971 123.492 136.738 1.00 45.29 335 MET A CA 1
ATOM 2445 C C . MET A 1 337 ? 143.471 124.668 135.922 1.00 43.84 335 MET A C 1
ATOM 2446 O O . MET A 1 337 ? 142.305 125.054 136.021 1.00 43.27 335 MET A O 1
ATOM 2451 N N . ARG A 1 338 ? 144.365 125.224 135.113 1.00 48.32 336 ARG A N 1
ATOM 2452 C CA . ARG A 1 338 ? 144.021 126.217 134.111 1.00 50.14 336 ARG A CA 1
ATOM 2453 C C . ARG A 1 338 ? 143.948 125.533 132.755 1.00 41.95 336 ARG A C 1
ATOM 2454 O O . ARG A 1 338 ? 144.669 124.568 132.484 1.00 41.30 336 ARG A O 1
ATOM 2462 N N . LEU A 1 339 ? 143.083 126.055 131.901 1.00 36.44 337 LEU A N 1
ATOM 2463 C CA . LEU A 1 339 ? 142.858 125.521 130.570 1.00 38.32 337 LEU A CA 1
ATOM 2464 C C . LEU A 1 339 ? 143.359 126.512 129.528 1.00 39.66 337 LEU A C 1
ATOM 2465 O O . LEU A 1 339 ? 143.098 127.718 129.618 1.00 35.76 337 LEU A O 1
ATOM 2470 N N . LYS A 1 340 ? 144.016 125.985 128.512 1.00 34.67 338 LYS A N 1
ATOM 2471 C CA . LYS A 1 340 ? 144.358 126.736 127.316 1.00 33.23 338 LYS A CA 1
ATOM 2472 C C . LYS A 1 340 ? 143.897 125.932 126.114 1.00 36.21 338 LYS A C 1
ATOM 2473 O O . LYS A 1 340 ? 144.065 124.708 126.087 1.00 36.80 338 LYS A O 1
ATOM 2479 N N . LEU A 1 341 ? 143.331 126.617 125.119 1.00 36.39 339 LEU A N 1
ATOM 2480 C CA . LEU A 1 341 ? 142.840 125.979 123.900 1.00 35.66 339 LEU A CA 1
ATOM 2481 C C . LEU A 1 341 ? 143.854 126.154 122.781 1.00 39.11 339 LEU A C 1
ATOM 2482 O O . LEU A 1 341 ? 144.339 127.261 122.555 1.00 47.72 339 LEU A O 1
ATOM 2487 N N . SER A 1 342 ? 144.157 125.074 122.064 1.00 37.43 340 SER A N 1
ATOM 2488 C CA . SER A 1 342 ? 144.952 125.155 120.839 1.00 40.34 340 SER A CA 1
ATOM 2489 C C . SER A 1 342 ? 144.004 125.162 119.649 1.00 40.47 340 SER A C 1
ATOM 2490 O O . SER A 1 342 ? 143.248 124.203 119.449 1.00 41.58 340 SER A O 1
ATOM 2493 N N . GLU A 1 343 ? 144.028 126.247 118.882 1.00 38.92 341 GLU A N 1
ATOM 2494 C CA . GLU A 1 343 ? 143.082 126.451 117.796 1.00 38.45 341 GLU A CA 1
ATOM 2495 C C . GLU A 1 343 ? 143.839 127.039 116.615 1.00 40.12 341 GLU A C 1
ATOM 2496 O O . GLU A 1 343 ? 144.559 128.031 116.767 1.00 38.34 341 GLU A O 1
ATOM 2502 N N . ILE A 1 344 ? 143.684 126.427 115.444 1.00 39.38 342 ILE A N 1
ATOM 2503 C CA . ILE A 1 344 ? 144.377 126.877 114.238 1.00 46.46 342 ILE A CA 1
ATOM 2504 C C . ILE A 1 344 ? 143.405 126.834 113.066 1.00 48.47 342 ILE A C 1
ATOM 2505 O O . ILE A 1 344 ? 142.579 125.927 112.962 1.00 44.55 342 ILE A O 1
ATOM 2510 N N . SER A 1 345 ? 143.498 127.822 112.180 1.00 57.21 343 SER A N 1
ATOM 2511 C CA . SER A 1 345 ? 142.710 127.783 110.960 1.00 59.34 343 SER A CA 1
ATOM 2512 C C . SER A 1 345 ? 143.416 126.945 109.896 1.00 48.39 343 SER A C 1
ATOM 2513 O O . SER A 1 345 ? 144.627 126.724 109.938 1.00 55.67 343 SER A O 1
ATOM 2516 N N . ALA A 1 346 ? 142.643 126.482 108.931 1.00 56.37 344 ALA A N 1
ATOM 2517 C CA . ALA A 1 346 ? 143.154 125.668 107.840 1.00 54.30 344 ALA A CA 1
ATOM 2518 C C . ALA A 1 346 ? 143.371 126.514 106.590 1.00 62.99 344 ALA A C 1
ATOM 2519 O O . ALA A 1 346 ? 142.529 127.347 106.243 1.00 62.83 344 ALA A O 1
ATOM 2521 N N . SER A 1 347 ? 144.504 126.291 105.913 1.00 64.16 345 SER A N 1
ATOM 2522 C CA . SER A 1 347 ? 144.702 126.761 104.542 1.00 66.25 345 SER A CA 1
ATOM 2523 C C . SER A 1 347 ? 144.241 125.654 103.604 1.00 60.28 345 SER A C 1
ATOM 2524 O O . SER A 1 347 ? 144.741 124.525 103.688 1.00 58.00 345 SER A O 1
ATOM 2527 N N . CYS A 1 348 ? 143.291 125.970 102.721 1.00 57.73 346 CYS A N 1
ATOM 2528 C CA . CYS A 1 348 ? 142.650 124.953 101.900 1.00 55.81 346 CYS A CA 1
ATOM 2529 C C . CYS A 1 348 ? 142.052 125.571 100.639 1.00 65.35 346 CYS A C 1
ATOM 2530 O O . CYS A 1 348 ? 141.300 126.545 100.722 1.00 69.78 346 CYS A O 1
ATOM 2533 N N . THR A 1 349 ? 142.381 124.993 99.479 1.00 61.28 347 THR A N 1
ATOM 2534 C CA . THR A 1 349 ? 141.865 125.416 98.182 1.00 64.49 347 THR A CA 1
ATOM 2535 C C . THR A 1 349 ? 141.543 124.175 97.369 1.00 68.86 347 THR A C 1
ATOM 2536 O O . THR A 1 349 ? 141.984 123.069 97.687 1.00 73.00 347 THR A O 1
ATOM 2540 N N . GLY A 1 350 ? 140.784 124.356 96.295 1.00 64.62 348 GLY A N 1
ATOM 2541 C CA . GLY A 1 350 ? 140.447 123.183 95.516 1.00 61.92 348 GLY A CA 1
ATOM 2542 C C . GLY A 1 350 ? 139.758 123.540 94.225 1.00 60.57 348 GLY A C 1
ATOM 2543 O O . GLY A 1 350 ? 139.488 124.708 93.940 1.00 66.88 348 GLY A O 1
ATOM 2544 N N . GLU A 1 351 ? 139.474 122.497 93.449 1.00 59.62 349 GLU A N 1
ATOM 2545 C CA . GLU A 1 351 ? 138.755 122.634 92.193 1.00 69.96 349 GLU A CA 1
ATOM 2546 C C . GLU A 1 351 ? 137.977 121.360 91.913 1.00 65.78 349 GLU A C 1
ATOM 2547 O O . GLU A 1 351 ? 138.392 120.261 92.289 1.00 64.71 349 GLU A O 1
ATOM 2553 N N . ILE A 1 352 ? 136.844 121.520 91.245 1.00 69.53 350 ILE A N 1
ATOM 2554 C CA . ILE A 1 352 ? 136.048 120.383 90.809 1.00 64.83 350 ILE A CA 1
ATOM 2555 C C . ILE A 1 352 ? 136.667 119.815 89.544 1.00 71.54 350 ILE A C 1
ATOM 2556 O O . ILE A 1 352 ? 137.011 120.561 88.624 1.00 79.62 350 ILE A O 1
ATOM 2561 N N . THR A 1 353 ? 136.822 118.491 89.501 1.00 70.76 351 THR A N 1
ATOM 2562 C CA . THR A 1 353 ? 137.436 117.813 88.372 1.00 69.61 351 THR A CA 1
ATOM 2563 C C . THR A 1 353 ? 136.462 116.953 87.593 1.00 74.26 351 THR A C 1
ATOM 2564 O O . THR A 1 353 ? 136.810 116.484 86.508 1.00 80.83 351 THR A O 1
ATOM 2568 N N . ASN A 1 354 ? 135.265 116.719 88.117 1.00 73.20 352 ASN A N 1
ATOM 2569 C CA . ASN A 1 354 ? 134.286 115.893 87.425 1.00 72.77 352 ASN A CA 1
ATOM 2570 C C . ASN A 1 354 ? 132.970 116.009 88.168 1.00 73.14 352 ASN A C 1
ATOM 2571 O O . ASN A 1 354 ? 132.948 116.255 89.376 1.00 75.77 352 ASN A O 1
ATOM 2576 N N . VAL A 1 355 ? 131.881 115.856 87.430 1.00 67.03 353 VAL A N 1
ATOM 2577 C CA . VAL A 1 355 ? 130.612 115.438 88.005 1.00 66.19 353 VAL A CA 1
ATOM 2578 C C . VAL A 1 355 ? 130.050 114.379 87.079 1.00 65.74 353 VAL A C 1
ATOM 2579 O O . VAL A 1 355 ? 130.040 114.561 85.858 1.00 66.78 353 VAL A O 1
ATOM 2583 N N . SER A 1 356 ? 129.621 113.259 87.642 1.00 60.10 354 SER A N 1
ATOM 2584 C CA . SER A 1 356 ? 129.169 112.168 86.799 1.00 64.07 354 SER A CA 1
ATOM 2585 C C . SER A 1 356 ? 128.092 111.394 87.536 1.00 60.77 354 SER A C 1
ATOM 2586 O O . SER A 1 356 ? 128.040 111.402 88.772 1.00 55.55 354 SER A O 1
ATOM 2589 N N . GLY A 1 357 ? 127.225 110.734 86.766 1.00 50.03 355 GLY A N 1
ATOM 2590 C CA . GLY A 1 357 ? 126.251 109.841 87.364 1.00 59.96 355 GLY A CA 1
ATOM 2591 C C . GLY A 1 357 ? 124.815 110.027 86.913 1.00 63.54 355 GLY A C 1
ATOM 2592 O O . GLY A 1 357 ? 124.554 110.268 85.732 1.00 69.46 355 GLY A O 1
ATOM 2593 N N . CYS A 1 358 ? 123.878 109.898 87.851 1.00 55.35 356 CYS A N 1
ATOM 2594 C CA . CYS A 1 358 ? 122.450 110.005 87.603 1.00 54.54 356 CYS A CA 1
ATOM 2595 C C . CYS A 1 358 ? 121.913 111.315 88.163 1.00 56.80 356 CYS A C 1
ATOM 2596 O O . CYS A 1 358 ? 122.508 111.927 89.058 1.00 56.70 356 CYS A O 1
ATOM 2599 N N . TYR A 1 359 ? 120.774 111.738 87.619 1.00 50.10 357 TYR A N 1
ATOM 2600 C CA . TYR A 1 359 ? 119.968 112.798 88.201 1.00 47.07 357 TYR A CA 1
ATOM 2601 C C . TYR A 1 359 ? 118.635 112.219 88.648 1.00 50.33 357 TYR A C 1
ATOM 2602 O O . TYR A 1 359 ? 118.274 111.092 88.300 1.00 52.79 357 TYR A O 1
ATOM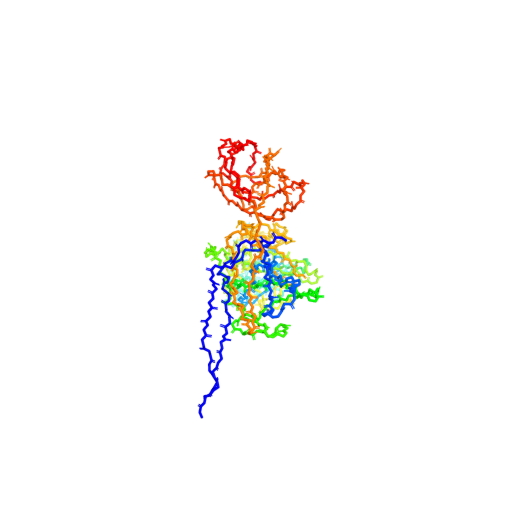 2611 N N . SER A 1 360 ? 117.921 112.999 89.458 1.00 48.31 358 SER A N 1
ATOM 2612 C CA . SER A 1 360 ? 116.655 112.575 90.058 1.00 51.90 358 SER A CA 1
ATOM 2613 C C . SER A 1 360 ? 116.699 111.108 90.483 1.00 55.46 358 SER A C 1
ATOM 2614 O O . SER A 1 360 ? 115.827 110.305 90.141 1.00 52.71 358 SER A O 1
ATOM 2617 N N . CYS A 1 361 ? 117.742 110.763 91.231 1.00 49.58 359 CYS A N 1
ATOM 2618 C CA . CYS A 1 361 ? 117.982 109.403 91.688 1.00 43.74 359 CYS A CA 1
ATOM 2619 C C . CYS A 1 361 ? 118.401 109.425 93.157 1.00 47.68 359 CYS A C 1
ATOM 2620 O O . CYS A 1 361 ? 118.980 110.407 93.641 1.00 39.74 359 CYS A O 1
ATOM 2623 N N . MET A 1 362 ? 118.109 108.330 93.867 1.00 46.32 360 MET A N 1
ATOM 2624 C CA . MET A 1 362 ? 118.371 108.300 95.303 1.00 49.16 360 MET A CA 1
ATOM 2625 C C . MET A 1 362 ? 119.868 108.311 95.608 1.00 48.87 360 MET A C 1
ATOM 2626 O O . MET A 1 362 ? 120.277 108.816 96.658 1.00 46.37 360 MET A O 1
ATOM 2631 N N . THR A 1 363 ? 120.689 107.764 94.712 1.00 48.57 361 THR A N 1
ATOM 2632 C CA . THR A 1 363 ? 122.137 107.770 94.912 1.00 47.17 361 THR A CA 1
ATOM 2633 C C . THR A 1 363 ? 122.702 109.182 94.893 1.00 45.15 361 THR A C 1
ATOM 2634 O O . THR A 1 363 ? 123.635 109.495 95.641 1.00 47.51 361 THR A O 1
ATOM 2638 N N . GLY A 1 364 ? 122.158 110.043 94.044 1.00 43.52 362 GLY A N 1
ATOM 2639 C CA . GLY A 1 364 ? 122.772 111.312 93.719 1.00 47.67 362 GLY A CA 1
ATOM 2640 C C . GLY A 1 364 ? 123.995 111.145 92.827 1.00 46.52 362 GLY A C 1
ATOM 2641 O O . GLY A 1 364 ? 124.592 110.077 92.727 1.00 44.34 362 GLY A O 1
ATOM 2642 N N . ALA A 1 365 ? 124.371 112.242 92.173 1.00 44.82 363 ALA A N 1
ATOM 2643 C CA . ALA A 1 365 ? 125.551 112.252 91.320 1.00 43.55 363 ALA A CA 1
ATOM 2644 C C . ALA A 1 365 ? 126.823 112.294 92.165 1.00 47.90 363 ALA A C 1
ATOM 2645 O O . ALA A 1 365 ? 126.800 112.660 93.339 1.00 52.13 363 ALA A O 1
ATOM 2647 N N . SER A 1 366 ? 127.950 111.927 91.544 1.00 48.74 364 SER A N 1
ATOM 2648 C CA . SER A 1 366 ? 129.270 112.024 92.168 1.00 50.76 364 SER A CA 1
ATOM 2649 C C . SER A 1 366 ? 129.947 113.313 91.725 1.00 45.71 364 SER A C 1
ATOM 2650 O O . SER A 1 366 ? 130.126 113.538 90.529 1.00 53.27 364 SER A O 1
ATOM 2653 N N . VAL A 1 367 ? 130.334 114.149 92.679 1.00 49.30 365 VAL A N 1
ATOM 2654 C CA . VAL A 1 367 ? 131.112 115.347 92.392 1.00 47.59 365 VAL A CA 1
ATOM 2655 C C . VAL A 1 367 ? 132.548 115.106 92.834 1.00 53.84 365 VAL A C 1
ATOM 2656 O O . VAL A 1 367 ? 132.810 114.884 94.024 1.00 52.52 365 VAL A O 1
ATOM 2660 N N . SER A 1 368 ? 133.479 115.183 91.892 1.00 50.49 366 SER A N 1
ATOM 2661 C CA . SER A 1 368 ? 134.890 114.982 92.186 1.00 52.44 366 SER A CA 1
ATOM 2662 C C . SER A 1 368 ? 135.562 116.318 92.451 1.00 57.33 366 SER A C 1
ATOM 2663 O O . SER A 1 368 ? 135.467 117.257 91.649 1.00 55.21 366 SER A O 1
ATOM 2666 N N . ILE A 1 369 ? 136.228 116.395 93.593 1.00 51.66 367 ILE A N 1
ATOM 2667 C CA . ILE A 1 369 ? 136.759 117.631 94.120 1.00 55.19 367 ILE A CA 1
ATOM 2668 C C . ILE A 1 369 ? 138.176 117.339 94.605 1.00 55.42 367 ILE A C 1
ATOM 2669 O O . ILE A 1 369 ? 138.378 116.508 95.497 1.00 60.13 367 ILE A O 1
ATOM 2674 N N . LYS A 1 370 ? 139.155 117.967 93.976 1.00 51.91 368 LYS A N 1
ATOM 2675 C CA . LYS A 1 370 ? 140.532 117.877 94.433 1.00 50.02 368 LYS A CA 1
ATOM 2676 C C . LYS A 1 370 ? 140.795 119.065 95.331 1.00 54.39 368 LYS A C 1
ATOM 2677 O O . LYS A 1 370 ? 140.622 120.212 94.907 1.00 55.82 368 LYS A O 1
ATOM 2683 N N . LEU A 1 371 ? 141.222 118.791 96.557 1.00 49.50 369 LEU A N 1
ATOM 2684 C CA . LEU A 1 371 ? 141.513 119.832 97.520 1.00 52.30 369 LEU A CA 1
ATOM 2685 C C . LEU A 1 371 ? 142.913 119.630 98.054 1.00 53.03 369 LEU A C 1
ATOM 2686 O O . LEU A 1 371 ? 143.377 118.498 98.207 1.00 56.65 369 LEU A O 1
ATOM 2691 N N . HIS A 1 372 ? 143.572 120.739 98.337 1.00 50.63 370 HIS A N 1
ATOM 2692 C CA . HIS A 1 372 ? 144.804 120.766 99.096 1.00 51.92 370 HIS A CA 1
ATOM 2693 C C . HIS A 1 372 ? 144.495 121.476 100.397 1.00 57.29 370 HIS A C 1
ATOM 2694 O O . HIS A 1 372 ? 143.867 122.538 100.385 1.00 59.47 370 HIS A O 1
ATOM 2701 N N . SER A 1 373 ? 144.911 120.888 101.510 1.00 58.90 371 SER A N 1
ATOM 2702 C CA . SER A 1 373 ? 144.607 121.465 102.806 1.00 55.01 371 SER A CA 1
ATOM 2703 C C . SER A 1 373 ? 145.784 121.263 103.737 1.00 51.12 371 SER A C 1
ATOM 2704 O O . SER A 1 373 ? 146.396 120.192 103.761 1.00 52.54 371 SER A O 1
ATOM 2707 N N . SER A 1 374 ? 146.088 122.312 104.497 1.00 49.35 372 SER A N 1
ATOM 2708 C CA . SER A 1 374 ? 147.177 122.324 105.465 1.00 47.03 372 SER A CA 1
ATOM 2709 C C . SER A 1 374 ? 146.882 121.501 106.712 1.00 50.71 372 SER A C 1
ATOM 2710 O O . SER A 1 374 ? 147.802 121.248 107.497 1.00 54.43 372 SER A O 1
ATOM 2713 N N . LYS A 1 375 ? 145.631 121.120 106.938 1.00 41.24 373 LYS A N 1
ATOM 2714 C CA . LYS A 1 375 ? 145.270 120.309 108.093 1.00 43.65 373 LYS A CA 1
ATOM 2715 C C . LYS A 1 375 ? 143.938 119.637 107.807 1.00 43.86 373 LYS A C 1
ATOM 2716 O O . LYS A 1 375 ? 143.241 119.988 106.853 1.00 46.24 373 LYS A O 1
ATOM 2722 N N . ASN A 1 376 ? 143.597 118.655 108.643 1.00 43.75 374 ASN A N 1
ATOM 2723 C CA . ASN A 1 376 ? 142.287 118.030 108.575 1.00 44.28 374 ASN A CA 1
ATOM 2724 C C . ASN A 1 376 ? 141.218 119.079 108.904 1.00 43.14 374 ASN A C 1
ATOM 2725 O O . ASN A 1 376 ? 141.365 119.865 109.841 1.00 42.97 374 ASN A O 1
ATOM 2730 N N . THR A 1 377 ? 140.161 119.121 108.107 1.00 35.68 375 THR A N 1
ATOM 2731 C CA . THR A 1 377 ? 139.171 120.188 108.192 1.00 36.84 375 THR A CA 1
ATOM 2732 C C . THR A 1 377 ? 137.908 119.672 107.500 1.00 41.06 375 THR A C 1
ATOM 2733 O O . THR A 1 377 ? 137.810 118.486 107.163 1.00 42.08 375 THR A O 1
ATOM 2737 N N . THR A 1 378 ? 136.938 120.553 107.303 1.00 38.95 376 THR A N 1
ATOM 2738 C CA . THR A 1 378 ? 135.661 120.203 106.696 1.00 37.08 376 THR A CA 1
ATOM 2739 C C . THR A 1 378 ? 135.501 121.012 105.423 1.00 41.35 376 THR A C 1
ATOM 2740 O O . THR A 1 378 ? 135.682 122.238 105.434 1.00 37.97 376 THR A O 1
ATOM 2744 N N . GLY A 1 379 ? 135.192 120.327 104.329 1.00 31.81 377 GLY A N 1
ATOM 2745 C CA . GLY A 1 379 ? 134.881 120.978 103.074 1.00 36.68 377 GLY A CA 1
ATOM 2746 C C . GLY A 1 379 ? 133.372 121.082 102.955 1.00 35.97 377 GLY A C 1
ATOM 2747 O O . GLY A 1 379 ? 132.656 120.150 103.295 1.00 36.70 377 GLY A O 1
ATOM 2748 N N . HIS A 1 380 ? 132.908 122.228 102.466 1.00 38.35 378 HIS A N 1
ATOM 2749 C CA . HIS A 1 380 ? 131.495 122.480 102.240 1.00 39.50 378 HIS A CA 1
ATOM 2750 C C . HIS A 1 380 ? 131.290 122.889 100.794 1.00 43.32 378 HIS A C 1
ATOM 2751 O O . HIS A 1 380 ? 132.048 123.693 100.256 1.00 48.43 378 HIS A O 1
ATOM 2758 N N . LEU A 1 381 ? 130.248 122.358 100.181 1.00 39.54 379 LEU A N 1
ATOM 2759 C CA . LEU A 1 381 ? 129.938 122.653 98.793 1.00 44.19 379 LEU A CA 1
ATOM 2760 C C . LEU A 1 381 ? 128.448 122.932 98.716 1.00 43.15 379 LEU A C 1
ATOM 2761 O O . LEU A 1 381 ? 127.629 122.031 98.930 1.00 43.61 379 LEU A O 1
ATOM 2766 N N . LYS A 1 382 ? 128.105 124.179 98.435 1.00 46.29 380 LYS A N 1
ATOM 2767 C CA . LYS A 1 382 ? 126.723 124.594 98.280 1.00 50.80 380 LYS A CA 1
ATOM 2768 C C . LYS A 1 382 ? 126.474 124.890 96.809 1.00 54.16 380 LYS A C 1
ATOM 2769 O O . LYS A 1 382 ? 127.140 125.747 96.213 1.00 49.37 380 LYS A O 1
ATOM 2775 N N . CYS A 1 383 ? 125.544 124.156 96.230 1.00 53.83 381 CYS A N 1
ATOM 2776 C CA . CYS A 1 383 ? 125.116 124.434 94.888 1.00 64.46 381 CYS A CA 1
ATOM 2777 C C . CYS A 1 383 ? 123.649 124.792 94.921 1.00 66.17 381 CYS A C 1
ATOM 2778 O O . CYS A 1 383 ? 122.985 124.762 95.965 1.00 63.76 381 CYS A O 1
ATOM 2781 N N . ASP A 1 384 ? 123.143 125.132 93.751 1.00 71.09 382 ASP A N 1
ATOM 2782 C CA . ASP A 1 384 ? 121.766 125.558 93.672 1.00 71.03 382 ASP A CA 1
ATOM 2783 C C . ASP A 1 384 ? 120.828 124.371 93.801 1.00 64.67 382 ASP A C 1
ATOM 2784 O O . ASP A 1 384 ? 119.760 124.497 94.389 1.00 60.66 382 ASP A O 1
ATOM 2789 N N . SER A 1 385 ? 121.264 123.203 93.345 1.00 61.93 383 SER A N 1
ATOM 2790 C CA . SER A 1 385 ? 120.440 121.995 93.445 1.00 53.27 383 SER A CA 1
ATOM 2791 C C . SER A 1 385 ? 120.533 121.328 94.820 1.00 55.45 383 SER A C 1
ATOM 2792 O O . SER A 1 385 ? 119.545 120.780 95.334 1.00 57.94 383 SER A O 1
ATOM 2795 N N . ASP A 1 386 ? 121.715 121.331 95.419 1.00 53.94 384 ASP A N 1
ATOM 2796 C CA . ASP A 1 386 ? 121.952 120.562 96.633 1.00 47.45 384 ASP A CA 1
ATOM 2797 C C . ASP A 1 386 ? 123.160 121.164 97.322 1.00 41.76 384 ASP A C 1
ATOM 2798 O O . ASP A 1 386 ? 123.816 122.066 96.796 1.00 42.72 384 ASP A O 1
ATOM 2803 N N . GLU A 1 387 ? 123.470 120.626 98.491 1.00 43.10 385 GLU A N 1
ATOM 2804 C CA . GLU A 1 387 ? 124.530 121.164 99.318 1.00 48.16 385 GLU A CA 1
ATOM 2805 C C . GLU A 1 387 ? 125.014 120.040 100.217 1.00 45.06 385 GLU A C 1
ATOM 2806 O O . GLU A 1 387 ? 124.222 119.188 100.626 1.00 45.10 385 GLU A O 1
ATOM 2812 N N . THR A 1 388 ? 126.313 120.014 100.490 1.00 36.94 386 THR A N 1
ATOM 2813 C CA . THR A 1 388 ? 126.853 118.945 101.315 1.00 38.84 386 THR A CA 1
ATOM 2814 C C . THR A 1 388 ? 128.146 119.422 101.959 1.00 36.45 386 THR A C 1
ATOM 2815 O O . THR A 1 388 ? 128.660 120.501 101.648 1.00 37.82 386 THR A O 1
ATOM 2819 N N . ALA A 1 389 ? 128.654 118.599 102.877 1.00 38.75 387 ALA A N 1
ATOM 2820 C CA . ALA A 1 389 ? 129.924 118.841 103.540 1.00 33.63 387 ALA A CA 1
ATOM 2821 C C . ALA A 1 389 ? 130.576 117.493 103.836 1.00 39.91 387 ALA A C 1
ATOM 2822 O O . ALA A 1 389 ? 129.891 116.488 104.048 1.00 37.31 387 ALA A O 1
ATOM 2824 N N . PHE A 1 390 ? 131.907 117.481 103.863 1.00 31.96 388 PHE A N 1
ATOM 2825 C CA . PHE A 1 390 ? 132.648 116.243 104.029 1.00 32.25 388 PHE A CA 1
ATOM 2826 C C . PHE A 1 390 ? 133.969 116.544 104.726 1.00 39.61 388 PHE A C 1
ATOM 2827 O O . PHE A 1 390 ? 134.461 117.675 104.704 1.00 37.35 388 PHE A O 1
ATOM 2835 N N . SER A 1 391 ? 134.533 115.515 105.350 1.00 33.16 389 SER A N 1
ATOM 2836 C CA . SER A 1 391 ? 135.830 115.652 105.997 1.00 34.42 389 SER A CA 1
ATOM 2837 C C . SER A 1 391 ? 136.956 115.688 104.964 1.00 36.92 389 SER A C 1
ATOM 2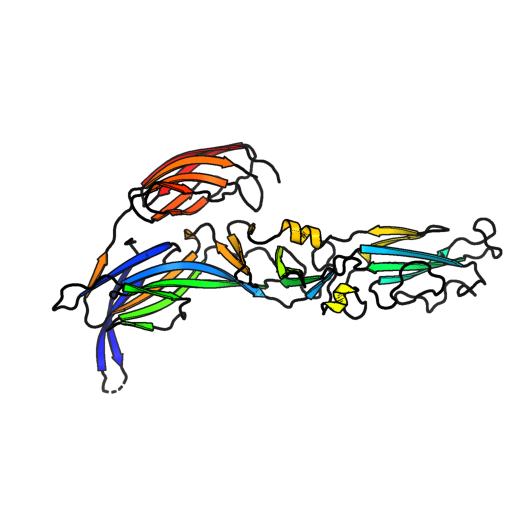838 O O . SER A 1 391 ? 136.946 114.949 103.980 1.00 37.15 389 SER A O 1
ATOM 2841 N N . VAL A 1 392 ? 137.960 116.513 105.240 1.00 36.49 390 VAL A N 1
ATOM 2842 C CA . VAL A 1 392 ? 139.094 116.715 104.349 1.00 39.44 390 VAL A CA 1
ATOM 2843 C C . VAL A 1 392 ? 140.367 116.411 105.125 1.00 43.20 390 VAL A C 1
ATOM 2844 O O . VAL A 1 392 ? 140.510 116.822 106.275 1.00 37.72 390 VAL A O 1
ATOM 2848 N N . MET A 1 393 ? 141.299 115.706 104.483 1.00 48.45 391 MET A N 1
ATOM 2849 C CA . MET A 1 393 ? 142.579 115.371 105.093 1.00 51.71 391 MET A CA 1
ATOM 2850 C C . MET A 1 393 ? 143.666 116.341 104.633 1.00 49.43 391 MET A C 1
ATOM 2851 O O . MET A 1 393 ? 143.627 116.869 103.513 1.00 44.12 391 MET A O 1
ATOM 2856 N N . GLU A 1 394 ? 144.630 116.590 105.523 1.00 47.67 392 GLU A N 1
ATOM 2857 C CA . GLU A 1 394 ? 145.788 117.402 105.164 1.00 53.21 392 GLU A CA 1
ATOM 2858 C C . GLU A 1 394 ? 146.481 116.824 103.946 1.00 45.20 392 GLU A C 1
ATOM 2859 O O . GLU A 1 394 ? 146.489 115.615 103.725 1.00 49.75 392 GLU A O 1
ATOM 2865 N N . GLY A 1 395 ? 147.051 117.707 103.148 1.00 45.42 393 GLY A N 1
ATOM 2866 C CA . GLY A 1 395 ? 147.671 117.314 101.906 1.00 54.51 393 GLY A CA 1
ATOM 2867 C C . GLY A 1 395 ? 146.718 117.506 100.753 1.00 58.57 393 GLY A C 1
ATOM 2868 O O . GLY A 1 395 ? 145.684 118.167 100.855 1.00 61.38 393 GLY A O 1
ATOM 2869 N N . THR A 1 396 ? 147.074 116.899 99.636 1.00 56.33 394 THR A N 1
ATOM 2870 C CA . THR A 1 396 ? 146.294 117.001 98.413 1.00 55.48 394 THR A CA 1
ATOM 2871 C C . THR A 1 396 ? 145.608 115.667 98.152 1.00 54.53 394 THR A C 1
ATOM 2872 O O . THR A 1 396 ? 146.266 114.625 98.118 1.00 64.83 394 THR A O 1
ATOM 2876 N N . HIS A 1 397 ? 144.285 115.699 97.986 1.00 47.72 395 HIS A N 1
ATOM 2877 C CA . HIS A 1 397 ? 143.486 114.492 97.834 1.00 44.64 395 HIS A CA 1
ATOM 2878 C C . HIS A 1 397 ? 142.241 114.832 97.031 1.00 51.79 395 HIS A C 1
ATOM 2879 O O . HIS A 1 397 ? 141.819 115.990 96.951 1.00 53.83 395 HIS A O 1
ATOM 2886 N N . THR A 1 398 ? 141.644 113.803 96.451 1.00 50.08 396 THR A N 1
ATOM 2887 C CA . THR A 1 398 ? 140.412 113.937 95.697 1.00 53.39 396 THR A CA 1
ATOM 2888 C C . THR A 1 398 ? 139.261 113.325 96.486 1.00 50.96 396 THR A C 1
ATOM 2889 O O . THR A 1 398 ? 139.385 112.217 97.012 1.00 57.87 396 THR A O 1
ATOM 2893 N N . TYR A 1 399 ? 138.155 114.059 96.587 1.00 48.17 397 TYR A N 1
ATOM 2894 C CA . TYR A 1 399 ? 136.972 113.600 97.303 1.00 48.19 397 TYR A CA 1
ATOM 2895 C C . TYR A 1 399 ? 135.803 113.489 96.335 1.00 46.35 397 TYR A C 1
ATOM 2896 O O . TYR A 1 399 ? 135.747 114.197 95.326 1.00 58.95 397 TYR A O 1
ATOM 2905 N N . ARG A 1 400 ? 134.882 112.569 96.630 1.00 44.15 398 ARG A N 1
ATOM 2906 C CA . ARG A 1 400 ? 133.758 112.267 95.743 1.00 48.48 398 ARG A CA 1
ATOM 2907 C C . ARG A 1 400 ? 132.433 112.258 96.504 1.00 51.24 398 ARG A C 1
ATOM 2908 O O . ARG A 1 400 ? 131.714 111.250 96.542 1.00 49.65 398 ARG A O 1
ATOM 2916 N N . PRO A 1 401 ? 132.062 113.383 97.105 1.00 44.77 399 PRO A N 1
ATOM 2917 C CA . PRO A 1 401 ? 130.754 113.452 97.761 1.00 41.03 399 PRO A CA 1
ATOM 2918 C C . PRO A 1 401 ? 129.653 113.338 96.720 1.00 52.18 399 PRO A C 1
ATOM 2919 O O . PRO A 1 401 ? 129.825 113.700 95.551 1.00 53.52 399 PRO A O 1
ATOM 2923 N N . HIS A 1 402 ? 128.512 112.831 97.158 1.00 47.15 400 HIS A N 1
ATOM 2924 C CA . HIS A 1 402 ? 127.350 112.728 96.301 1.00 46.08 400 HIS A CA 1
ATOM 2925 C C . HIS A 1 402 ? 126.477 113.960 96.462 1.00 48.70 400 HIS A C 1
ATOM 2926 O O . HIS A 1 402 ? 126.349 114.493 97.563 1.00 50.55 400 HIS A O 1
ATOM 2933 N N . MET A 1 403 ? 125.911 114.434 95.350 1.00 43.49 401 MET A N 1
ATOM 2934 C CA . MET A 1 403 ? 124.974 115.549 95.382 1.00 42.82 401 MET A CA 1
ATOM 2935 C C . MET A 1 403 ? 123.848 115.305 94.389 1.00 47.67 401 MET A C 1
ATOM 2936 O O . MET A 1 403 ? 124.042 114.659 93.356 1.00 45.41 401 MET A O 1
ATOM 2941 N N . SER A 1 404 ? 122.667 115.838 94.711 1.00 47.13 402 SER A N 1
ATOM 2942 C CA . SER A 1 404 ? 121.446 115.580 93.952 1.00 42.67 402 SER A CA 1
ATOM 2943 C C . SER A 1 404 ? 121.173 116.709 92.972 1.00 40.85 402 SER A C 1
ATOM 2944 O O . SER A 1 404 ? 121.114 117.878 93.359 1.00 41.35 402 SER A O 1
ATOM 2947 N N . PHE A 1 405 ? 120.984 116.357 91.710 1.00 48.99 403 PHE A N 1
ATOM 2948 C CA . PHE A 1 405 ? 120.590 117.296 90.676 1.00 45.72 403 PHE A CA 1
ATOM 2949 C C . PHE A 1 405 ? 119.297 116.794 90.061 1.00 48.29 403 PHE A C 1
ATOM 2950 O O . PHE A 1 405 ? 118.947 115.623 90.211 1.00 42.42 403 PHE A O 1
ATOM 2958 N N . ASP A 1 406 ? 118.597 117.686 89.354 1.00 52.10 404 ASP A N 1
ATOM 2959 C CA . ASP A 1 406 ? 117.261 117.399 88.849 1.00 52.08 404 ASP A CA 1
ATOM 2960 C C . ASP A 1 406 ? 117.197 117.275 87.340 1.00 53.90 404 ASP A C 1
ATOM 2961 O O . ASP A 1 406 ? 116.120 116.998 86.817 1.00 55.60 404 ASP A O 1
ATOM 2966 N N . LYS A 1 407 ? 118.301 117.490 86.630 1.00 50.91 405 LYS A N 1
ATOM 2967 C CA . LYS A 1 407 ? 118.290 117.575 85.177 1.00 57.59 405 LYS A CA 1
ATOM 2968 C C . LYS A 1 407 ? 119.574 116.966 84.630 1.00 61.56 405 LYS A C 1
ATOM 2969 O O . LYS A 1 407 ? 120.595 116.895 85.316 1.00 59.03 405 LYS A O 1
ATOM 2975 N N . ALA A 1 408 ? 119.509 116.539 83.368 1.00 60.47 406 ALA A N 1
ATOM 2976 C CA . ALA A 1 408 ? 120.649 115.871 82.746 1.00 56.52 406 ALA A CA 1
ATOM 2977 C C . ALA A 1 408 ? 121.834 116.811 82.587 1.00 60.85 406 ALA A C 1
ATOM 2978 O O . ALA A 1 408 ? 122.990 116.376 82.675 1.00 67.56 406 ALA A O 1
ATOM 2980 N N . VAL A 1 409 ? 121.576 118.094 82.361 1.00 56.71 407 VAL A N 1
ATOM 2981 C CA . VAL A 1 409 ? 122.623 119.078 82.115 1.00 58.23 407 VAL A CA 1
ATOM 2982 C C . VAL A 1 409 ? 122.943 119.784 83.429 1.00 68.75 407 VAL A C 1
ATOM 2983 O O . VAL A 1 409 ? 122.077 120.439 84.024 1.00 70.29 407 VAL A O 1
ATOM 2987 N N . VAL A 1 410 ? 124.180 119.633 83.887 1.00 65.65 408 VAL A N 1
ATOM 2988 C CA . VAL A 1 410 ? 124.684 120.326 85.062 1.00 57.49 408 VAL A CA 1
ATOM 2989 C C . VAL A 1 410 ? 125.502 121.510 84.580 1.00 55.02 408 VAL A C 1
ATOM 2990 O O . VAL A 1 410 ? 126.450 121.342 83.812 1.00 56.30 408 VAL A O 1
ATOM 2994 N N . ASP A 1 411 ? 125.141 122.709 85.027 1.00 56.02 409 ASP A N 1
ATOM 2995 C CA . ASP A 1 411 ? 125.813 123.923 84.567 1.00 57.05 409 ASP A CA 1
ATOM 2996 C C . ASP A 1 411 ? 125.394 125.028 85.541 1.00 65.19 409 ASP A C 1
ATOM 2997 O O . ASP A 1 411 ? 124.444 125.766 85.280 1.00 72.71 409 ASP A O 1
ATOM 3002 N N . GLU A 1 412 ? 126.121 125.141 86.646 1.00 62.63 410 GLU A N 1
ATOM 3003 C CA . GLU A 1 412 ? 125.623 125.997 87.703 1.00 65.65 410 GLU A CA 1
ATOM 3004 C C . GLU A 1 412 ? 126.762 126.520 88.564 1.00 71.86 410 GLU A C 1
ATOM 3005 O O . GLU A 1 412 ? 127.881 125.995 88.560 1.00 70.54 410 GLU A O 1
ATOM 3011 N N . GLU A 1 413 ? 126.445 127.596 89.280 1.00 71.35 411 GLU A N 1
ATOM 3012 C CA . GLU A 1 413 ? 127.325 128.177 90.281 1.00 72.94 411 GLU A CA 1
ATOM 3013 C C . GLU A 1 413 ? 127.290 127.339 91.553 1.00 60.66 411 GLU A C 1
ATOM 3014 O O . GLU A 1 413 ? 126.207 126.974 92.034 1.00 57.37 411 GLU A O 1
ATOM 3020 N N . CYS A 1 414 ? 128.475 127.033 92.087 1.00 52.85 412 CYS A N 1
ATOM 3021 C CA . CYS A 1 414 ? 128.634 126.426 93.402 1.00 52.50 412 CYS A CA 1
ATOM 3022 C C . CYS A 1 414 ? 129.654 127.223 94.189 1.00 55.24 412 CYS A C 1
ATOM 3023 O O . CYS A 1 414 ? 130.557 127.838 93.619 1.00 53.38 412 CYS A O 1
ATOM 3026 N N . VAL A 1 415 ? 129.508 127.211 95.509 1.00 53.06 413 VAL A N 1
ATOM 3027 C CA . VAL A 1 415 ? 130.448 127.860 96.406 1.00 51.83 413 VAL A CA 1
ATOM 3028 C C . VAL A 1 415 ? 131.115 126.787 97.250 1.00 54.75 413 VAL A C 1
ATOM 3029 O O . VAL A 1 415 ? 130.429 125.987 97.902 1.00 46.18 413 VAL A O 1
ATOM 3033 N N . LEU A 1 416 ? 132.444 126.776 97.241 1.00 53.29 414 LEU A N 1
ATOM 3034 C CA . LEU A 1 416 ? 133.222 125.843 98.038 1.00 52.23 414 LEU A CA 1
ATOM 3035 C C . LEU A 1 416 ? 133.796 126.600 99.224 1.00 52.71 414 LEU A C 1
ATOM 3036 O O . LEU A 1 416 ? 134.442 127.639 99.050 1.00 52.10 414 LEU A O 1
ATOM 3041 N N . ASN A 1 417 ? 133.533 126.095 100.426 1.00 46.67 415 ASN A N 1
ATOM 3042 C CA . ASN A 1 417 ? 134.085 126.661 101.645 1.00 48.90 415 ASN A CA 1
ATOM 3043 C C . ASN A 1 417 ? 134.915 125.583 102.328 1.00 46.21 415 ASN A C 1
ATOM 3044 O O . ASN A 1 417 ? 134.379 124.554 102.762 1.00 39.97 415 ASN A O 1
ATOM 3049 N N . CYS A 1 418 ? 136.213 125.824 102.438 1.00 45.59 416 CYS A N 1
ATOM 3050 C CA . CYS A 1 418 ? 137.120 124.871 103.065 1.00 53.92 416 CYS A CA 1
ATOM 3051 C C . CYS A 1 418 ? 137.932 125.582 104.138 1.00 55.25 416 CYS A C 1
ATOM 3052 O O . CYS A 1 418 ? 138.815 126.389 103.827 1.00 48.70 416 CYS A O 1
ATOM 3055 N N . GLY A 1 419 ? 137.628 125.298 105.399 1.00 63.25 417 GLY A N 1
ATOM 3056 C CA . GLY A 1 419 ? 138.317 125.989 106.478 1.00 66.11 417 GLY A CA 1
ATOM 3057 C C . GLY A 1 419 ? 138.170 127.496 106.465 1.00 63.05 417 GLY A C 1
ATOM 3058 O O . GLY A 1 419 ? 139.124 128.214 106.790 1.00 73.30 417 GLY A O 1
ATOM 3059 N N . GLY A 1 420 ? 136.992 127.997 106.102 1.00 56.74 418 GLY A N 1
ATOM 3060 C CA . GLY A 1 420 ? 136.752 129.425 106.073 1.00 57.66 418 GLY A CA 1
ATOM 3061 C C . GLY A 1 420 ? 137.153 130.130 104.792 1.00 60.66 418 GLY A C 1
ATOM 3062 O O . GLY A 1 420 ? 136.916 131.338 104.663 1.00 58.71 418 GLY A O 1
ATOM 3063 N N . HIS A 1 421 ? 137.742 129.432 103.834 1.00 58.03 419 HIS A N 1
ATOM 3064 C CA . HIS A 1 421 ? 138.116 130.066 102.581 1.00 60.51 419 HIS A CA 1
ATOM 3065 C C . HIS A 1 421 ? 137.088 129.712 101.518 1.00 56.30 419 HIS A C 1
ATOM 3066 O O . HIS A 1 421 ? 136.780 128.534 101.307 1.00 56.94 419 HIS A O 1
ATOM 3073 N N . SER A 1 422 ? 136.536 130.737 100.874 1.00 56.16 420 SER A N 1
ATOM 3074 C CA . SER A 1 422 ? 135.400 130.587 99.976 1.00 54.97 420 SER A CA 1
ATOM 3075 C C . SER A 1 422 ? 135.775 130.915 98.535 1.00 54.96 420 SER A C 1
ATOM 3076 O O . SER A 1 422 ? 136.511 131.870 98.275 1.00 53.36 420 SER A O 1
ATOM 3079 N N . SER A 1 423 ? 135.246 130.123 97.600 1.00 59.15 421 SER A N 1
ATOM 3080 C CA . SER A 1 423 ? 135.504 130.288 96.176 1.00 61.74 421 SER A CA 1
ATOM 3081 C C . SER A 1 423 ? 134.292 129.800 95.401 1.00 61.52 421 SER A C 1
ATOM 3082 O O . SER A 1 423 ? 133.628 128.840 95.799 1.00 53.57 421 SER A O 1
ATOM 3085 N N . LYS A 1 424 ? 134.009 130.455 94.282 1.00 65.45 422 LYS A N 1
ATOM 3086 C CA . LYS A 1 424 ? 132.815 130.145 93.491 1.00 76.25 422 LYS A CA 1
ATOM 3087 C C . LYS A 1 424 ? 133.199 129.261 92.305 1.00 79.91 422 LYS A C 1
ATOM 3088 O O . LYS A 1 424 ? 133.599 129.757 91.252 1.00 89.55 422 LYS A O 1
ATOM 3094 N N . LEU A 1 425 ? 133.054 127.946 92.479 1.00 74.38 423 LEU A N 1
ATOM 3095 C CA . LEU A 1 425 ? 133.401 126.945 91.475 1.00 74.45 423 LEU A CA 1
ATOM 3096 C C . LEU A 1 425 ? 132.262 126.742 90.470 1.00 77.93 423 LEU A C 1
ATOM 3097 O O . LEU A 1 425 ? 131.092 127.046 90.743 1.00 82.94 423 LEU A O 1
ATOM 3102 N N . LEU A 1 426 ? 132.610 126.207 89.296 1.00 72.22 424 LEU A N 1
ATOM 3103 C CA . LEU A 1 426 ? 131.629 125.882 88.265 1.00 73.54 424 LEU A CA 1
ATOM 3104 C C . LEU A 1 426 ? 131.465 124.374 88.177 1.00 70.88 424 LEU A C 1
ATOM 3105 O O . LEU A 1 426 ? 132.448 123.633 88.029 1.00 70.96 424 LEU A O 1
ATOM 3110 N N . LEU A 1 427 ? 130.217 123.934 88.227 1.00 65.55 425 LEU A N 1
ATOM 3111 C CA . LEU A 1 427 ? 129.865 122.537 88.088 1.00 62.68 425 LEU A CA 1
ATOM 3112 C C . LEU A 1 427 ? 129.227 122.367 86.718 1.00 70.46 425 LEU A C 1
ATOM 3113 O O . LEU A 1 427 ? 128.198 122.986 86.432 1.00 70.87 425 LEU A O 1
ATOM 3118 N N . LYS A 1 428 ? 129.862 121.566 85.868 1.00 72.78 426 LYS A N 1
ATOM 3119 C CA . LYS A 1 428 ? 129.349 121.240 84.548 1.00 72.17 426 LYS A CA 1
ATOM 3120 C C . LYS A 1 428 ? 129.573 119.759 84.313 1.00 71.27 426 LYS A C 1
ATOM 3121 O O . LYS A 1 428 ? 130.629 119.223 84.657 1.00 72.64 426 LYS A O 1
ATOM 3127 N N . GLY A 1 429 ? 128.569 119.101 83.752 1.00 65.05 427 GLY A N 1
ATOM 3128 C CA . GLY A 1 429 ? 128.665 117.679 83.490 1.00 61.50 427 GLY A CA 1
ATOM 3129 C C . GLY A 1 429 ? 127.357 117.184 82.928 1.00 61.50 427 GLY A C 1
ATOM 3130 O O . GLY A 1 429 ? 126.422 117.956 82.697 1.00 59.82 427 GLY A O 1
ATOM 3131 N N . SER A 1 430 ? 127.295 115.875 82.716 1.00 60.43 428 SER A N 1
ATOM 3132 C CA . SER A 1 430 ? 126.106 115.265 82.150 1.00 62.06 428 SER A CA 1
ATOM 3133 C C . SER A 1 430 ? 125.764 114.013 82.934 1.00 67.35 428 SER A C 1
ATOM 3134 O O . SER A 1 430 ? 126.650 113.232 83.300 1.00 73.39 428 SER A O 1
ATOM 3137 N N . LEU A 1 431 ? 124.473 113.838 83.195 1.00 65.92 429 LEU A N 1
ATOM 3138 C CA . LEU A 1 431 ? 123.978 112.746 84.012 1.00 64.20 429 LEU A CA 1
ATOM 3139 C C . LEU A 1 431 ? 122.828 112.056 83.291 1.00 67.18 429 LEU A C 1
ATOM 3140 O O . LEU A 1 431 ? 122.180 112.638 82.416 1.00 69.46 429 LEU A O 1
ATOM 3145 N N . VAL A 1 432 ? 122.582 110.807 83.681 1.00 67.56 430 VAL A N 1
ATOM 3146 C CA . VAL A 1 432 ? 121.566 109.952 83.073 1.00 72.75 430 VAL A CA 1
ATOM 3147 C C . VAL A 1 432 ? 120.365 109.831 84.010 1.00 69.45 430 VAL A C 1
ATOM 3148 O O . VAL A 1 432 ? 120.451 110.088 85.211 1.00 63.57 430 VAL A O 1
ATOM 3152 N N . PHE A 1 433 ? 119.228 109.427 83.448 1.00 68.60 431 PHE A N 1
ATOM 3153 C CA . PHE A 1 433 ? 118.111 108.966 84.259 1.00 68.07 431 PHE A CA 1
ATOM 3154 C C . PHE A 1 433 ? 118.273 107.469 84.515 1.00 79.62 431 PHE A C 1
ATOM 3155 O O . PHE A 1 433 ? 118.627 106.710 83.609 1.00 88.80 431 PHE A O 1
ATOM 3163 N N . MET A 1 434 ? 118.042 107.057 85.760 1.00 82.46 432 MET A N 1
ATOM 3164 C CA . MET A 1 434 ? 118.327 105.689 86.205 1.00 93.28 432 MET A CA 1
ATOM 3165 C C . MET A 1 434 ? 119.779 105.284 85.934 1.00 94.95 432 MET A C 1
ATOM 3166 O O . MET A 1 434 ? 120.573 105.098 86.861 1.00 94.79 432 MET A O 1
#

Sequence (425 aa):
QCDELVHAESKSITCKSEKECSVTGRALLPAVNPGQEACLHFSMPGSPDSKCLKIKVKSINLRCKQASSYYVPEAKARCTSVRRCRWAGDCQSGCPTYFSSNSFSDDWANRMDRAGLGMSGCSDGCGGAACGCFNAAPSCIFWRKWVENPSNRVWKVSPCASWVLAAIIELTLPSGEVKTLEPVTGQATQMFKGVAITYLGSSIEIVGMTRLCEMKEMGTGIMALAPCNDPGHAIMGNVGEIQCSSIESAKHIRSDGCIWNADLVGIELRVDDAVCFSKLTSVEAVANFSKIPAIISGVRFDQGSRIYGSPLDITKVSGEFSVSFRGMRLKLSEISASCTGEITNVSGCYSCMTGASVSIKLHSSKNTTGHLKCDSDETAFSVMEGTHTYRPHMSFDKAVVDEECVLNCGGHSSKLLLKGSLVFM

Radius of gyration: 32.4 Å; Cα contacts (8 Å, |Δi|>4): 1150; chains: 1; bounding box: 81×69×85 Å

Secondary structure (DSSP, 8-state):
-------EEEEEEEEE---EEEEEEEEEEEEE-TT-EEEEEEE-TT---PPPEEEEEEEEEEEEEE---EEEE--EEEEEEEEE-TTSTT-BTBS-TT--TT---TT--S---TTBSEEEEEEEE--SGGGT-SS-S-EEEEEEEEEE-TT--EEEEEEEEEEEEEEEEEEE-TT--EEEE---BT--EEEETTEEEEEEEEEE---SPPP-EEEEETTT--EEEE--PPTT---TTSTTSSEESSHHHHHTTBTTTEE--GGGEEEEE-SS-EEEEE----HHHHHHHTBSSEEETTEEEEE---EEEEESSGGGEEEEEEEEEES-EEEE---PPPEEEEEEEEEEEESSSS-EEEEEEEEESSSEEEEEEESS-EEEEEE-SEEEEE--EE--SSSEEEEEEEEEETTEEEEEEEEEEEEE-

Nearest PDB structures (foldseek):
  5yow-assembly1_A  TM=1.002E+00  e=2.989E-82  Heartland virus
  5g47-assembly1_C  TM=9.801E-01  e=1.636E-63  Severe fever with thrombocytopenia syndrome virus
  6egt-assembly1_B  TM=8.810E-01  e=1.798E-30  Rift Valley fever virus
  6egu-assembly1_B  TM=8.692E-01  e=8.906E-31  Rift Valley fever virus
  4hjc-assembly1_A  TM=5.888E-01  e=1.110E-28  Rift Valley fever virus

B-factor: mean 49.05, std 18.74, range [23.81, 127.3]

Foldseek 3Di:
DFADFFPDWDWDWDWDDVIDIAIKIKTKRAWAFALDKWWKWWAFPVDDIFGTKIKHWNAKWWFFAWDDKWKAAQKDKDKWKDKAADCPDCNVPHFDPPFWFLDDDPVIDDDDPSQAAWGKGKDWAAEDVVLPHPDRGTIIMTMIMGMWHVVLKMKMKIKRPGIDIWTWMWIQHSVRDIDIDGDDAPDWADDDPQKTKHWPDKAFQDPDDDIWIWIAIPPVRFIFIGDADDPPDLDADGHNVKTFHDSVCNSTVGNVTIDHDNVQKDWADDSGIIDIDGNHDRPVVRRVVGGPQAQFAQWGWHDPSTIMIGGAQRSRMTIIMMMMGHNIDMDIRHDFKDKDKAWDDWEEAAPDRRAIWIKIKMAMQAWWKKKKDWPQFIGIHIDGHGIDIDIRGTHDHDQWAWTWMWMATRRDIDIYTHTHGYHHD